Protein 4W4K (pdb70)

Solvent-accessible surface area: 26803 Å² total; per-residue (Å²): 89,128,20,3,67,70,3,0,84,57,0,100,188,9,64,60,99,5,46,122,11,7,25,91,17,8,16,60,4,30,46,0,127,32,0,3,45,6,81,7,0,69,133,0,2,85,70,1,12,77,8,1,123,100,3,92,134,11,0,49,34,5,5,79,10,6,77,78,1,0,117,30,1,43,60,7,7,93,135,126,75,166,124,12,121,78,99,40,0,51,57,4,0,38,44,1,74,70,30,101,12,22,106,30,0,52,14,0,0,155,7,2,136,44,4,25,88,58,3,53,27,2,35,140,29,0,58,151,8,16,113,60,6,92,117,64,108,88,11,109,40,1,118,125,29,29,84,37,0,100,50,2,35,147,21,5,66,87,6,12,87,29,1,50,54,0,26,134,13,0,67,52,0,12,114,2,13,73,121,2,64,153,68,3,12,55,43,63,92,0,120,99,4,66,53,76,67,88,94,17,66,98,91,33,108,161,36,119,46,80,79,90,20,58,98,27,49,110,70,27,75,79,24,76,90,78,0,6,90,12,1,119,46,1,95,76,85,5,61,65,0,26,82,108,8,70,98,27,157,82,16,36,88,5,105,107,114,113,20,37,76,84,5,0,74,47,0,94,179,9,62,64,101,6,46,98,7,9,10,107,20,3,12,81,4,32,52,10,130,43,1,3,43,5,78,8,0,68,133,0,3,86,70,0,23,78,9,1,123,102,3,83,135,12,2,50,37,5,5,83,14,6,77,91,4,1,124,45,6,91,100,77,120,10,127,76,84,40,0,43,58,4,0,37,46,1,76,72,28,70,12,27,109,27,0,51,14,0,0,154,7,1,138,40,4,31,89,50,5,35,21,3,39,146,20,1,56,158,2,10,100,68,12,67,113,58,187,80,13,111,110,18,107,121,36,37,75,31,1,102,49,2,36,150,20,4,63,78,3,15,86,26,0,37,57,0,35,146,10,0,74,50,0,6,117,1,14,82,121,2,69,151,69,3,11,54,44,64,94,0,116,100,6,55,52,78,70,92,103,18,66,99,93,27,108,162,33,117,44,82,71,86,19,57,100,25,48,118,74,25,72,79,23,71,93,77,0,7,98,16,1,117,48,1,86,83,86,5,61,66,0,26,85,108,8,68,96,26,147,85,16,34,88,6,115

Nearest PDB structures (foldseek):
  4w4k-assembly1_A  TM=1.012E+00  e=3.023E-10  Mycobacterium tuberculosis str. Erdman = ATCC 35801
  2g38-assembly2_C  TM=1.006E+00  e=1.858E-08  Mycobacterium tuberculosis H37Rv
  4w4k-assembly2_C  TM=1.008E+00  e=3.293E-08  Mycobacterium tuberculosis str. Erdman = ATCC 35801
  4ilo-assembly1_A  TM=6.887E-01  e=5.829E+00  Chlamydia trachomatis L2/434/Bu
  4w4l-assembly1_B  TM=9.845E-01  e=2.522E-23  Mycobacterium tuberculosis str. Erdman = ATCC 35801

Radius of gyration: 32.33 Å; Cα contacts (8 Å, |Δi|>4): 618; chains: 4; bounding box: 54×56×132 Å

CATH classification: 1.10.287.850

Sequence (505 aa):
PEALTVAATEVRRIRDRAIQQSDAQVAPMTTAVRPPAADLVSEKAATFLVEYARRKYRQTIAAAAVVLEEFAHALTTGADKYATHFEAYPPEVNSANIYAGPGPDSMLAAARAWRSLDVEMTAVQRSFNRTLLSLMDDAAWWAAGPPVVMQLMEAAKPFVRWLTDLCVQLSEVERQIHEIVRAYEWAHHDMVPLAQIYNNRAERQILIDNNALGQFTAQIADLDQEYDDFWDEDGEVMRDYRLRVSDALSKLTPWKAPPPIANPEALTVAATEVRRIRDRAIQSDAQVAPMMTTAVRPPAADLVSEKAATFLVEYARKYRQTIAAAAVVLEEFAHALTTGHFEAYPPEVNSANIYAGPGPDSMLAAARAWRSLLDVEMTAVQRSFNRTLLSLMDAWAGPVVMQLMEAAKPFVRWLTDLCVQLSEVERQIHEIVRAYEWAHHDMVPLAQIYNNRAERQILIDNNALGQFTAQIADLDQEYDDFWDEDGEVMRDYRLRVSDALSKLTPWKAPPPIA

Structure (mmCIF, N/CA/C/O backbone):
data_4W4K
#
_entry.id   4W4K
#
_cell.length_a   40.980
_cell.length_b   49.480
_cell.length_c   284.350
_cell.angle_alpha   90.00
_cell.angle_beta   90.00
_cell.angle_gamma   90.00
#
_symmetry.space_group_name_H-M   'P 2 2 21'
#
loop_
_entity.id
_entity.type
_entity.pdbx_description
1 polymer 'PE family protein PE25'
2 polymer 'PPE family protein PPE41'
3 water water
#
loop_
_atom_site.group_PDB
_atom_site.id
_atom_site.type_symbol
_atom_site.label_atom_id
_atom_site.label_alt_id
_atom_site.label_comp_id
_atom_site.label_asym_id
_atom_site.label_entity_id
_atom_site.label_seq_id
_atom_site.pdbx_PDB_ins_code
_atom_site.Cartn_x
_atom_site.Cartn_y
_atom_site.Cartn_z
_atom_site.occupancy
_atom_site.B_iso_or_equiv
_atom_site.auth_seq_id
_atom_site.auth_comp_id
_atom_site.auth_asym_id
_atom_site.auth_atom_id
_atom_site.pdbx_PDB_model_num
ATOM 1 N N . PRO A 1 16 ? -35.583 2.117 -5.997 1.00 104.19 8 PRO A N 1
ATOM 2 C CA . PRO A 1 16 ? -34.178 1.806 -5.714 1.00 105.81 8 PRO A CA 1
ATOM 3 C C . PRO A 1 16 ? -33.747 0.443 -6.254 1.00 109.46 8 PRO A C 1
ATOM 4 O O . PRO A 1 16 ? -32.703 0.346 -6.901 1.00 106.81 8 PRO A O 1
ATOM 8 N N . GLU A 1 17 ? -34.541 -0.590 -5.986 1.00 114.28 9 GLU A N 1
ATOM 9 C CA . GLU A 1 17 ? -34.253 -1.934 -6.469 1.00 118.34 9 GLU A CA 1
ATOM 10 C C . GLU A 1 17 ? -34.330 -1.974 -7.992 1.00 108.77 9 GLU A C 1
ATOM 11 O O . GLU A 1 17 ? -33.531 -2.641 -8.651 1.00 108.39 9 GLU A O 1
ATOM 17 N N . ALA A 1 18 ? -35.300 -1.247 -8.538 1.00 103.02 10 ALA A N 1
ATOM 18 C CA . ALA A 1 18 ? -35.532 -1.207 -9.976 1.00 93.52 10 ALA A CA 1
ATOM 19 C C . ALA A 1 18 ? -34.347 -0.604 -10.725 1.00 87.59 10 ALA A C 1
ATOM 20 O O . ALA A 1 18 ? -34.070 -0.981 -11.862 1.00 87.16 10 ALA A O 1
ATOM 22 N N . LEU A 1 19 ? -33.652 0.332 -10.084 1.00 80.77 11 LEU A N 1
ATOM 23 C CA . LEU A 1 19 ? -32.485 0.964 -10.689 1.00 79.17 11 LEU A CA 1
ATOM 24 C C . LEU A 1 19 ? -31.323 -0.015 -10.789 1.00 80.83 11 LEU A C 1
ATOM 25 O O . LEU A 1 19 ? -30.587 -0.012 -11.772 1.00 80.23 11 LEU A O 1
ATOM 30 N N . THR A 1 20 ? -31.160 -0.848 -9.767 1.00 83.89 12 THR A N 1
ATOM 31 C CA . THR A 1 20 ? -30.102 -1.851 -9.769 1.00 79.12 12 THR A CA 1
ATOM 32 C C . THR A 1 20 ? -30.412 -2.903 -10.829 1.00 79.91 12 THR A C 1
ATOM 33 O O . THR A 1 20 ? -29.517 -3.383 -11.529 1.00 77.14 12 THR A O 1
ATOM 37 N N . VAL A 1 21 ? -31.690 -3.249 -10.943 1.00 79.54 13 VAL A N 1
ATOM 38 C CA . VAL A 1 21 ? -32.152 -4.177 -11.971 1.00 79.27 13 VAL A CA 1
ATOM 39 C C . VAL A 1 21 ? -31.925 -3.594 -13.362 1.00 77.23 13 VAL A C 1
ATOM 40 O O . VAL A 1 21 ? -31.456 -4.286 -14.271 1.00 76.88 13 VAL A O 1
ATOM 44 N N . ALA A 1 22 ? -32.249 -2.315 -13.519 1.00 76.27 14 ALA A N 1
ATOM 45 C CA . ALA A 1 22 ? -32.061 -1.627 -14.792 1.00 74.30 14 ALA A CA 1
ATOM 46 C C . ALA A 1 22 ? -30.592 -1.607 -15.191 1.00 77.08 14 ALA A C 1
ATOM 47 O O . ALA A 1 22 ? -30.258 -1.803 -16.360 1.00 70.87 14 ALA A O 1
ATOM 49 N N . ALA A 1 23 ? -29.718 -1.369 -14.216 1.00 72.70 15 ALA A N 1
ATOM 50 C CA . ALA A 1 23 ? -28.282 -1.319 -14.474 1.00 71.25 15 ALA A CA 1
ATOM 51 C C . ALA A 1 23 ? -27.773 -2.650 -15.022 1.00 74.70 15 ALA A C 1
ATOM 52 O O . ALA A 1 23 ? -26.924 -2.682 -15.915 1.00 69.12 15 ALA A O 1
ATOM 54 N N . THR A 1 24 ? -28.306 -3.747 -14.494 1.00 75.24 16 THR A N 1
ATOM 55 C CA . THR A 1 24 ? -27.906 -5.077 -14.942 1.00 74.85 16 THR A CA 1
ATOM 56 C C . THR A 1 24 ? -28.392 -5.377 -16.359 1.00 72.05 16 THR A C 1
ATOM 57 O O . THR A 1 24 ? -27.664 -5.962 -17.165 1.00 70.68 16 THR A O 1
ATOM 61 N N . GLU A 1 25 ? -29.616 -4.963 -16.667 1.00 71.82 17 GLU A N 1
ATOM 62 C CA . GLU A 1 25 ? -30.172 -5.186 -17.995 1.00 71.93 17 GLU A CA 1
ATOM 63 C C . GLU A 1 25 ? -29.397 -4.382 -19.035 1.00 69.49 17 GLU A C 1
ATOM 64 O O . GLU A 1 25 ? -29.166 -4.852 -20.148 1.00 67.56 17 GLU A O 1
ATOM 70 N N . VAL A 1 26 ? -28.987 -3.175 -18.656 1.00 67.86 18 VAL A N 1
ATOM 71 C CA . VAL A 1 26 ? -28.180 -2.324 -19.521 1.00 65.81 18 VAL A CA 1
ATOM 72 C C . VAL A 1 26 ? -26.824 -2.966 -19.790 1.00 67.46 18 VAL A C 1
ATOM 73 O O . VAL A 1 26 ? -26.361 -3.007 -20.935 1.00 63.10 18 VAL A O 1
ATOM 77 N N . ARG A 1 27 ? -26.191 -3.481 -18.741 1.00 65.64 19 ARG A N 1
ATOM 78 C CA . ARG A 1 27 ? -24.896 -4.136 -18.895 1.00 67.08 19 ARG A CA 1
ATOM 79 C C . ARG A 1 27 ? -25.003 -5.378 -19.773 1.00 66.19 19 ARG A C 1
ATOM 80 O O . ARG A 1 27 ? -24.087 -5.688 -20.538 1.00 65.45 19 ARG A O 1
ATOM 88 N N . ARG A 1 28 ? -26.130 -6.075 -19.673 1.00 66.60 20 ARG A N 1
ATOM 89 C CA . ARG A 1 28 ? -26.390 -7.223 -20.533 1.00 66.82 20 ARG A CA 1
ATOM 90 C C . ARG A 1 28 ? -26.461 -6.793 -21.994 1.00 66.79 20 ARG A C 1
ATOM 91 O O . ARG A 1 28 ? -25.925 -7.460 -22.882 1.00 64.00 20 ARG A O 1
ATOM 99 N N . ILE A 1 29 ? -27.131 -5.671 -22.231 1.00 64.15 21 ILE A N 1
ATOM 100 C CA . ILE A 1 29 ? -27.256 -5.104 -23.571 1.00 64.41 21 ILE A CA 1
ATOM 101 C C . ILE A 1 29 ? -25.899 -4.683 -24.127 1.00 60.53 21 ILE A C 1
ATOM 102 O O . ILE A 1 29 ? -25.593 -4.914 -25.308 1.00 59.34 21 ILE A O 1
ATOM 107 N N . ARG A 1 30 ? -25.085 -4.068 -23.276 1.00 60.28 22 ARG A N 1
ATOM 108 C CA . ARG A 1 30 ? -23.728 -3.691 -23.654 1.00 58.67 22 ARG A CA 1
ATOM 109 C C . ARG A 1 30 ? -22.936 -4.924 -24.088 1.00 58.42 22 ARG A C 1
ATOM 110 O O . ARG A 1 30 ? -22.297 -4.921 -25.142 1.00 56.92 22 ARG A O 1
ATOM 118 N N . ASP A 1 31 ? -22.983 -5.974 -23.272 1.00 60.09 23 ASP A N 1
ATOM 119 C CA . ASP A 1 31 ? -22.264 -7.209 -23.569 1.00 60.40 23 ASP A CA 1
ATOM 120 C C . ASP A 1 31 ? -22.689 -7.820 -24.903 1.00 65.19 23 ASP A C 1
ATOM 121 O O . ASP A 1 31 ? -21.850 -8.262 -25.683 1.00 62.73 23 ASP A O 1
ATOM 126 N N . ARG A 1 32 ? -23.994 -7.842 -25.156 1.00 64.95 24 ARG A N 1
ATOM 127 C CA . ARG A 1 32 ? -24.526 -8.427 -26.383 1.00 64.42 24 ARG A CA 1
ATOM 128 C C . ARG A 1 32 ? -24.078 -7.644 -27.622 1.00 62.29 24 ARG A C 1
ATOM 129 O O . ARG A 1 32 ? -23.807 -8.228 -28.677 1.00 57.54 24 ARG A O 1
ATOM 137 N N . ALA A 1 33 ? -24.013 -6.323 -27.490 1.00 57.04 25 ALA A N 1
ATOM 138 C CA . ALA A 1 33 ? -23.559 -5.463 -28.575 1.00 55.57 25 ALA A CA 1
ATOM 139 C C . ALA A 1 33 ? -22.076 -5.687 -28.863 1.00 53.82 25 ALA A C 1
ATOM 140 O O . ALA A 1 33 ? -21.657 -5.728 -30.017 1.00 52.57 25 ALA A O 1
ATOM 142 N N . ILE A 1 34 ? -21.289 -5.842 -27.803 1.00 60.19 26 ILE A N 1
ATOM 143 C CA . ILE A 1 34 ? -19.855 -6.082 -27.925 1.00 53.47 26 ILE A CA 1
ATOM 144 C C . ILE A 1 34 ? -19.571 -7.480 -28.463 1.00 53.93 26 ILE A C 1
ATOM 145 O O . ILE A 1 34 ? -18.642 -7.675 -29.253 1.00 52.83 26 ILE A O 1
ATOM 150 N N A GLN A 1 35 ? -20.370 -8.452 -28.035 0.44 55.75 27 GLN A N 1
ATOM 151 N N B GLN A 1 35 ? -20.380 -8.447 -28.041 0.56 55.75 27 GLN A N 1
ATOM 152 C CA A GLN A 1 35 ? -20.194 -9.829 -28.480 0.44 56.71 27 GLN A CA 1
ATOM 153 C CA B GLN A 1 35 ? -20.212 -9.829 -28.473 0.56 56.73 27 GLN A CA 1
ATOM 154 C C A GLN A 1 35 ? -20.495 -9.961 -29.973 0.44 55.88 27 GLN A C 1
ATOM 155 C C B GLN A 1 35 ? -20.513 -9.986 -29.962 0.56 55.94 27 GLN A C 1
ATOM 156 O O A GLN A 1 35 ? -19.727 -10.576 -30.710 0.44 55.17 27 GLN A O 1
ATOM 157 O O B GLN A 1 35 ? -19.762 -10.635 -30.686 0.56 55.29 27 GLN A O 1
ATOM 168 N N . SER A 1 36 ? -21.612 -9.384 -30.409 1.00 55.43 28 SER A N 1
ATOM 169 C CA . SER A 1 36 ? -22.018 -9.455 -31.810 1.00 57.00 28 SER A CA 1
ATOM 170 C C . SER A 1 36 ? -21.002 -8.755 -32.707 1.00 53.84 28 SER A C 1
ATOM 171 O O . SER A 1 36 ? -20.707 -9.218 -33.812 1.00 51.88 28 SER A O 1
ATOM 174 N N . ASP A 1 37 ? -20.480 -7.632 -32.225 1.00 51.37 29 ASP A N 1
ATOM 175 C CA . ASP A 1 37 ? -19.434 -6.908 -32.931 1.00 54.41 29 ASP A CA 1
ATOM 176 C C . ASP A 1 37 ? -18.178 -7.757 -33.086 1.00 50.24 29 ASP A C 1
ATOM 177 O O . ASP A 1 37 ? -17.625 -7.875 -34.176 1.00 48.07 29 ASP A O 1
ATOM 182 N N . ALA A 1 38 ? -17.741 -8.361 -31.986 1.00 50.42 30 ALA A N 1
ATOM 183 C CA . ALA A 1 38 ? -16.550 -9.200 -32.003 1.00 50.64 30 ALA A CA 1
ATOM 184 C C . ALA A 1 38 ? -16.750 -10.466 -32.827 1.00 51.37 30 ALA A C 1
ATOM 185 O O . ALA A 1 38 ? -15.804 -10.979 -33.423 1.00 50.98 30 ALA A O 1
ATOM 187 N N . GLN A 1 39 ? -17.979 -10.968 -32.857 1.00 52.63 31 GLN A N 1
ATOM 188 C CA . GLN A 1 39 ? -18.255 -12.246 -33.497 1.00 53.91 31 GLN A CA 1
ATOM 189 C C . GLN A 1 39 ? -18.046 -12.213 -35.012 1.00 52.48 31 GLN A C 1
ATOM 190 O O . GLN A 1 39 ? -17.566 -13.185 -35.584 1.00 53.06 31 GLN A O 1
ATOM 196 N N . VAL A 1 40 ? -18.384 -11.097 -35.651 1.00 50.81 32 VAL A N 1
ATOM 197 C CA . VAL A 1 40 ? -18.333 -11.016 -37.118 1.00 49.66 32 VAL A CA 1
ATOM 198 C C . VAL A 1 40 ? -17.161 -10.180 -37.624 1.00 47.50 32 VAL A C 1
ATOM 199 O O . VAL A 1 40 ? -16.897 -10.134 -38.829 1.00 46.49 32 VAL A O 1
ATOM 203 N N . ALA A 1 41 ? -16.470 -9.517 -36.701 1.00 48.97 33 ALA A N 1
ATOM 204 C CA . ALA A 1 41 ? -15.273 -8.742 -37.020 1.00 45.30 33 ALA A CA 1
ATOM 205 C C . ALA A 1 41 ? -14.247 -9.505 -37.879 1.00 44.85 33 ALA A C 1
ATOM 206 O O . ALA A 1 41 ? -13.664 -8.912 -38.782 1.00 43.34 33 ALA A O 1
ATOM 208 N N . PRO A 1 42 ? -14.009 -10.806 -37.602 1.00 47.41 34 PRO A N 1
ATOM 209 C CA . PRO A 1 42 ? -13.084 -11.517 -38.495 1.00 46.06 34 PRO A CA 1
ATOM 210 C C . PRO A 1 42 ? -13.557 -11.617 -39.952 1.00 45.31 34 PRO A C 1
ATOM 211 O O . PRO A 1 42 ? -12.727 -11.877 -40.816 1.00 44.61 34 PRO A O 1
ATOM 215 N N . MET A 1 43 ? -14.855 -11.458 -40.202 1.00 47.12 35 MET A N 1
ATOM 216 C CA . MET A 1 43 ? -15.388 -11.488 -41.567 1.00 48.69 35 MET A CA 1
ATOM 217 C C . MET A 1 43 ? -15.429 -10.095 -42.195 1.00 45.10 35 MET A C 1
ATOM 218 O O . MET A 1 43 ? -15.038 -9.917 -43.339 1.00 48.77 35 MET A O 1
ATOM 223 N N . THR A 1 44 ? -15.890 -9.107 -41.439 1.00 43.28 36 THR A N 1
ATOM 224 C CA . THR A 1 44 ? -16.087 -7.764 -41.975 1.00 42.10 36 THR A CA 1
ATOM 225 C C . THR A 1 44 ? -14.771 -7.033 -42.229 1.00 49.21 36 THR A C 1
ATOM 226 O O . THR A 1 44 ? -14.670 -6.231 -43.161 1.00 47.54 36 THR A O 1
ATOM 230 N N . THR A 1 45 ? -13.757 -7.329 -41.423 1.00 47.68 37 THR A N 1
ATOM 231 C CA . THR A 1 45 ? -12.481 -6.629 -41.524 1.00 48.80 37 THR A CA 1
ATOM 232 C C . THR A 1 45 ? -11.478 -7.386 -42.388 1.00 49.28 37 THR A C 1
ATOM 233 O O . THR A 1 45 ? -10.321 -6.984 -42.498 1.00 54.59 37 THR A O 1
ATOM 237 N N . ALA A 1 46 ? -11.917 -8.483 -42.998 1.00 44.00 38 ALA A N 1
ATOM 238 C CA . ALA A 1 46 ? -11.007 -9.333 -43.749 1.00 43.88 38 ALA A CA 1
ATOM 239 C C . ALA A 1 46 ? -11.395 -9.424 -45.220 1.00 44.14 38 ALA A C 1
ATOM 240 O O . ALA A 1 46 ? -10.975 -10.344 -45.917 1.00 48.43 38 ALA A O 1
ATOM 242 N N . VAL A 1 47 ? -12.205 -8.477 -45.681 1.00 37.52 39 VAL A N 1
ATOM 243 C CA . VAL A 1 47 ? -12.617 -8.443 -47.081 1.00 38.73 39 VAL A CA 1
ATOM 244 C C . VAL A 1 47 ? -11.392 -8.355 -47.983 1.00 40.74 39 VAL A C 1
ATOM 245 O O . VAL A 1 47 ? -10.527 -7.504 -47.780 1.00 42.36 39 VAL A O 1
ATOM 249 N N . ARG A 1 48 ? -11.310 -9.256 -48.957 1.00 38.03 40 ARG A N 1
ATOM 250 C CA . ARG A 1 48 ? -10.208 -9.257 -49.920 1.00 39.43 40 ARG A CA 1
ATOM 251 C C . ARG A 1 48 ? -10.698 -8.772 -51.279 1.00 36.82 40 ARG A C 1
ATOM 252 O O . ARG A 1 48 ? -11.871 -8.958 -51.616 1.00 34.60 40 ARG A O 1
ATOM 260 N N . PRO A 1 49 ? -9.814 -8.119 -52.053 1.00 37.18 41 PRO A N 1
ATOM 261 C CA . PRO A 1 49 ? -10.189 -7.748 -53.424 1.00 35.90 41 PRO A CA 1
ATOM 262 C C . PRO A 1 49 ? -10.561 -8.988 -54.217 1.00 36.38 41 PRO A C 1
ATOM 263 O O . PRO A 1 49 ? -9.828 -9.974 -54.157 1.00 36.09 41 PRO A O 1
ATOM 267 N N . PRO A 1 50 ? -11.696 -8.955 -54.926 1.00 40.20 42 PRO A N 1
ATOM 268 C CA . PRO A 1 50 ? -12.103 -10.105 -55.738 1.00 37.81 42 PRO A CA 1
ATOM 269 C C . PRO A 1 50 ? -11.208 -10.309 -56.970 1.00 38.45 42 PRO A C 1
ATOM 270 O O . PRO A 1 50 ? -11.149 -11.419 -57.499 1.00 36.58 42 PRO A O 1
ATOM 274 N N . ALA A 1 51 ? -10.518 -9.260 -57.409 1.00 37.20 43 ALA A N 1
ATOM 275 C CA . ALA A 1 51 ? -9.587 -9.363 -58.536 1.00 35.98 43 ALA A CA 1
ATOM 276 C C . ALA A 1 51 ? -8.327 -8.538 -58.272 1.00 38.23 43 ALA A C 1
ATOM 277 O O . ALA A 1 51 ? -8.185 -7.943 -57.199 1.00 40.10 43 ALA A O 1
ATOM 279 N N . ALA A 1 52 ? -7.410 -8.510 -59.240 1.00 36.27 44 ALA A N 1
ATOM 280 C CA . ALA A 1 52 ? -6.125 -7.841 -59.046 1.00 41.94 44 ALA A CA 1
ATOM 281 C C . ALA A 1 52 ? -6.143 -6.375 -59.485 1.00 43.88 44 ALA A C 1
ATOM 282 O O . ALA A 1 52 ? -5.148 -5.665 -59.335 1.00 47.71 44 ALA A O 1
ATOM 284 N N . ASP A 1 53 ? -7.278 -5.919 -60.005 1.00 37.27 45 ASP A N 1
ATOM 285 C CA . ASP A 1 53 ? -7.388 -4.560 -60.532 1.00 39.55 45 ASP A CA 1
ATOM 286 C C . ASP A 1 53 ? -7.521 -3.509 -59.434 1.00 42.56 45 ASP A C 1
ATOM 287 O O . ASP A 1 53 ? -7.783 -3.839 -58.282 1.00 42.92 45 ASP A O 1
ATOM 292 N N . LEU A 1 54 ? -7.350 -2.241 -59.799 1.00 42.59 46 LEU A N 1
ATOM 293 C CA . LEU A 1 54 ? -7.367 -1.159 -58.815 1.00 45.74 46 LEU A CA 1
ATOM 294 C C . LEU A 1 54 ? -8.754 -0.906 -58.222 1.00 43.31 46 LEU A C 1
ATOM 295 O O . LEU A 1 54 ? -8.876 -0.476 -57.070 1.00 40.82 46 LEU A O 1
ATOM 300 N N . VAL A 1 55 ? -9.801 -1.164 -59.001 1.00 37.57 47 VAL A N 1
ATOM 301 C CA . VAL A 1 55 ? -11.161 -0.938 -58.513 1.00 37.32 47 VAL A CA 1
ATOM 302 C C . VAL A 1 55 ? -11.524 -1.939 -57.423 1.00 37.79 47 VAL A C 1
ATOM 303 O O . VAL A 1 55 ? -12.113 -1.572 -56.406 1.00 36.01 47 VAL A O 1
ATOM 307 N N . SER A 1 56 ? -11.180 -3.205 -57.638 1.00 37.07 48 SER A N 1
ATOM 308 C CA . SER A 1 56 ? -11.470 -4.247 -56.652 1.00 37.11 48 SER A CA 1
ATOM 309 C C . SER A 1 56 ? -10.749 -3.984 -55.331 1.00 39.48 48 SER A C 1
ATOM 310 O O . SER A 1 56 ? -11.324 -4.153 -54.249 1.00 32.56 48 SER A O 1
ATOM 313 N N . GLU A 1 57 ? -9.495 -3.557 -55.427 1.00 40.58 49 GLU A N 1
ATOM 314 C CA . GLU A 1 57 ? -8.693 -3.272 -54.246 1.00 42.02 49 GLU A CA 1
ATOM 315 C C . GLU A 1 57 ? -9.264 -2.088 -53.476 1.00 43.30 49 GLU A C 1
ATOM 316 O O . GLU A 1 57 ? -9.347 -2.126 -52.253 1.00 41.88 49 GLU A O 1
ATOM 322 N N . LYS A 1 58 ? -9.677 -1.045 -54.188 1.00 43.48 50 LYS A N 1
ATOM 323 C CA . LYS A 1 58 ? -10.251 0.117 -53.520 1.00 45.65 50 LYS A CA 1
ATOM 324 C C . LYS A 1 58 ? -11.574 -0.230 -52.839 1.00 42.95 50 LYS A C 1
ATOM 325 O O . LYS A 1 58 ? -11.858 0.263 -51.748 1.00 41.27 50 LYS A O 1
ATOM 331 N N . ALA A 1 59 ? -12.380 -1.081 -53.464 1.00 41.48 51 ALA A N 1
ATOM 332 C CA . ALA A 1 59 ? -13.622 -1.516 -52.824 1.00 39.98 51 ALA A CA 1
ATOM 333 C C . ALA A 1 59 ? -13.329 -2.293 -51.535 1.00 39.57 51 ALA A C 1
ATOM 334 O O . ALA A 1 59 ? -13.922 -2.025 -50.477 1.00 38.44 51 ALA A O 1
ATOM 336 N N . ALA A 1 60 ? -12.403 -3.245 -51.619 1.00 37.02 52 ALA A N 1
ATOM 337 C CA . ALA A 1 60 ? -12.031 -4.053 -50.458 1.00 38.15 52 ALA A CA 1
ATOM 338 C C . ALA A 1 60 ? -11.490 -3.183 -49.331 1.00 41.89 52 ALA A C 1
ATOM 339 O O . ALA A 1 60 ? -11.892 -3.326 -48.172 1.00 41.05 52 ALA A O 1
ATOM 341 N N . THR A 1 61 ? -10.575 -2.285 -49.681 1.00 42.54 53 THR A N 1
ATOM 342 C CA . THR A 1 61 ? -9.979 -1.377 -48.709 1.00 45.89 53 THR A CA 1
ATOM 343 C C . THR A 1 61 ? -11.035 -0.541 -48.002 1.00 46.49 53 THR A C 1
ATOM 344 O O . THR A 1 61 ? -10.995 -0.383 -46.783 1.00 44.76 53 THR A O 1
ATOM 348 N N . PHE A 1 62 ? -11.983 -0.013 -48.769 1.00 45.16 54 PHE A N 1
ATOM 349 C CA . PHE A 1 62 ? -13.066 0.775 -48.194 1.00 44.11 54 PHE A CA 1
ATOM 350 C C . PHE A 1 62 ? -13.873 -0.051 -47.192 1.00 44.15 54 PHE A C 1
ATOM 351 O O . PHE A 1 62 ? -14.117 0.389 -46.065 1.00 45.68 54 PHE A O 1
ATOM 359 N N . LEU A 1 63 ? -14.290 -1.245 -47.604 1.00 35.69 55 LEU A N 1
ATOM 360 C CA . LEU A 1 63 ? -15.165 -2.068 -46.769 1.00 38.82 55 LEU A CA 1
ATOM 361 C C . LEU A 1 63 ? -14.498 -2.481 -45.456 1.00 35.78 55 LEU A C 1
ATOM 362 O O . LEU A 1 63 ? -15.161 -2.596 -44.424 1.00 35.86 55 LEU A O 1
ATOM 367 N N . VAL A 1 64 ? -13.187 -2.692 -45.505 1.00 36.56 56 VAL A N 1
ATOM 368 C CA . VAL A 1 64 ? -12.412 -3.019 -44.315 1.00 42.17 56 VAL A CA 1
ATOM 369 C C . VAL A 1 64 ? -12.346 -1.825 -43.368 1.00 46.23 56 VAL A C 1
ATOM 370 O O . VAL A 1 64 ? -12.581 -1.962 -42.166 1.00 41.75 56 VAL A O 1
ATOM 374 N N . GLU A 1 65 ? -12.028 -0.655 -43.913 1.00 45.57 57 GLU A N 1
ATOM 375 C CA . GLU A 1 65 ? -11.968 0.568 -43.117 1.00 50.24 57 GLU A CA 1
ATOM 376 C C . GLU A 1 65 ? -13.325 0.921 -42.519 1.00 45.65 57 GLU A C 1
ATOM 377 O O . GLU A 1 65 ? -13.406 1.422 -41.397 1.00 48.53 57 GLU A O 1
ATOM 383 N N . TYR A 1 66 ? -14.385 0.660 -43.276 1.00 39.61 58 TYR A N 1
ATOM 384 C CA . TYR A 1 66 ? -15.750 0.896 -42.818 1.00 39.79 58 TYR A CA 1
ATOM 385 C C . TYR A 1 66 ? -16.066 0.009 -41.620 1.00 44.45 58 TYR A C 1
ATOM 386 O O . TYR A 1 66 ? -16.690 0.449 -40.648 1.00 39.61 58 TYR A O 1
ATOM 395 N N . ALA A 1 67 ? -15.626 -1.243 -41.693 1.00 38.30 59 ALA A N 1
ATOM 396 C CA . ALA A 1 67 ? -15.826 -2.183 -40.596 1.00 38.65 59 ALA A CA 1
ATOM 397 C C . ALA A 1 67 ? -15.059 -1.739 -39.358 1.00 42.25 59 ALA A C 1
ATOM 398 O O . ALA A 1 67 ? -15.571 -1.825 -38.237 1.00 44.10 59 ALA A O 1
ATOM 400 N N A ARG A 1 68 ? -13.829 -1.278 -39.559 0.60 42.02 60 ARG A N 1
ATOM 401 N N B ARG A 1 68 ? -13.831 -1.270 -39.563 0.40 42.44 60 ARG A N 1
ATOM 402 C CA A ARG A 1 68 ? -13.010 -0.800 -38.453 0.60 45.75 60 ARG A CA 1
ATOM 403 C CA B ARG A 1 68 ? -13.001 -0.787 -38.464 0.40 45.60 60 ARG A CA 1
ATOM 404 C C A ARG A 1 68 ? -13.665 0.401 -37.770 0.60 46.96 60 ARG A C 1
ATOM 405 C C B ARG A 1 68 ? -13.646 0.411 -37.775 0.40 46.77 60 ARG A C 1
ATOM 406 O O A ARG A 1 68 ? -13.677 0.498 -36.537 0.60 44.39 60 ARG A O 1
ATOM 407 O O B ARG A 1 68 ? -13.636 0.514 -36.544 0.40 47.25 60 ARG A O 1
ATOM 422 N N . LYS A 1 69 ? -14.205 1.314 -38.574 1.00 43.22 61 LYS A N 1
ATOM 423 C CA . LYS A 1 69 ? -14.873 2.498 -38.041 1.00 44.06 61 LYS A CA 1
ATOM 424 C C . LYS A 1 69 ? -16.161 2.125 -37.310 1.00 50.43 61 LYS A C 1
ATOM 425 O O . LYS A 1 69 ? -16.502 2.740 -36.292 1.00 49.69 61 LYS A O 1
ATOM 431 N N . TYR A 1 70 ? -16.870 1.113 -37.805 1.00 41.97 62 TYR A N 1
ATOM 432 C CA . TYR A 1 70 ? -18.046 0.630 -37.081 1.00 41.49 62 TYR A CA 1
ATOM 433 C C . TYR A 1 70 ? -17.667 0.075 -35.706 1.00 42.34 62 TYR A C 1
ATOM 434 O O . TYR A 1 70 ? -18.384 0.305 -34.722 1.00 42.90 62 TYR A O 1
ATOM 443 N N . ARG A 1 71 ? -16.561 -0.663 -35.627 1.00 42.49 63 ARG A N 1
ATOM 444 C CA . ARG A 1 71 ? -16.159 -1.246 -34.337 1.00 48.23 63 ARG A CA 1
ATOM 445 C C . ARG A 1 71 ? -15.850 -0.161 -33.314 1.00 50.54 63 ARG A C 1
ATOM 446 O O . ARG A 1 71 ? -16.155 -0.308 -32.119 1.00 45.77 63 ARG A O 1
ATOM 454 N N . GLN A 1 72 ? -15.253 0.931 -33.782 1.00 45.77 64 GLN A N 1
ATOM 455 C CA . GLN A 1 72 ? -14.959 2.063 -32.908 1.00 54.20 64 GLN A CA 1
ATOM 456 C C . GLN A 1 72 ? -16.237 2.740 -32.438 1.00 54.12 64 GLN A C 1
ATOM 457 O O . GLN A 1 72 ? -16.310 3.248 -31.313 1.00 48.77 64 GLN A O 1
ATOM 463 N N . THR A 1 73 ? -17.237 2.749 -33.311 1.00 46.34 65 THR A N 1
ATOM 464 C CA . THR A 1 73 ? -18.539 3.313 -32.987 1.00 46.37 65 THR A CA 1
ATOM 465 C C . THR A 1 73 ? -19.232 2.489 -31.905 1.00 46.33 65 THR A C 1
ATOM 466 O O . THR A 1 73 ? -19.823 3.045 -30.979 1.00 47.25 65 THR A O 1
ATOM 470 N N . ILE A 1 74 ? -19.159 1.166 -32.020 1.00 45.34 66 ILE A N 1
ATOM 471 C CA . ILE A 1 74 ? -19.772 0.294 -31.022 1.00 46.01 66 ILE A CA 1
ATOM 472 C C . ILE A 1 74 ? -19.060 0.380 -29.669 1.00 46.90 66 ILE A C 1
ATOM 473 O O . ILE A 1 74 ? -19.709 0.407 -28.620 1.00 47.59 66 ILE A O 1
ATOM 478 N N . ALA A 1 75 ? -17.732 0.446 -29.696 1.00 47.52 67 ALA A N 1
ATOM 479 C CA . ALA A 1 75 ? -16.951 0.600 -28.470 1.00 49.08 67 ALA A CA 1
ATOM 480 C C . ALA A 1 75 ? -17.350 1.878 -27.743 1.00 53.00 67 ALA A C 1
ATOM 481 O O . ALA A 1 75 ? -17.430 1.908 -26.513 1.00 52.33 67 ALA A O 1
ATOM 483 N N . ALA A 1 76 ? -17.616 2.932 -28.509 1.00 54.06 68 ALA A N 1
ATOM 484 C CA . ALA A 1 76 ?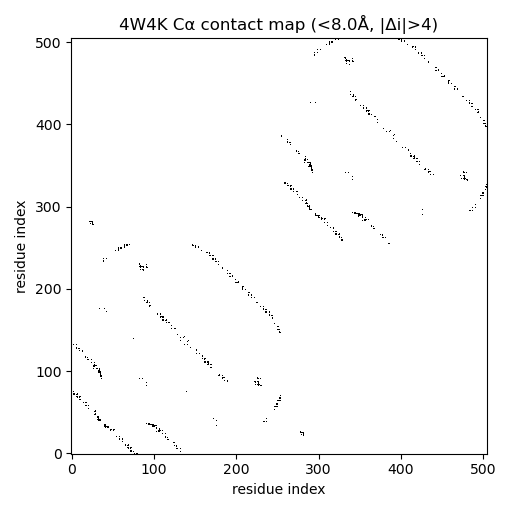 -18.081 4.186 -27.928 1.00 55.89 68 ALA A CA 1
ATOM 485 C C . ALA A 1 76 ? -19.471 4.009 -27.325 1.00 56.20 68 ALA A C 1
ATOM 486 O O . ALA A 1 76 ? -19.776 4.564 -26.274 1.00 54.39 68 ALA A O 1
ATOM 488 N N . ALA A 1 77 ? -20.315 3.240 -28.006 1.00 57.11 69 ALA A N 1
ATOM 489 C CA . ALA A 1 77 ? -21.654 2.953 -27.503 1.00 49.58 69 ALA A CA 1
ATOM 490 C C . ALA A 1 77 ? -21.576 2.114 -26.233 1.00 50.25 69 ALA A C 1
ATOM 491 O O . ALA A 1 77 ? -22.382 2.278 -25.314 1.00 51.00 69 ALA A O 1
ATOM 493 N N . ALA A 1 78 ? -20.601 1.214 -26.183 1.00 50.40 70 ALA A N 1
ATOM 494 C CA . ALA A 1 78 ? -20.395 0.387 -25.001 1.00 50.78 70 ALA A CA 1
ATOM 495 C C . ALA A 1 78 ? -20.050 1.262 -23.803 1.00 52.61 70 ALA A C 1
ATOM 496 O O . ALA A 1 78 ? -20.511 1.018 -22.687 1.00 55.17 70 ALA A O 1
ATOM 498 N N . VAL A 1 79 ? -19.242 2.288 -24.049 1.00 53.28 71 VAL A N 1
ATOM 499 C CA . VAL A 1 79 ? -18.877 3.251 -23.017 1.00 55.02 71 VAL A CA 1
ATOM 500 C C . VAL A 1 79 ? -20.096 4.024 -22.525 1.00 55.56 71 VAL A C 1
ATOM 501 O O . VAL A 1 79 ? -20.300 4.168 -21.318 1.00 56.80 71 VAL A O 1
ATOM 505 N N . VAL A 1 80 ? -20.918 4.496 -23.458 1.00 56.83 72 VAL A N 1
ATOM 506 C CA . VAL A 1 80 ? -22.136 5.226 -23.109 1.00 55.16 72 VAL A CA 1
ATOM 507 C C . VAL A 1 80 ? -23.069 4.372 -22.253 1.00 55.22 72 VAL A C 1
ATOM 508 O O . VAL A 1 80 ? -23.616 4.843 -21.252 1.00 57.22 72 VAL A O 1
ATOM 512 N N . LEU A 1 81 ? -23.232 3.110 -22.640 1.00 55.03 73 LEU A N 1
ATOM 513 C CA . LEU A 1 81 ? -24.097 2.190 -21.909 1.00 54.00 73 LEU A CA 1
ATOM 514 C C . LEU A 1 81 ? -23.573 1.919 -20.502 1.00 61.07 73 LEU A C 1
ATOM 515 O O . LEU A 1 81 ? -24.349 1.863 -19.550 1.00 56.32 73 LEU A O 1
ATOM 520 N N . GLU A 1 82 ? -22.260 1.748 -20.374 1.00 59.09 74 GLU A N 1
ATOM 521 C CA . GLU A 1 82 ? -21.651 1.478 -19.072 1.00 62.81 74 GLU A CA 1
ATOM 522 C C . GLU A 1 82 ? -21.746 2.685 -18.141 1.00 64.66 74 GLU A C 1
ATOM 523 O O . GLU A 1 82 ? -21.979 2.533 -16.939 1.00 69.02 74 GLU A O 1
ATOM 529 N N . GLU A 1 83 ? -21.563 3.880 -18.695 1.00 59.01 75 GLU A N 1
ATOM 530 C CA . GLU A 1 83 ? -21.718 5.113 -17.924 1.00 63.52 75 GLU A CA 1
ATOM 531 C C . GLU A 1 83 ? -23.147 5.243 -17.410 1.00 64.13 75 GLU A C 1
ATOM 532 O O . GLU A 1 83 ? -23.385 5.662 -16.275 1.00 62.50 75 GLU A O 1
ATOM 538 N N . PHE A 1 84 ? -24.092 4.872 -18.266 1.00 61.41 76 PHE A N 1
ATOM 539 C CA . PHE A 1 84 ? -25.510 4.906 -17.937 1.00 62.14 76 PHE A CA 1
ATOM 540 C C . PHE A 1 84 ? -25.840 3.914 -16.825 1.00 62.41 76 PHE A C 1
ATOM 541 O O . PHE A 1 84 ? -26.576 4.242 -15.895 1.00 63.41 76 PHE A O 1
ATOM 549 N N . ALA A 1 85 ? -25.287 2.708 -16.912 1.00 64.05 77 ALA A N 1
ATOM 550 C CA . ALA A 1 85 ? -25.495 1.711 -15.863 1.00 65.81 77 ALA A CA 1
ATOM 551 C C . ALA A 1 85 ? -24.882 2.182 -14.546 1.00 70.96 77 ALA A C 1
ATOM 552 O O . ALA A 1 85 ? -25.427 1.933 -13.462 1.00 67.44 77 ALA A O 1
ATOM 554 N N . HIS A 1 86 ? -23.752 2.873 -14.647 1.00 74.92 78 HIS A N 1
ATOM 555 C CA . HIS A 1 86 ? -23.075 3.409 -13.472 1.00 79.20 78 HIS A CA 1
ATOM 556 C C . HIS A 1 86 ? -23.921 4.499 -12.822 1.00 80.27 78 HIS A C 1
ATOM 557 O O . HIS A 1 86 ? -23.952 4.630 -11.597 1.00 82.89 78 HIS A O 1
ATOM 564 N N . ALA A 1 87 ? -24.610 5.276 -13.652 1.00 79.51 79 ALA A N 1
ATOM 565 C CA . ALA A 1 87 ? -25.499 6.319 -13.161 1.00 66.06 79 ALA A CA 1
ATOM 566 C C . ALA A 1 87 ? -26.736 5.693 -12.534 1.00 68.89 79 ALA A C 1
ATOM 567 O O . ALA A 1 87 ? -27.310 6.236 -11.592 1.00 75.26 79 ALA A O 1
ATOM 569 N N . LEU A 1 88 ? -27.151 4.551 -13.072 1.00 68.87 80 LEU A N 1
ATOM 570 C CA . LEU A 1 88 ? -28.261 3.800 -12.498 1.00 72.60 80 LEU A CA 1
ATOM 571 C C . LEU A 1 88 ? -27.873 3.215 -11.142 1.00 77.43 80 LEU A C 1
ATOM 572 O O . LEU A 1 88 ? -28.676 3.193 -10.208 1.00 80.51 80 LEU A O 1
ATOM 577 N N . THR A 1 89 ? -26.629 2.752 -11.043 1.00 80.11 81 THR A N 1
ATOM 578 C CA . THR A 1 89 ? -26.109 2.179 -9.807 1.00 87.86 81 THR A CA 1
ATOM 579 C C . THR A 1 89 ? -25.835 3.249 -8.756 1.00 93.69 81 THR A C 1
ATOM 580 O O . THR A 1 89 ? -26.164 3.077 -7.583 1.00 96.87 81 THR A O 1
ATOM 584 N N . THR A 1 90 ? -25.232 4.355 -9.181 1.00 95.56 82 THR A N 1
ATOM 585 C CA . THR A 1 90 ? -24.960 5.465 -8.277 1.00 97.45 82 THR A CA 1
ATOM 586 C C . THR A 1 90 ? -26.265 6.120 -7.845 1.00 100.14 82 THR A C 1
ATOM 587 O O . THR A 1 90 ? -26.421 6.504 -6.687 1.00 104.99 82 THR A O 1
ATOM 591 N N . GLY A 1 91 ? -27.209 6.223 -8.773 1.00 98.71 83 GLY A N 1
ATOM 592 C CA . GLY A 1 91 ? -28.504 6.804 -8.472 1.00 100.19 83 GLY A CA 1
ATOM 593 C C . GLY A 1 91 ? -29.257 6.009 -7.421 1.00 103.14 83 GLY A C 1
ATOM 594 O O . GLY A 1 91 ? -29.955 6.579 -6.583 1.00 104.29 83 GLY A O 1
ATOM 595 N N . ALA A 1 92 ? -29.107 4.689 -7.456 1.00 104.95 84 ALA A N 1
ATOM 596 C CA . ALA A 1 92 ? -29.783 3.820 -6.498 1.00 108.35 84 ALA A CA 1
ATOM 597 C C . ALA A 1 92 ? -29.186 3.955 -5.097 1.00 113.75 84 ALA A C 1
ATOM 598 O O . ALA A 1 92 ? -29.912 3.973 -4.101 1.00 114.03 84 ALA A O 1
ATOM 600 N N . ASP A 1 93 ? -27.862 4.052 -5.028 1.00 117.76 85 ASP A N 1
ATOM 601 C CA . ASP A 1 93 ? -27.160 4.132 -3.750 1.00 123.07 85 ASP A CA 1
ATOM 602 C C . ASP A 1 93 ? -27.198 5.540 -3.159 1.00 125.68 85 ASP A C 1
ATOM 603 O O . ASP A 1 93 ? -27.316 5.710 -1.945 1.00 127.01 85 ASP A O 1
ATOM 608 N N . LYS A 1 94 ? -27.094 6.545 -4.023 1.00 126.40 86 LYS A N 1
ATOM 609 C CA . LYS A 1 94 ? -27.072 7.938 -3.586 1.00 128.63 86 LYS A CA 1
ATOM 610 C C . LYS A 1 94 ? -28.438 8.385 -3.076 1.00 128.17 86 LYS A C 1
ATOM 611 O O . LYS A 1 94 ? -28.533 9.127 -2.097 1.00 132.25 86 LYS A O 1
ATOM 617 N N . TYR A 1 95 ? -29.494 7.924 -3.739 1.00 122.97 87 TYR A N 1
ATOM 618 C CA . TYR A 1 95 ? -30.850 8.324 -3.381 1.00 120.67 87 TYR A CA 1
ATOM 619 C C . TYR A 1 95 ? -31.506 7.288 -2.474 1.00 121.10 87 TYR A C 1
ATOM 620 O O . TYR A 1 95 ? -32.710 7.045 -2.554 1.00 121.76 87 TYR A O 1
ATOM 629 N N . ALA A 1 96 ? -30.694 6.681 -1.614 1.00 121.55 88 ALA A N 1
ATOM 630 C CA . ALA A 1 96 ? -31.179 5.755 -0.599 1.00 122.27 88 ALA A CA 1
ATOM 631 C C . ALA A 1 96 ? -30.547 6.100 0.743 1.00 127.24 88 ALA A C 1
ATOM 632 O O . ALA A 1 96 ? -30.925 5.559 1.783 1.00 129.99 88 ALA A O 1
ATOM 634 N N . THR A 1 97 ? -29.580 7.012 0.705 1.00 127.38 89 THR A N 1
ATOM 635 C CA . THR A 1 97 ? -28.881 7.454 1.904 1.00 128.50 89 THR A CA 1
ATOM 636 C C . THR A 1 97 ? -29.337 8.848 2.323 1.00 129.18 89 THR A C 1
ATOM 637 O O . THR A 1 97 ? -30.366 9.004 2.981 1.00 129.99 89 THR A O 1
ATOM 641 N N . HIS B 2 2 ? -8.572 6.378 -67.609 1.00 98.22 2 HIS B N 1
ATOM 642 C CA . HIS B 2 2 ? -7.635 5.860 -66.618 1.00 94.47 2 HIS B CA 1
ATOM 643 C C . HIS B 2 2 ? -7.165 4.460 -67.000 1.00 83.77 2 HIS B C 1
ATOM 644 O O . HIS B 2 2 ? -6.010 4.265 -67.381 1.00 85.63 2 HIS B O 1
ATOM 651 N N . PHE B 2 3 ? -8.065 3.487 -66.900 1.00 72.14 3 PHE B N 1
ATOM 652 C CA . PHE B 2 3 ? -7.739 2.110 -67.249 1.00 63.38 3 PHE B CA 1
ATOM 653 C C . PHE B 2 3 ? -7.647 1.960 -68.764 1.00 60.39 3 PHE B C 1
ATOM 654 O O . PHE B 2 3 ? -7.167 0.947 -69.275 1.00 58.29 3 PHE B O 1
ATOM 662 N N . GLU B 2 4 ? -8.096 2.989 -69.474 1.00 61.97 4 GLU B N 1
ATOM 663 C CA . GLU B 2 4 ? -8.021 3.016 -70.928 1.00 64.65 4 GLU B CA 1
ATOM 664 C C . GLU B 2 4 ? -6.588 3.253 -71.395 1.00 59.58 4 GLU B C 1
ATOM 665 O O . GLU B 2 4 ? -6.286 3.155 -72.589 1.00 56.54 4 GLU B O 1
ATOM 671 N N . ALA B 2 5 ? -5.705 3.562 -70.450 1.00 59.29 5 ALA B N 1
ATOM 672 C CA . ALA B 2 5 ? -4.289 3.730 -70.759 1.00 62.13 5 ALA B CA 1
ATOM 673 C C . ALA B 2 5 ? -3.586 2.376 -70.783 1.00 58.86 5 ALA B C 1
ATOM 674 O O . ALA B 2 5 ? -2.474 2.253 -71.290 1.00 61.47 5 ALA B O 1
ATOM 676 N N . TYR B 2 6 ? -4.241 1.365 -70.221 1.00 52.90 6 TYR B N 1
ATOM 677 C CA . TYR B 2 6 ? -3.724 0.001 -70.236 1.00 51.86 6 TYR B CA 1
ATOM 678 C C . TYR B 2 6 ? -4.181 -0.778 -71.470 1.00 53.91 6 TYR B C 1
ATOM 679 O O . TYR B 2 6 ? -5.314 -0.626 -71.932 1.00 51.45 6 TYR B O 1
ATOM 688 N N . PRO B 2 7 ? -3.286 -1.611 -72.013 1.00 55.37 7 PRO B N 1
ATOM 689 C CA . PRO B 2 7 ? -3.645 -2.538 -73.087 1.00 49.11 7 PRO B CA 1
ATOM 690 C C . PRO B 2 7 ? -4.592 -3.604 -72.549 1.00 45.31 7 PRO B C 1
ATOM 691 O O . PRO B 2 7 ? -4.589 -3.854 -71.348 1.00 41.49 7 PRO B O 1
ATOM 695 N N . PRO B 2 8 ? -5.399 -4.222 -73.422 1.00 45.99 8 PRO B N 1
ATOM 696 C CA . PRO B 2 8 ? -6.391 -5.213 -72.986 1.00 44.22 8 PRO B CA 1
ATOM 697 C C . PRO B 2 8 ? -5.753 -6.427 -72.327 1.00 42.61 8 PRO B C 1
ATOM 698 O O . PRO B 2 8 ? -6.414 -7.086 -71.530 1.00 38.74 8 PRO B O 1
ATOM 702 N N . GLU B 2 9 ? -4.503 -6.726 -72.672 1.00 44.96 9 GLU B N 1
ATOM 703 C CA . GLU B 2 9 ? -3.783 -7.824 -72.040 1.00 44.22 9 GLU B CA 1
ATOM 704 C C . GLU B 2 9 ? -3.721 -7.649 -70.528 1.00 43.99 9 GLU B C 1
ATOM 705 O O . GLU B 2 9 ? -3.806 -8.620 -69.784 1.00 42.98 9 GLU B O 1
ATOM 711 N N . VAL B 2 10 ? -3.542 -6.408 -70.086 1.00 44.24 10 VAL B N 1
ATOM 712 C CA . VAL B 2 10 ? -3.424 -6.104 -68.670 1.00 45.21 10 VAL B CA 1
ATOM 713 C C . VAL B 2 10 ? -4.795 -6.055 -68.005 1.00 44.48 10 VAL B C 1
ATOM 714 O O . VAL B 2 10 ? -5.007 -6.670 -66.959 1.00 41.00 10 VAL B O 1
ATOM 718 N N . ASN B 2 11 ? -5.724 -5.328 -68.617 1.00 40.37 11 ASN B N 1
ATOM 719 C CA . ASN B 2 11 ? -7.061 -5.192 -68.047 1.00 43.22 11 ASN B CA 1
ATOM 720 C C . ASN B 2 11 ? -7.785 -6.528 -67.934 1.00 38.78 11 ASN B C 1
ATOM 721 O O . ASN B 2 11 ? -8.429 -6.810 -66.920 1.00 39.31 11 ASN B O 1
ATOM 726 N N . SER B 2 12 ? -7.664 -7.359 -68.963 1.00 36.34 12 SER B N 1
ATOM 727 C CA . SER B 2 12 ? -8.285 -8.679 -68.939 1.00 35.10 12 SER B CA 1
ATOM 728 C C . SER B 2 12 ? -7.610 -9.589 -67.917 1.00 40.84 12 SER B C 1
ATOM 729 O O . SER B 2 12 ? -8.292 -10.241 -67.127 1.00 40.41 12 SER B O 1
ATOM 732 N N . ALA B 2 13 ? -6.277 -9.620 -67.916 1.00 36.36 13 ALA B N 1
ATOM 733 C CA . ALA B 2 13 ? -5.545 -10.451 -66.959 1.00 37.08 13 ALA B CA 1
ATOM 734 C C . ALA B 2 13 ? -5.894 -10.097 -65.512 1.00 41.94 13 ALA B C 1
ATOM 735 O O . ALA B 2 13 ? -6.109 -10.989 -64.688 1.00 37.84 13 ALA B O 1
ATOM 737 N N . ASN B 2 14 ? -5.966 -8.802 -65.209 1.00 37.65 14 ASN B N 1
ATOM 738 C CA . ASN B 2 14 ? -6.221 -8.357 -63.836 1.00 38.74 14 ASN B CA 1
ATOM 739 C C . ASN B 2 14 ? -7.588 -8.784 -63.306 1.00 42.24 14 ASN B C 1
ATOM 740 O O . ASN B 2 14 ? -7.721 -9.152 -62.132 1.00 38.55 14 ASN B O 1
ATOM 745 N N . ILE B 2 15 ? -8.604 -8.743 -64.163 1.00 36.86 15 ILE B N 1
ATOM 746 C CA . ILE B 2 15 ? -9.953 -9.051 -63.711 1.00 36.55 15 ILE B CA 1
ATOM 747 C C . ILE B 2 15 ? -10.126 -10.560 -63.522 1.00 37.15 15 ILE B C 1
ATOM 748 O O . ILE B 2 15 ? -11.015 -10.996 -62.790 1.00 36.86 15 ILE B O 1
ATOM 753 N N . TYR B 2 16 ? -9.249 -11.350 -64.141 1.00 38.06 16 TYR B N 1
ATOM 754 C CA . TYR B 2 16 ? -9.350 -12.808 -64.061 1.00 42.16 16 TYR B CA 1
ATOM 755 C C . TYR B 2 16 ? -8.501 -13.409 -62.937 1.00 44.67 16 TYR B C 1
ATOM 756 O O . TYR B 2 16 ? -8.705 -14.561 -62.551 1.00 44.41 16 TYR B O 1
ATOM 765 N N . ALA B 2 17 ? -7.568 -12.627 -62.402 1.00 38.79 17 ALA B N 1
ATOM 766 C CA . ALA B 2 17 ? -6.544 -13.157 -61.493 1.00 51.00 17 ALA B CA 1
ATOM 767 C C . ALA B 2 17 ? -6.997 -13.443 -60.052 1.00 55.33 17 ALA B C 1
ATOM 768 O O . ALA B 2 17 ? -6.443 -14.327 -59.399 1.00 64.04 17 ALA B O 1
ATOM 770 N N . GLY B 2 18 ? -7.982 -12.708 -59.549 1.00 49.35 18 GLY B N 1
ATOM 771 C CA . GLY B 2 18 ? -8.289 -12.745 -58.115 1.00 48.56 18 GLY B CA 1
ATOM 772 C C . GLY B 2 18 ? -8.889 -14.008 -57.508 1.00 49.74 18 GLY B C 1
ATOM 773 O O . GLY B 2 18 ? -9.095 -15.004 -58.196 1.00 51.65 18 GLY B O 1
ATOM 774 N N . PRO B 2 19 ? -9.174 -13.974 -56.189 1.00 50.64 19 PRO B N 1
ATOM 775 C CA . PRO B 2 19 ? -9.802 -15.107 -55.502 1.00 45.66 19 PRO B CA 1
ATOM 776 C C . PRO B 2 19 ? -11.315 -15.167 -55.708 1.00 47.97 19 PRO B C 1
ATOM 777 O O . PRO B 2 19 ? -11.952 -16.144 -55.304 1.00 48.63 19 PRO B O 1
ATOM 781 N N . GLY B 2 20 ? -11.888 -14.128 -56.304 1.00 43.63 20 GLY B N 1
ATOM 782 C CA . GLY B 2 20 ? -13.329 -14.068 -56.469 1.00 43.07 20 GLY B CA 1
ATOM 783 C C . GLY B 2 20 ? -13.999 -13.350 -55.307 1.00 46.40 20 GLY B C 1
ATOM 784 O O . GLY B 2 20 ? -13.319 -12.876 -54.397 1.00 45.27 20 GLY B O 1
ATOM 785 N N . PRO B 2 21 ? -15.339 -13.273 -55.335 1.00 46.19 21 PRO B N 1
ATOM 786 C CA . PRO B 2 21 ? -16.140 -12.459 -54.412 1.00 47.87 21 PRO B CA 1
ATOM 787 C C . PRO B 2 21 ? -16.595 -13.150 -53.119 1.00 49.25 21 PRO B C 1
ATOM 788 O O . PRO B 2 21 ? -17.385 -12.556 -52.381 1.00 52.94 21 PRO B O 1
ATOM 792 N N . ASP B 2 22 ? -16.117 -14.361 -52.843 1.00 43.47 22 ASP B N 1
ATOM 793 C CA . ASP B 2 22 ? -16.548 -15.095 -51.645 1.00 48.37 22 ASP B CA 1
ATOM 794 C C . ASP B 2 22 ? -16.259 -14.326 -50.357 1.00 45.03 22 ASP B C 1
ATOM 795 O O . ASP B 2 22 ? -17.038 -14.381 -49.403 1.00 45.03 22 ASP B O 1
ATOM 800 N N . SER B 2 23 ? -15.129 -13.627 -50.334 1.00 42.49 23 SER B N 1
ATOM 801 C CA . SER B 2 23 ? -14.730 -12.813 -49.189 1.00 46.09 23 SER B CA 1
ATOM 802 C C . SER B 2 23 ? -15.736 -11.697 -48.938 1.00 45.34 23 SER B C 1
ATOM 803 O O . SER B 2 23 ? -16.083 -11.398 -47.795 1.00 40.72 23 SER B O 1
ATOM 806 N N . MET B 2 24 ? -16.192 -11.077 -50.019 1.00 38.07 24 MET B N 1
ATOM 807 C CA . MET B 2 24 ? -17.164 -9.997 -49.931 1.00 38.40 24 MET B CA 1
ATOM 808 C C . MET B 2 24 ? -18.542 -10.493 -49.528 1.00 40.14 24 MET B C 1
ATOM 809 O O . MET B 2 24 ? -19.250 -9.831 -48.773 1.00 47.74 24 MET B O 1
ATOM 814 N N . LEU B 2 25 ? -18.922 -11.653 -50.047 1.00 41.39 25 LEU B N 1
ATOM 815 C CA . LEU B 2 25 ? -20.222 -12.238 -49.750 1.00 43.48 25 LEU B CA 1
ATOM 816 C C . LEU B 2 25 ? -20.298 -12.688 -48.296 1.00 47.56 25 LEU B C 1
ATOM 817 O O . LEU B 2 25 ? -21.349 -12.588 -47.667 1.00 48.35 25 LEU B O 1
ATOM 822 N N . ALA B 2 26 ? -19.181 -13.187 -47.774 1.00 44.67 26 ALA B N 1
ATOM 823 C CA . ALA B 2 26 ? -19.084 -13.562 -46.362 1.00 47.14 26 ALA B CA 1
ATOM 824 C C . ALA B 2 26 ? -19.244 -12.333 -45.478 1.00 45.43 26 ALA B C 1
ATOM 825 O O . ALA B 2 26 ? -19.913 -12.377 -44.438 1.00 43.69 26 ALA B O 1
ATOM 827 N N . ALA B 2 27 ? -18.620 -11.236 -45.895 1.00 41.46 27 ALA B N 1
ATOM 828 C CA . ALA B 2 27 ? -18.757 -9.965 -45.192 1.00 40.44 27 ALA B CA 1
ATOM 829 C C . ALA B 2 27 ? -20.208 -9.503 -45.213 1.00 47.56 27 ALA B C 1
ATOM 830 O O . ALA B 2 27 ? -20.726 -8.998 -44.212 1.00 42.00 27 ALA B O 1
ATOM 832 N N . ALA B 2 28 ? -20.860 -9.679 -46.359 1.00 42.33 28 ALA B N 1
ATOM 833 C CA . ALA B 2 28 ? -22.264 -9.315 -46.500 1.00 50.36 28 ALA B CA 1
ATOM 834 C C . ALA B 2 28 ? -23.150 -10.073 -45.507 1.00 47.59 28 ALA B C 1
ATOM 835 O O . ALA B 2 28 ? -24.006 -9.472 -44.857 1.00 46.29 28 ALA B O 1
ATOM 837 N N . ARG B 2 29 ? -22.948 -11.386 -45.403 1.00 46.27 29 ARG B N 1
ATOM 838 C CA . ARG B 2 29 ? -23.708 -12.202 -44.455 1.00 50.77 29 ARG B CA 1
ATOM 839 C C . ARG B 2 29 ? -23.436 -11.740 -43.026 1.00 47.47 29 ARG B C 1
ATOM 840 O O . ARG B 2 29 ? -24.325 -11.767 -42.173 1.00 48.81 29 ARG B O 1
ATOM 848 N N . ALA B 2 30 ? -22.205 -11.304 -42.782 1.00 45.60 30 ALA B N 1
ATOM 849 C CA . ALA B 2 30 ? -21.803 -10.810 -41.471 1.00 45.08 30 ALA B CA 1
ATOM 850 C C . ALA B 2 30 ? -22.523 -9.510 -41.122 1.00 44.92 30 ALA B C 1
ATOM 851 O O . ALA B 2 30 ? -23.050 -9.370 -40.021 1.00 45.72 30 ALA B O 1
ATOM 853 N N . TRP B 2 31 ? -22.565 -8.565 -42.057 1.00 44.13 31 TRP B N 1
ATOM 854 C CA . TRP B 2 31 ? -23.254 -7.302 -41.806 1.00 44.32 31 TRP B CA 1
ATOM 855 C C . TRP B 2 31 ? -24.750 -7.509 -41.575 1.00 48.59 31 TRP B C 1
ATOM 856 O O . TRP B 2 31 ? -25.358 -6.786 -40.784 1.00 47.29 31 TRP B O 1
ATOM 867 N N . ARG B 2 32 ? -25.346 -8.482 -42.261 1.00 47.55 32 ARG B N 1
ATOM 868 C CA . ARG B 2 32 ? -26.764 -8.771 -42.055 1.00 54.12 32 ARG B CA 1
ATOM 869 C C . ARG B 2 32 ? -27.047 -9.240 -40.628 1.00 50.62 32 ARG B C 1
ATOM 870 O O . ARG B 2 32 ? -28.002 -8.783 -39.994 1.00 51.77 32 ARG B O 1
ATOM 878 N N . SER B 2 33 ? -26.221 -10.159 -40.134 1.00 50.24 33 SER B N 1
ATOM 879 C CA . SER B 2 33 ? -26.397 -10.706 -38.790 1.00 59.34 33 SER B CA 1
ATOM 880 C C . SER B 2 33 ? -26.187 -9.618 -37.750 1.00 58.20 33 SER B C 1
ATOM 881 O O . SER B 2 33 ? -26.891 -9.553 -36.742 1.00 53.24 33 SER B O 1
ATOM 884 N N . LEU B 2 34 ? -25.209 -8.763 -38.017 1.00 48.34 34 LEU B N 1
ATOM 885 C CA . LEU B 2 34 ? -24.945 -7.587 -37.204 1.00 47.54 34 LEU B CA 1
ATOM 886 C C . LEU B 2 34 ? -26.200 -6.717 -37.128 1.00 51.64 34 LEU B C 1
ATOM 887 O O . LEU B 2 34 ? -26.579 -6.241 -36.057 1.00 53.45 34 LEU B O 1
ATOM 892 N N . ASP B 2 35 ? -26.842 -6.523 -38.278 1.00 51.88 35 ASP B N 1
ATOM 893 C CA . ASP B 2 35 ? -28.079 -5.754 -38.360 1.00 50.32 35 ASP B CA 1
ATOM 894 C C . ASP B 2 35 ? -29.185 -6.388 -37.506 1.00 52.59 35 ASP B C 1
ATOM 895 O O . ASP B 2 35 ? -29.906 -5.692 -36.783 1.00 53.13 35 ASP B O 1
ATOM 900 N N . VAL B 2 36 ? -29.298 -7.711 -37.579 1.00 53.23 36 VAL B N 1
ATOM 901 C CA . VAL B 2 36 ? -30.294 -8.440 -36.804 1.00 57.45 36 VAL B CA 1
ATOM 902 C C . VAL B 2 36 ? -30.046 -8.306 -35.310 1.00 59.46 36 VAL B C 1
ATOM 903 O O . VAL B 2 36 ? -30.958 -7.981 -34.548 1.00 60.09 36 VAL B O 1
ATOM 907 N N . GLU B 2 37 ? -28.805 -8.546 -34.898 1.00 57.38 37 GLU B N 1
ATOM 908 C CA . GLU B 2 37 ? -28.441 -8.487 -33.485 1.00 59.77 37 GLU B CA 1
ATOM 909 C C . GLU B 2 37 ? -28.683 -7.104 -32.895 1.00 57.98 37 GLU B C 1
ATOM 910 O O . GLU B 2 37 ? -29.266 -6.978 -31.817 1.00 62.33 37 GLU B O 1
ATOM 916 N N . MET B 2 38 ? -28.251 -6.068 -33.605 1.00 51.83 38 MET B N 1
ATOM 917 C CA . MET B 2 38 ? -28.388 -4.708 -33.102 1.00 51.58 38 MET B CA 1
ATOM 918 C C . MET B 2 38 ? -29.846 -4.250 -33.082 1.00 57.64 38 MET B C 1
ATOM 919 O O . MET B 2 38 ? -30.218 -3.388 -32.284 1.00 56.06 38 MET B O 1
ATOM 924 N N . THR B 2 39 ? -30.673 -4.832 -33.945 1.00 54.36 39 THR B N 1
ATOM 925 C CA . THR B 2 39 ? -32.104 -4.555 -33.907 1.00 58.30 39 THR B CA 1
ATOM 926 C C . THR B 2 39 ? -32.704 -5.118 -32.620 1.00 57.84 39 THR B C 1
ATOM 927 O O . THR B 2 39 ? -33.524 -4.466 -31.971 1.00 62.07 39 THR B O 1
ATOM 931 N N . ALA B 2 40 ? -32.276 -6.321 -32.246 1.00 58.12 40 ALA B N 1
ATOM 932 C CA . ALA B 2 40 ? -32.719 -6.943 -30.999 1.00 60.86 40 ALA B CA 1
ATOM 933 C C . ALA B 2 40 ? -32.185 -6.185 -29.786 1.00 60.67 40 ALA B C 1
ATOM 934 O O . ALA B 2 40 ? -32.868 -6.065 -28.765 1.00 61.58 40 ALA B O 1
ATOM 936 N N . VAL B 2 41 ? -30.959 -5.683 -29.904 1.00 56.60 41 VAL B N 1
ATOM 937 C CA . VAL B 2 41 ? -30.366 -4.836 -28.877 1.00 55.94 41 VAL B CA 1
ATOM 938 C C . VAL B 2 41 ? -31.215 -3.581 -28.690 1.00 60.99 41 VAL B C 1
ATOM 939 O O . VAL B 2 41 ? -31.483 -3.160 -27.559 1.00 57.25 41 VAL B O 1
ATOM 943 N N . GLN B 2 42 ? -31.656 -3.006 -29.805 1.00 59.75 42 GLN B N 1
ATOM 944 C CA . GLN B 2 42 ? -32.507 -1.822 -29.780 1.00 61.62 42 GLN B CA 1
ATOM 945 C C . GLN B 2 42 ? -33.814 -2.097 -29.041 1.00 63.05 42 GLN B C 1
ATOM 946 O O . GLN B 2 42 ? -34.216 -1.320 -28.171 1.00 64.60 42 GLN B O 1
ATOM 952 N N . ARG B 2 43 ? -34.462 -3.210 -29.382 1.00 63.39 43 ARG B N 1
ATOM 953 C CA . ARG B 2 43 ? -35.703 -3.613 -28.721 1.00 68.99 43 ARG B CA 1
ATOM 954 C C . ARG B 2 43 ? -35.513 -3.779 -27.221 1.00 68.73 43 ARG B C 1
ATOM 955 O O . ARG B 2 43 ? -36.338 -3.322 -26.426 1.00 72.76 43 ARG B O 1
ATOM 963 N N . SER B 2 44 ? -34.426 -4.441 -26.840 1.00 65.50 44 SER B N 1
ATOM 964 C CA . SER B 2 44 ? -34.150 -4.706 -25.435 1.00 66.70 44 SER B CA 1
ATOM 965 C C . SER B 2 44 ? -33.893 -3.421 -24.661 1.00 68.66 44 SER B C 1
ATOM 966 O O . SER B 2 44 ? -34.224 -3.326 -23.480 1.00 72.05 44 SER B O 1
ATOM 969 N N . PHE B 2 45 ? -33.301 -2.432 -25.322 1.00 60.46 45 PHE B N 1
ATOM 970 C CA . PHE B 2 45 ? -33.029 -1.168 -24.656 1.00 62.92 45 PHE B CA 1
ATOM 971 C C . PHE B 2 45 ? -34.315 -0.393 -24.390 1.00 64.75 45 PHE B C 1
ATOM 972 O O . PHE B 2 45 ? -34.445 0.261 -23.359 1.00 65.32 45 PHE B O 1
ATOM 980 N N . ASN B 2 46 ? -35.265 -0.475 -25.315 1.00 68.15 46 ASN B N 1
ATOM 981 C CA . ASN B 2 46 ? -36.555 0.180 -25.128 1.00 72.73 46 ASN B CA 1
ATOM 982 C C . ASN B 2 46 ? -37.447 -0.533 -24.121 1.00 76.52 46 ASN B C 1
ATOM 983 O O . ASN B 2 46 ? -38.238 0.106 -23.425 1.00 80.51 46 ASN B O 1
ATOM 988 N N . ARG B 2 47 ? -37.323 -1.855 -24.044 1.00 77.82 47 ARG B N 1
ATOM 989 C CA . ARG B 2 47 ? -38.106 -2.628 -23.087 1.00 85.43 47 ARG B CA 1
ATOM 990 C C . ARG B 2 47 ? -37.603 -2.375 -21.676 1.00 80.11 47 ARG B C 1
ATOM 991 O O . ARG B 2 47 ? -38.379 -2.373 -20.725 1.00 84.14 47 ARG B O 1
ATOM 999 N N . THR B 2 48 ? -36.300 -2.149 -21.550 1.00 73.63 48 THR B N 1
ATOM 1000 C CA . THR B 2 48 ? -35.694 -1.859 -20.256 1.00 70.45 48 THR B CA 1
ATOM 1001 C C . THR B 2 48 ? -36.170 -0.511 -19.723 1.00 71.21 48 THR B C 1
ATOM 1002 O O . THR B 2 48 ? -36.549 -0.394 -18.553 1.00 73.62 48 THR B O 1
ATOM 1006 N N . LEU B 2 49 ? -36.155 0.502 -20.585 1.00 66.31 49 LEU B N 1
ATOM 1007 C CA . LEU B 2 49 ? -36.599 1.837 -20.202 1.00 73.61 49 LEU B CA 1
ATOM 1008 C C . LEU B 2 49 ? -38.066 1.835 -19.775 1.00 81.52 49 LEU B C 1
ATOM 1009 O O . LEU B 2 49 ? -38.436 2.478 -18.792 1.00 83.87 49 LEU B O 1
ATOM 1014 N N . LEU B 2 50 ? -38.896 1.108 -20.517 1.00 85.52 50 LEU B N 1
ATOM 1015 C CA . LEU B 2 50 ? -40.311 0.988 -20.177 1.00 89.29 50 LEU B CA 1
ATOM 1016 C C . LEU B 2 50 ? -40.510 0.186 -18.894 1.00 87.69 50 LEU B C 1
ATOM 1017 O O . LEU B 2 50 ? -41.341 0.537 -18.059 1.00 87.52 50 LEU B O 1
ATOM 1022 N N . SER B 2 51 ? -39.731 -0.882 -18.740 1.00 87.10 51 SER B N 1
ATOM 1023 C CA . SER B 2 51 ? -39.816 -1.739 -17.563 1.00 90.06 51 SER B CA 1
ATOM 1024 C C . SER B 2 51 ? -39.348 -1.011 -16.309 1.00 91.62 51 SER B C 1
ATOM 1025 O O . SER B 2 51 ? -39.744 -1.355 -15.197 1.00 95.29 51 SER B O 1
ATOM 1028 N N . LEU B 2 52 ? -38.500 -0.007 -16.494 1.00 88.76 52 LEU B N 1
ATOM 1029 C CA . LEU B 2 52 ? -38.009 0.792 -15.381 1.00 86.68 52 LEU B CA 1
ATOM 1030 C C . LEU B 2 52 ? -39.018 1.873 -15.020 1.00 90.23 52 LEU B C 1
ATOM 1031 O O . LEU B 2 52 ? -39.112 2.292 -13.865 1.00 92.12 52 LEU B O 1
ATOM 1036 N N . MET B 2 53 ? -39.784 2.312 -16.013 1.00 91.80 53 MET B N 1
ATOM 1037 C CA . MET B 2 53 ? -40.726 3.405 -15.818 1.00 97.51 53 MET B CA 1
ATOM 1038 C C . MET B 2 53 ? -41.973 2.963 -15.051 1.00 104.14 53 MET B C 1
ATOM 1039 O O . MET B 2 53 ? -42.388 3.627 -14.102 1.00 106.38 53 MET B O 1
ATOM 1044 N N A ASP B 2 54 ? -42.563 1.845 -15.463 0.45 105.42 54 ASP B N 1
ATOM 1045 N N B ASP B 2 54 ? -42.566 1.847 -15.463 0.55 105.42 54 ASP B N 1
ATOM 1046 C CA A ASP B 2 54 ? -43.787 1.357 -14.834 0.45 107.90 54 ASP B CA 1
ATOM 1047 C CA B ASP B 2 54 ? -43.817 1.388 -14.865 0.55 108.58 54 ASP B CA 1
ATOM 1048 C C A ASP B 2 54 ? -43.507 0.681 -13.490 0.45 104.74 54 ASP B C 1
ATOM 1049 C C B ASP B 2 54 ? -43.602 0.703 -13.516 0.55 105.53 54 ASP B C 1
ATOM 1050 O O A ASP B 2 54 ? -44.414 0.498 -12.677 0.45 105.82 54 ASP B O 1
ATOM 1051 O O B ASP B 2 54 ? -44.548 0.513 -12.750 0.55 105.99 54 ASP B O 1
ATOM 1060 N N A ALA B 2 55 ? -42.249 0.315 -13.264 0.45 103.19 55 ALA B N 1
ATOM 1061 N N B ALA B 2 55 ? -42.357 0.339 -13.226 0.55 103.36 55 ALA B N 1
ATOM 1062 C CA A ALA B 2 55 ? -41.837 -0.308 -12.009 0.45 102.93 55 ALA B CA 1
ATOM 1063 C CA B ALA B 2 55 ? -42.032 -0.324 -11.969 0.55 103.70 55 ALA B CA 1
ATOM 1064 C C A ALA B 2 55 ? -41.907 0.677 -10.851 0.45 105.08 55 ALA B C 1
ATOM 1065 C C B ALA B 2 55 ? -41.844 0.685 -10.843 0.55 105.03 55 ALA B C 1
ATOM 1066 O O A ALA B 2 55 ? -42.440 0.365 -9.785 0.45 106.19 55 ALA B O 1
ATOM 1067 O O B ALA B 2 55 ? -42.355 0.499 -9.738 0.55 106.06 55 ALA B O 1
ATOM 1070 N N A TRP B 2 56 ? -41.367 1.870 -11.073 0.45 106.03 56 TRP B N 1
ATOM 1071 N N B TRP B 2 56 ? -41.108 1.755 -11.129 0.55 104.61 56 TRP B N 1
ATOM 1072 C CA A TRP B 2 56 ? -41.385 2.922 -10.067 0.45 110.91 56 TRP B CA 1
ATOM 1073 C CA B TRP B 2 56 ? -40.827 2.774 -10.125 0.55 110.86 56 TRP B CA 1
ATOM 1074 C C A TRP B 2 56 ? -41.187 4.279 -10.733 0.45 107.91 56 TRP B C 1
ATOM 1075 C C B TRP B 2 56 ? -40.813 4.171 -10.740 0.55 108.43 56 TRP B C 1
ATOM 1076 O O A TRP B 2 56 ? -40.060 4.724 -10.951 0.45 107.47 56 TRP B O 1
ATOM 1077 O O B TRP B 2 56 ? -39.751 4.740 -10.983 0.55 107.11 56 TRP B O 1
ATOM 1098 N N A ALA B 2 57 ? -42.302 4.924 -11.057 0.45 105.22 57 ALA B N 1
ATOM 1099 N N B ALA B 2 57 ? -41.999 4.718 -10.988 0.55 107.07 57 ALA B N 1
ATOM 1100 C CA A ALA B 2 57 ? -42.289 6.234 -11.694 0.45 100.60 57 ALA B CA 1
ATOM 1101 C CA B ALA B 2 57 ? -42.121 6.043 -11.585 0.55 102.15 57 ALA B CA 1
ATOM 1102 C C A ALA B 2 57 ? -41.950 7.339 -10.704 0.45 99.04 57 ALA B C 1
ATOM 1103 C C B ALA B 2 57 ? -41.831 7.137 -10.563 0.55 99.59 57 ALA B C 1
ATOM 1104 O O A ALA B 2 57 ? -42.787 7.724 -9.892 0.45 100.24 57 ALA B O 1
ATOM 1105 O O B ALA B 2 57 ? -42.594 7.332 -9.618 0.55 100.04 57 ALA B O 1
ATOM 1108 N N . GLY B 2 58 ? -40.723 7.844 -10.761 1.00 100.60 58 GLY B N 1
ATOM 1109 C CA . GLY B 2 58 ? -40.328 8.923 -9.875 1.00 82.06 58 GLY B CA 1
ATOM 1110 C C . GLY B 2 58 ? -39.611 10.018 -10.638 1.00 81.68 58 GLY B C 1
ATOM 1111 O O . GLY B 2 58 ? -39.340 9.863 -11.829 1.00 80.04 58 GLY B O 1
ATOM 1112 N N A PRO B 2 59 ? -39.293 11.129 -9.955 0.52 74.33 59 PRO B N 1
ATOM 1113 N N B PRO B 2 59 ? -39.312 11.138 -9.963 0.48 74.36 59 PRO B N 1
ATOM 1114 C CA A PRO B 2 59 ? -38.587 12.258 -10.570 0.52 74.26 59 PRO B CA 1
ATOM 1115 C CA B PRO B 2 59 ? -38.591 12.260 -10.576 0.48 74.27 59 PRO B CA 1
ATOM 1116 C C A PRO B 2 59 ? -37.207 11.861 -11.082 0.52 80.48 59 PRO B C 1
ATOM 1117 C C B PRO B 2 59 ? -37.212 11.852 -11.088 0.48 80.41 59 PRO B C 1
ATOM 1118 O O A PRO B 2 59 ? -36.779 12.326 -12.140 0.52 71.66 59 PRO B O 1
ATOM 1119 O O B PRO B 2 59 ? -36.791 12.304 -12.154 0.48 71.64 59 PRO B O 1
ATOM 1126 N N . VAL B 2 60 ? -36.525 11.001 -10.331 1.00 78.51 60 VAL B N 1
ATOM 1127 C CA . VAL B 2 60 ? -35.198 10.527 -10.709 1.00 83.21 60 VAL B CA 1
ATOM 1128 C C . VAL B 2 60 ? -35.229 9.691 -11.984 1.00 81.57 60 VAL B C 1
ATOM 1129 O O . VAL B 2 60 ? -34.379 9.845 -12.863 1.00 81.85 60 VAL B O 1
ATOM 1133 N N . VAL B 2 61 ? -36.217 8.808 -12.079 1.00 80.94 61 VAL B N 1
ATOM 1134 C CA . VAL B 2 61 ? -36.361 7.950 -13.247 1.00 76.77 61 VAL B CA 1
ATOM 1135 C C . VAL B 2 61 ? -36.726 8.734 -14.505 1.00 73.38 61 VAL B C 1
ATOM 1136 O O . VAL B 2 61 ? -36.138 8.512 -15.565 1.00 75.83 61 VAL B O 1
ATOM 1140 N N . MET B 2 62 ? -37.679 9.656 -14.388 1.00 72.78 62 MET B N 1
ATOM 1141 C CA . MET B 2 62 ? -38.095 10.446 -15.543 1.00 74.66 62 MET B CA 1
ATOM 1142 C C . MET B 2 62 ? -36.939 11.277 -16.091 1.00 75.91 62 MET B C 1
ATOM 1143 O O . MET B 2 62 ? -36.833 11.476 -17.300 1.00 68.65 62 MET B O 1
ATOM 1148 N N . GLN B 2 63 ? -36.076 11.759 -15.200 1.00 74.64 63 GLN B N 1
ATOM 1149 C CA . GLN B 2 63 ? -34.879 12.480 -15.623 1.00 75.49 63 GLN B CA 1
ATOM 1150 C C . GLN B 2 63 ? -33.988 11.595 -16.483 1.00 71.57 63 GLN B C 1
ATOM 1151 O O . GLN B 2 63 ? -33.518 12.018 -17.537 1.00 70.78 63 GLN B O 1
ATOM 1157 N N . LEU B 2 64 ? -33.762 10.367 -16.029 1.00 71.76 64 LEU B N 1
ATOM 1158 C CA . LEU B 2 64 ? -32.942 9.408 -16.767 1.00 72.08 64 LEU B CA 1
ATOM 1159 C C . LEU B 2 64 ? -33.584 9.017 -18.097 1.00 68.55 64 LEU B C 1
ATOM 1160 O O . LEU B 2 64 ? -32.890 8.834 -19.104 1.00 63.31 64 LEU B O 1
ATOM 1165 N N . MET B 2 65 ? -34.908 8.894 -18.097 1.00 71.14 65 MET B N 1
ATOM 1166 C CA . MET B 2 65 ? -35.652 8.580 -19.311 1.00 72.59 65 MET B CA 1
ATOM 1167 C C . MET B 2 65 ? -35.478 9.680 -20.347 1.00 72.01 65 MET B C 1
ATOM 1168 O O . MET B 2 65 ? -35.326 9.404 -21.536 1.00 69.36 65 MET B O 1
ATOM 1173 N N . GLU B 2 66 ? -35.496 10.927 -19.888 1.00 65.74 66 GLU B N 1
ATOM 1174 C CA . GLU B 2 66 ? -35.298 12.064 -20.776 1.00 69.55 66 GLU B CA 1
ATOM 1175 C C . GLU B 2 66 ? -33.861 12.123 -21.291 1.00 67.15 66 GLU B C 1
ATOM 1176 O O . GLU B 2 66 ? -33.621 12.484 -22.442 1.00 64.39 66 GLU B O 1
ATOM 1182 N N . ALA B 2 67 ? -32.907 11.757 -20.441 1.00 65.04 67 ALA B N 1
ATOM 1183 C CA . ALA B 2 67 ? -31.496 11.807 -20.817 1.00 64.50 67 ALA B CA 1
ATOM 1184 C C . ALA B 2 67 ? -31.131 10.770 -21.884 1.00 63.88 67 ALA B C 1
ATOM 1185 O O . ALA B 2 67 ? -30.139 10.926 -22.598 1.00 59.09 67 ALA B O 1
ATOM 1187 N N . ALA B 2 68 ? -31.943 9.723 -21.998 1.00 64.40 68 ALA B N 1
ATOM 1188 C CA . ALA B 2 68 ? -31.642 8.613 -22.898 1.00 61.38 68 ALA B CA 1
ATOM 1189 C C . ALA B 2 68 ? -32.275 8.782 -24.276 1.00 58.89 68 ALA B C 1
ATOM 1190 O O . ALA B 2 68 ? -31.956 8.040 -25.204 1.00 57.67 68 ALA B O 1
ATOM 1192 N N . LYS B 2 69 ? -33.176 9.751 -24.400 1.00 61.25 69 LYS B N 1
ATOM 1193 C CA . LYS B 2 69 ? -33.889 9.995 -25.654 1.00 61.80 69 LYS B CA 1
ATOM 1194 C C . LYS B 2 69 ? -32.976 10.229 -26.867 1.00 63.75 69 LYS B C 1
ATOM 1195 O O . LYS B 2 69 ? -33.284 9.752 -27.961 1.00 65.28 69 LYS B O 1
ATOM 1201 N N . PRO B 2 70 ? -31.866 10.973 -26.700 1.00 64.87 70 PRO B N 1
ATOM 1202 C CA . PRO B 2 70 ? -31.005 11.069 -27.886 1.00 63.18 70 PRO B CA 1
ATOM 1203 C C . PRO B 2 70 ? -30.355 9.736 -28.253 1.00 57.35 70 PRO B C 1
ATOM 1204 O O . PRO B 2 70 ? -30.118 9.478 -29.435 1.00 55.95 70 PRO B O 1
ATOM 1208 N N . PHE B 2 71 ? -30.084 8.894 -27.261 1.00 55.79 71 PHE B N 1
ATOM 1209 C CA . PHE B 2 71 ? -29.398 7.634 -27.533 1.00 54.32 71 PHE B CA 1
ATOM 1210 C C . PHE B 2 71 ? -30.295 6.619 -28.243 1.00 57.56 71 PHE B C 1
ATOM 1211 O O . PHE B 2 71 ? -29.826 5.891 -29.120 1.00 59.50 71 PHE B O 1
ATOM 1219 N N . VAL B 2 72 ? -31.572 6.550 -27.871 1.00 58.07 72 VAL B N 1
ATOM 1220 C CA . VAL B 2 72 ? -32.475 5.626 -28.557 1.00 59.64 72 VAL B CA 1
ATOM 1221 C C . VAL B 2 72 ? -32.667 6.078 -29.998 1.00 58.66 72 VAL B C 1
ATOM 1222 O O . VAL B 2 72 ? -32.860 5.263 -30.901 1.00 55.75 72 VAL B O 1
ATOM 1226 N N . ARG B 2 73 ? -32.589 7.389 -30.198 1.00 58.55 73 ARG B N 1
ATOM 1227 C CA . ARG B 2 73 ? -32.693 7.996 -31.515 1.00 62.09 73 ARG B CA 1
ATOM 1228 C C . ARG B 2 73 ? -31.487 7.591 -32.353 1.00 60.08 73 ARG B C 1
ATOM 1229 O O . ARG B 2 73 ? -31.618 7.174 -33.509 1.00 56.30 73 ARG B O 1
ATOM 1237 N N . TRP B 2 74 ? -30.309 7.702 -31.752 1.00 54.32 74 TRP B N 1
ATOM 1238 C CA . TRP B 2 74 ? -29.070 7.295 -32.397 1.00 55.42 74 TRP B CA 1
ATOM 1239 C C . TRP B 2 74 ? -29.080 5.805 -32.735 1.00 55.21 74 TRP B C 1
ATOM 1240 O O . TRP B 2 74 ? -28.597 5.395 -33.790 1.00 50.19 74 TRP B O 1
ATOM 1251 N N . LEU B 2 75 ? -29.638 5.002 -31.834 1.00 55.75 75 LEU B N 1
ATOM 1252 C CA . LEU B 2 75 ? -29.714 3.557 -32.027 1.00 50.47 75 LEU B CA 1
ATOM 1253 C C . LEU B 2 75 ? -30.546 3.214 -33.266 1.00 56.79 75 LEU B C 1
ATOM 1254 O O . LEU B 2 75 ? -30.197 2.318 -34.036 1.00 55.33 75 LEU B O 1
ATOM 1259 N N . THR B 2 76 ? -31.641 3.942 -33.460 1.00 58.52 76 THR B N 1
ATOM 1260 C CA . THR B 2 76 ? -32.486 3.752 -34.633 1.00 62.56 76 THR B CA 1
ATOM 1261 C C . THR B 2 76 ? -31.716 4.062 -35.909 1.00 61.90 76 THR B C 1
ATOM 1262 O O . THR B 2 76 ? -31.766 3.300 -36.876 1.00 66.19 76 THR B O 1
ATOM 1266 N N . ASP B 2 77 ? -30.999 5.181 -35.902 1.00 58.73 77 ASP B N 1
ATOM 1267 C CA . ASP B 2 77 ? -30.175 5.566 -37.038 1.00 60.14 77 ASP B CA 1
ATOM 1268 C C . ASP B 2 77 ? -29.117 4.508 -37.322 1.00 59.21 77 ASP B C 1
ATOM 1269 O O . ASP B 2 77 ? -28.862 4.173 -38.476 1.00 49.60 77 ASP B O 1
ATOM 1274 N N . LEU B 2 78 ? -28.511 3.979 -36.266 1.00 48.94 78 LEU B N 1
ATOM 1275 C CA . LEU B 2 78 ? -27.495 2.944 -36.412 1.00 46.96 78 LEU B CA 1
ATOM 1276 C C . LEU B 2 78 ? -28.070 1.705 -37.097 1.00 50.84 78 LEU B C 1
ATOM 1277 O O . LEU B 2 78 ? -27.488 1.187 -38.052 1.00 48.83 78 LEU B O 1
ATOM 1282 N N . CYS B 2 79 ? -29.218 1.239 -36.611 1.00 51.76 79 CYS B N 1
ATOM 1283 C CA . CYS B 2 79 ? -29.853 0.047 -37.172 1.00 54.34 79 CYS B CA 1
ATOM 1284 C C . CYS B 2 79 ? -30.250 0.225 -38.633 1.00 59.58 79 CYS B C 1
ATOM 1285 O O . CYS B 2 79 ? -30.117 -0.700 -39.435 1.00 60.38 79 CYS B O 1
ATOM 1288 N N . VAL B 2 80 ? -30.738 1.413 -38.974 1.00 61.81 80 VAL B N 1
ATOM 1289 C CA . VAL B 2 80 ? -31.063 1.732 -40.359 1.00 64.53 80 VAL B CA 1
ATOM 1290 C C . VAL B 2 80 ? -29.811 1.637 -41.221 1.00 64.64 80 VAL B C 1
ATOM 1291 O O . VAL B 2 80 ? -29.823 1.036 -42.298 1.00 68.07 80 VAL B O 1
ATOM 1295 N N . GLN B 2 81 ? -28.727 2.224 -40.729 1.00 61.43 81 GLN B N 1
ATOM 1296 C CA . GLN B 2 81 ? -27.459 2.234 -41.446 1.00 59.90 81 GLN B CA 1
ATOM 1297 C C . GLN B 2 81 ? -26.893 0.824 -41.623 1.00 58.06 81 GLN B C 1
ATOM 1298 O O . GLN B 2 81 ? -26.281 0.519 -42.646 1.00 58.81 81 GLN B O 1
ATOM 1304 N N . LEU B 2 82 ? -27.104 -0.037 -40.632 1.00 54.77 82 LEU B N 1
ATOM 1305 C CA . LEU B 2 82 ? -26.599 -1.409 -40.699 1.00 51.41 82 LEU B CA 1
ATOM 1306 C C . LEU B 2 82 ? -27.282 -2.233 -41.794 1.00 54.08 82 LEU B C 1
ATOM 1307 O O . LEU B 2 82 ? -26.629 -3.010 -42.491 1.00 51.63 82 LEU B O 1
ATOM 1312 N N . SER B 2 83 ? -28.591 -2.050 -41.947 1.00 55.61 83 SER B N 1
ATOM 1313 C CA . SER B 2 83 ? -29.370 -2.800 -42.928 1.00 60.18 83 SER B CA 1
ATOM 1314 C C . SER B 2 83 ? -29.030 -2.384 -44.355 1.00 64.09 83 SER B C 1
ATOM 1315 O O . SER B 2 83 ? -29.407 -3.055 -45.312 1.00 68.91 83 SER B O 1
ATOM 1318 N N . GLU B 2 84 ? -28.323 -1.265 -44.480 1.00 63.53 84 GLU B N 1
ATOM 1319 C CA . GLU B 2 84 ? -27.911 -0.725 -45.771 1.00 66.99 84 GLU B CA 1
ATOM 1320 C C . GLU B 2 84 ? -26.658 -1.397 -46.338 1.00 59.28 84 GLU B C 1
ATOM 1321 O O . GLU B 2 84 ? -26.489 -1.482 -47.555 1.00 57.95 84 GLU B O 1
ATOM 1327 N N . VAL B 2 85 ? -25.784 -1.874 -45.456 1.00 53.99 85 VAL B N 1
ATOM 1328 C CA . VAL B 2 85 ? -24.469 -2.372 -45.864 1.00 50.28 85 VAL B CA 1
ATOM 1329 C C . VAL B 2 85 ? -24.480 -3.607 -46.772 1.00 51.88 85 VAL B C 1
ATOM 1330 O O . VAL B 2 85 ? -23.763 -3.638 -47.776 1.00 51.18 85 VAL B O 1
ATOM 1334 N N . GLU B 2 86 ? -25.282 -4.614 -46.435 1.00 49.95 86 GLU B N 1
ATOM 1335 C CA . GLU B 2 86 ? -25.326 -5.839 -47.234 1.00 49.79 86 GLU B CA 1
ATOM 1336 C C . GLU B 2 86 ? -25.740 -5.554 -48.676 1.00 46.24 86 GLU B C 1
ATOM 1337 O O . GLU B 2 86 ? -25.195 -6.128 -49.626 1.00 41.65 86 GLU B O 1
ATOM 1343 N N . ARG B 2 87 ? -26.714 -4.665 -48.824 1.00 45.44 87 ARG B N 1
ATOM 1344 C CA . ARG B 2 87 ? -27.243 -4.303 -50.130 1.00 47.57 87 ARG B CA 1
ATOM 1345 C C . ARG B 2 87 ? -26.163 -3.665 -51.006 1.00 46.67 87 ARG B C 1
ATOM 1346 O O . ARG B 2 87 ? -26.093 -3.930 -52.215 1.00 46.80 87 ARG B O 1
ATOM 1354 N N . GLN B 2 88 ? -25.313 -2.837 -50.404 1.00 45.00 88 GLN B N 1
ATOM 1355 C CA . GLN B 2 88 ? -24.284 -2.142 -51.174 1.00 47.97 88 GLN B CA 1
ATOM 1356 C C . GLN B 2 88 ? -23.112 -3.063 -51.498 1.00 48.08 88 GLN B C 1
ATOM 1357 O O . GLN B 2 88 ? -22.487 -2.933 -52.557 1.00 41.19 88 GLN B O 1
ATOM 1363 N N . ILE B 2 89 ? -22.824 -4.004 -50.601 1.00 43.78 89 ILE B N 1
ATOM 1364 C CA . ILE B 2 89 ? -21.803 -5.002 -50.887 1.00 36.86 89 ILE B CA 1
ATOM 1365 C C . ILE B 2 89 ? -22.265 -5.878 -52.049 1.00 39.72 89 ILE B C 1
ATOM 1366 O O . ILE B 2 89 ? -21.479 -6.188 -52.947 1.00 42.29 89 ILE B O 1
ATOM 1371 N N . HIS B 2 90 ? -23.545 -6.246 -52.050 1.00 39.30 90 HIS B N 1
ATOM 1372 C CA . HIS B 2 90 ? -24.102 -7.029 -53.157 1.00 43.06 90 HIS B CA 1
ATOM 1373 C C . HIS B 2 90 ? -24.002 -6.270 -54.473 1.00 45.52 90 HIS B C 1
ATOM 1374 O O . HIS B 2 90 ? -23.798 -6.870 -55.530 1.00 40.73 90 HIS B O 1
ATOM 1381 N N . GLU B 2 91 ? -24.138 -4.950 -54.408 1.00 41.43 91 GLU B N 1
ATOM 1382 C CA . GLU B 2 91 ? -24.038 -4.136 -55.606 1.00 43.02 91 GLU B CA 1
ATOM 1383 C C . GLU B 2 91 ? -22.609 -4.135 -56.140 1.00 44.26 91 GLU B C 1
ATOM 1384 O O . GLU B 2 91 ? -22.390 -4.157 -57.350 1.00 44.00 91 GLU B O 1
ATOM 1390 N N . ILE B 2 92 ? -21.647 -4.117 -55.224 1.00 39.01 92 ILE B N 1
ATOM 1391 C CA . ILE B 2 92 ? -20.235 -4.146 -55.573 1.00 36.26 92 ILE B CA 1
ATOM 1392 C C . ILE B 2 92 ? -19.854 -5.499 -56.162 1.00 38.09 92 ILE B C 1
ATOM 1393 O O . ILE B 2 92 ? -19.172 -5.565 -57.189 1.00 36.91 92 ILE B O 1
ATOM 1398 N N . VAL B 2 93 ? -20.320 -6.573 -55.534 1.00 35.51 93 VAL B N 1
ATOM 1399 C CA . VAL B 2 93 ? -20.092 -7.920 -56.054 1.00 35.01 93 VAL B CA 1
ATOM 1400 C C . VAL B 2 93 ? -20.676 -8.078 -57.456 1.00 43.14 93 VAL B C 1
ATOM 1401 O O . VAL B 2 93 ? -20.052 -8.671 -58.334 1.00 37.37 93 VAL B O 1
ATOM 1405 N N . ARG B 2 94 ? -21.876 -7.545 -57.651 1.00 38.39 94 ARG B N 1
ATOM 1406 C CA . ARG B 2 94 ? -22.553 -7.631 -58.938 1.00 40.03 94 ARG B CA 1
ATOM 1407 C C . ARG B 2 94 ? -21.756 -6.891 -60.008 1.00 39.46 94 ARG B C 1
ATOM 1408 O O . ARG B 2 94 ? -21.578 -7.397 -61.117 1.00 39.65 94 ARG B O 1
ATOM 1416 N N . ALA B 2 95 ? -21.261 -5.710 -59.649 1.00 38.88 95 ALA B N 1
ATOM 1417 C CA . ALA B 2 95 ? -20.424 -4.904 -60.523 1.00 41.42 95 ALA B CA 1
ATOM 1418 C C . ALA B 2 95 ? -19.179 -5.672 -60.947 1.00 41.09 95 ALA B C 1
ATOM 1419 O O . ALA B 2 95 ? -18.816 -5.681 -62.128 1.00 39.80 95 ALA B O 1
ATOM 1421 N N . TYR B 2 96 ? -18.539 -6.322 -59.984 1.00 37.01 96 TYR B N 1
ATOM 1422 C CA . TYR B 2 96 ? -17.365 -7.140 -60.261 1.00 35.75 96 TYR B CA 1
ATOM 1423 C C . TYR B 2 96 ? -17.718 -8.285 -61.197 1.00 40.57 96 TYR B C 1
ATOM 1424 O O . TYR B 2 96 ? -16.962 -8.611 -62.112 1.00 35.00 96 TYR B O 1
ATOM 1433 N N . GLU B 2 97 ? -18.854 -8.919 -60.936 1.00 34.80 97 GLU B N 1
ATOM 1434 C CA . GLU B 2 97 ? -19.253 -10.072 -61.727 1.00 39.47 97 GLU B CA 1
ATOM 1435 C C . GLU B 2 97 ? -19.491 -9.667 -63.173 1.00 42.64 97 GLU B C 1
ATOM 1436 O O . GLU B 2 97 ? -19.151 -10.406 -64.102 1.00 38.59 97 GLU B O 1
ATOM 1442 N N . TRP B 2 98 ? -20.055 -8.480 -63.357 1.00 38.00 98 TRP B N 1
ATOM 1443 C CA . TRP B 2 98 ? -20.301 -7.957 -64.700 1.00 39.33 98 TRP B CA 1
ATOM 1444 C C . TRP B 2 98 ? -18.998 -7.604 -65.415 1.00 42.47 98 TRP B C 1
ATOM 1445 O O . TRP B 2 98 ? -18.851 -7.874 -66.605 1.00 39.13 98 TRP B O 1
ATOM 1456 N N . ALA B 2 99 ? -18.058 -7.005 -64.689 1.00 35.94 99 ALA B N 1
ATOM 1457 C CA . ALA B 2 99 ? -16.750 -6.670 -65.249 1.00 34.32 99 ALA B CA 1
ATOM 1458 C C . ALA B 2 99 ? -16.026 -7.930 -65.693 1.00 40.03 99 ALA B C 1
ATOM 1459 O O . ALA B 2 99 ? -15.445 -7.981 -66.783 1.00 41.38 99 ALA B O 1
ATOM 1461 N N . HIS B 2 100 ? -16.074 -8.942 -64.836 1.00 37.96 100 HIS B N 1
ATOM 1462 C CA . HIS B 2 100 ? -15.465 -10.239 -65.097 1.00 39.29 100 HIS B CA 1
ATOM 1463 C C . HIS B 2 100 ? -16.045 -10.897 -66.344 1.00 39.75 100 HIS B C 1
ATOM 1464 O O . HIS B 2 100 ? -15.320 -11.470 -67.163 1.00 32.82 100 HIS B O 1
ATOM 1471 N N . HIS B 2 101 ? -17.361 -10.809 -66.471 1.00 34.89 101 HIS B N 1
ATOM 1472 C CA . HIS B 2 101 ? -18.075 -11.416 -67.584 1.00 39.18 101 HIS B CA 1
ATOM 1473 C C . HIS B 2 101 ? -17.883 -10.656 -68.896 1.00 41.22 101 HIS B C 1
ATOM 1474 O O . HIS B 2 101 ? -17.889 -11.254 -69.976 1.00 38.69 101 HIS B O 1
ATOM 1481 N N . ASP B 2 102 ? -17.740 -9.337 -68.811 1.00 37.25 102 ASP B N 1
ATOM 1482 C CA . ASP B 2 102 ? -17.742 -8.506 -70.018 1.00 41.74 102 ASP B CA 1
ATOM 1483 C C . ASP B 2 102 ? -16.349 -8.249 -70.589 1.00 42.42 102 ASP B C 1
ATOM 1484 O O . ASP B 2 102 ? -16.212 -7.831 -71.750 1.00 37.17 102 ASP B O 1
ATOM 1489 N N . MET B 2 103 ? -15.320 -8.506 -69.789 1.00 39.36 103 MET B N 1
ATOM 1490 C CA . MET B 2 103 ? -13.951 -8.262 -70.229 1.00 37.90 103 MET B CA 1
ATOM 1491 C C . MET B 2 103 ? -13.574 -9.197 -71.385 1.00 37.80 103 MET B C 1
ATOM 1492 O O . MET B 2 103 ? -14.030 -10.337 -71.446 1.00 38.49 103 MET B O 1
ATOM 1497 N N . VAL B 2 104 ? -12.737 -8.722 -72.300 1.00 37.17 104 VAL B N 1
ATOM 1498 C CA . VAL B 2 104 ? -12.338 -9.555 -73.435 1.00 39.59 104 VAL B CA 1
ATOM 1499 C C . VAL B 2 104 ? -11.425 -10.689 -72.971 1.00 38.96 104 VAL B C 1
ATOM 1500 O O . VAL B 2 104 ? -10.371 -10.444 -72.385 1.00 37.02 104 VAL B O 1
ATOM 1504 N N . PRO B 2 105 ? -11.833 -11.939 -73.225 1.00 37.23 105 PRO B N 1
ATOM 1505 C CA . PRO B 2 105 ? -11.059 -13.115 -72.810 1.00 37.16 105 PRO B CA 1
ATOM 1506 C C . PRO B 2 105 ? -9.640 -13.090 -73.376 1.00 43.90 105 PRO B C 1
ATOM 1507 O O . PRO B 2 105 ? -9.444 -12.662 -74.513 1.00 41.00 105 PRO B O 1
ATOM 1511 N N . LEU B 2 106 ? -8.671 -13.538 -72.584 1.00 40.08 106 LEU B N 1
ATOM 1512 C CA . LEU B 2 106 ? -7.263 -13.491 -72.967 1.00 40.50 106 LEU B CA 1
ATOM 1513 C C . LEU B 2 106 ? -6.972 -14.289 -74.233 1.00 41.45 106 LEU B C 1
ATOM 1514 O O . LEU B 2 106 ? -6.080 -13.936 -75.004 1.00 43.34 106 LEU B O 1
ATOM 1519 N N . ALA B 2 107 ? -7.725 -15.365 -74.433 1.00 40.57 107 ALA B N 1
ATOM 1520 C CA . ALA B 2 107 ? -7.575 -16.212 -75.608 1.00 43.16 107 ALA B CA 1
ATOM 1521 C C . ALA B 2 107 ? -7.825 -15.426 -76.897 1.00 44.40 107 ALA B C 1
ATOM 1522 O O . ALA B 2 107 ? -7.094 -15.578 -77.875 1.00 43.92 107 ALA B O 1
ATOM 1524 N N . GLN B 2 108 ? -8.859 -14.589 -76.891 1.00 42.16 108 GLN B N 1
ATOM 1525 C CA . GLN B 2 108 ? -9.210 -13.800 -78.068 1.00 46.68 108 GLN B CA 1
ATOM 1526 C C . GLN B 2 108 ? -8.151 -12.748 -78.382 1.00 42.59 108 GLN B C 1
ATOM 1527 O O . GLN B 2 108 ? -7.856 -12.474 -79.544 1.00 37.63 108 GLN B O 1
ATOM 1533 N N . ILE B 2 109 ? -7.575 -12.159 -77.343 1.00 37.66 109 ILE B N 1
ATOM 1534 C CA . ILE B 2 109 ? -6.544 -11.147 -77.535 1.00 35.04 109 ILE B CA 1
ATOM 1535 C C . ILE B 2 109 ? -5.276 -11.787 -78.097 1.00 39.93 109 ILE B C 1
ATOM 1536 O O . ILE B 2 109 ? -4.688 -11.289 -79.066 1.00 38.45 109 ILE B O 1
ATOM 1541 N N . TYR B 2 110 ? -4.866 -12.896 -77.490 1.00 40.49 110 TYR B N 1
ATOM 1542 C CA . TYR B 2 110 ? -3.683 -13.628 -77.934 1.00 41.10 110 TYR B CA 1
ATOM 1543 C C . TYR B 2 110 ? -3.828 -14.121 -79.374 1.00 37.36 110 TYR B C 1
ATOM 1544 O O . TYR B 2 110 ? -2.886 -14.027 -80.161 1.00 38.61 110 TYR B O 1
ATOM 1553 N N . ASN B 2 111 ? -5.001 -14.654 -79.710 1.00 37.95 111 ASN B N 1
ATOM 1554 C CA . ASN B 2 111 ? -5.246 -15.177 -81.049 1.00 43.22 111 ASN B CA 1
ATOM 1555 C C . ASN B 2 111 ? -5.190 -14.084 -82.100 1.00 42.73 111 ASN B C 1
ATOM 1556 O O . ASN B 2 111 ? -4.710 -14.306 -83.203 1.00 42.17 111 ASN B O 1
ATOM 1561 N N . ASN B 2 112 ? -5.685 -12.905 -81.743 1.00 39.83 112 ASN B N 1
ATOM 1562 C CA . ASN B 2 112 ? -5.586 -11.741 -82.604 1.00 39.76 112 ASN B CA 1
ATOM 1563 C C . ASN B 2 112 ? -4.132 -11.390 -82.891 1.00 41.14 112 ASN B C 1
ATOM 1564 O O . ASN B 2 112 ? -3.725 -11.276 -84.050 1.00 36.45 112 ASN B O 1
ATOM 1569 N N . ARG B 2 113 ? -3.345 -11.234 -81.832 1.00 35.90 113 ARG B N 1
ATOM 1570 C CA . ARG B 2 113 ? -1.941 -10.864 -81.988 1.00 40.70 113 ARG B CA 1
ATOM 1571 C C . ARG B 2 113 ? -1.162 -11.939 -82.740 1.00 39.84 113 ARG B C 1
ATOM 1572 O O . ARG B 2 113 ? -0.280 -11.628 -83.550 1.00 37.40 113 ARG B O 1
ATOM 1580 N N . ALA B 2 114 ? -1.502 -13.201 -82.486 1.00 39.44 114 ALA B N 1
ATOM 1581 C CA . ALA B 2 114 ? -0.863 -14.322 -83.173 1.00 41.74 114 ALA B CA 1
ATOM 1582 C C . ALA B 2 114 ? -1.185 -14.333 -84.666 1.00 42.18 114 ALA B C 1
ATOM 1583 O O . ALA B 2 114 ? -0.296 -14.497 -85.504 1.00 40.41 114 ALA B O 1
ATOM 1585 N N . GLU B 2 115 ? -2.465 -14.175 -84.986 1.00 43.09 115 GLU B N 1
ATOM 1586 C CA . GLU B 2 115 ? -2.923 -14.173 -86.366 1.00 41.28 115 GLU B CA 1
ATOM 1587 C C . GLU B 2 115 ? -2.331 -13.003 -87.148 1.00 44.22 115 GLU B C 1
ATOM 1588 O O . GLU B 2 115 ? -1.955 -13.141 -88.325 1.00 39.71 115 GLU B O 1
ATOM 1594 N N . ARG B 2 116 ? -2.245 -11.853 -86.487 1.00 37.42 116 ARG B N 1
ATOM 1595 C CA . ARG B 2 116 ? -1.685 -10.661 -87.105 1.00 40.80 116 ARG B CA 1
ATOM 1596 C C . ARG B 2 116 ? -0.218 -10.860 -87.460 1.00 42.26 116 ARG B C 1
ATOM 1597 O O . ARG B 2 116 ? 0.225 -10.458 -88.539 1.00 39.17 116 ARG B O 1
ATOM 1605 N N . GLN B 2 117 ? 0.535 -11.478 -86.557 1.00 38.57 117 GLN B N 1
ATOM 1606 C CA . GLN B 2 117 ? 1.956 -11.710 -86.802 1.00 39.62 117 GLN B CA 1
ATOM 1607 C C . GLN B 2 117 ? 2.172 -12.669 -87.974 1.00 40.09 117 GLN B C 1
ATOM 1608 O O . GLN B 2 117 ? 3.108 -12.508 -88.759 1.00 41.07 117 GLN B O 1
ATOM 1614 N N . ILE B 2 118 ? 1.307 -13.671 -88.082 1.00 41.24 118 ILE B N 1
ATOM 1615 C CA . ILE B 2 118 ? 1.394 -14.654 -89.160 1.00 41.41 118 ILE B CA 1
ATOM 1616 C C . ILE B 2 118 ? 1.173 -13.997 -90.520 1.00 45.84 118 ILE B C 1
ATOM 1617 O O . ILE B 2 118 ? 1.915 -14.254 -91.476 1.00 43.63 118 ILE B O 1
ATOM 1622 N N . LEU B 2 119 ? 0.153 -13.149 -90.602 1.00 39.68 119 LEU B N 1
ATOM 1623 C CA . LEU B 2 119 ? -0.117 -12.419 -91.833 1.00 41.09 119 LEU B CA 1
ATOM 1624 C C . LEU B 2 119 ? 1.066 -11.524 -92.183 1.00 40.82 119 LEU B C 1
ATOM 1625 O O . LEU B 2 119 ? 1.503 -11.491 -93.326 1.00 41.83 119 LEU B O 1
ATOM 1630 N N . ILE B 2 120 ? 1.593 -10.820 -91.187 1.00 42.12 120 ILE B N 1
ATOM 1631 C CA . ILE B 2 120 ? 2.746 -9.947 -91.394 1.00 42.08 120 ILE B CA 1
ATOM 1632 C C . ILE B 2 120 ? 3.951 -10.741 -91.901 1.00 43.07 120 ILE B C 1
ATOM 1633 O O . ILE B 2 120 ? 4.664 -10.297 -92.807 1.00 44.28 120 ILE B O 1
ATOM 1638 N N . ASP B 2 121 ? 4.166 -11.922 -91.327 1.00 42.83 121 ASP B N 1
ATOM 1639 C CA . ASP B 2 121 ? 5.278 -12.780 -91.735 1.00 50.71 121 ASP B CA 1
ATOM 1640 C C . ASP B 2 121 ? 5.207 -13.185 -93.204 1.00 46.36 121 ASP B C 1
ATOM 1641 O O . ASP B 2 121 ? 6.227 -13.519 -93.803 1.00 45.79 121 ASP B O 1
ATOM 1646 N N . ASN B 2 122 ? 4.009 -13.151 -93.781 1.00 43.42 122 ASN B N 1
ATOM 1647 C CA . ASN B 2 122 ? 3.834 -13.562 -95.176 1.00 43.79 122 ASN B CA 1
ATOM 1648 C C . ASN B 2 122 ? 3.318 -12.453 -96.080 1.00 44.32 122 ASN B C 1
ATOM 1649 O O . ASN B 2 122 ? 2.687 -12.732 -97.093 1.00 44.25 122 ASN B O 1
ATOM 1654 N N . ASN B 2 123 ? 3.582 -11.202 -95.720 1.00 44.32 123 ASN B N 1
ATOM 1655 C CA . ASN B 2 123 ? 3.009 -10.086 -96.463 1.00 45.65 123 ASN B CA 1
ATOM 1656 C C . ASN B 2 123 ? 4.020 -9.306 -97.311 1.00 47.53 123 ASN B C 1
ATOM 1657 O O . ASN B 2 123 ? 3.817 -8.124 -97.593 1.00 50.85 123 ASN B O 1
ATOM 1662 N N . ALA B 2 124 ? 5.094 -9.969 -97.730 1.00 47.12 124 ALA B N 1
ATOM 1663 C CA . ALA B 2 124 ? 6.082 -9.337 -98.602 1.00 55.84 124 ALA B CA 1
ATOM 1664 C C . ALA B 2 124 ? 5.443 -8.792 -99.875 1.00 57.77 124 ALA B C 1
ATOM 1665 O O . ALA B 2 124 ? 5.869 -7.763 -100.395 1.00 61.32 124 ALA B O 1
ATOM 1667 N N . LEU B 2 125 ? 4.407 -9.475 -100.355 1.00 55.41 125 LEU B N 1
ATOM 1668 C CA . LEU B 2 125 ? 3.740 -9.097 -101.600 1.00 56.42 125 LEU B CA 1
ATOM 1669 C C . LEU B 2 125 ? 2.538 -8.177 -101.366 1.00 55.89 125 LEU B C 1
ATOM 1670 O O . LEU B 2 125 ? 1.962 -7.643 -102.313 1.00 55.06 125 LEU B O 1
ATOM 1675 N N . GLY B 2 126 ? 2.159 -8.008 -100.104 1.00 47.79 126 GLY B N 1
ATOM 1676 C CA . GLY B 2 126 ? 1.127 -7.055 -99.732 1.00 47.92 126 GLY B CA 1
ATOM 1677 C C . GLY B 2 126 ? -0.310 -7.517 -99.896 1.00 51.96 126 GLY B C 1
ATOM 1678 O O . GLY B 2 126 ? -1.232 -6.701 -99.848 1.00 51.87 126 GLY B O 1
ATOM 1679 N N . GLN B 2 127 ? -0.520 -8.817 -100.072 1.00 49.96 127 GLN B N 1
ATOM 1680 C CA . GLN B 2 127 ? -1.877 -9.330 -100.264 1.00 47.91 127 GLN B CA 1
ATOM 1681 C C . GLN B 2 127 ? -2.691 -9.408 -98.969 1.00 45.01 127 GLN B C 1
ATOM 1682 O O . GLN B 2 127 ? -3.907 -9.590 -99.010 1.00 45.23 127 GLN B O 1
ATOM 1688 N N . PHE B 2 128 ? -2.027 -9.284 -97.825 1.00 44.17 128 PHE B N 1
ATOM 1689 C CA . PHE B 2 128 ? -2.725 -9.439 -96.544 1.00 46.81 128 PHE B CA 1
ATOM 1690 C C . PHE B 2 128 ? -2.901 -8.118 -95.803 1.00 46.03 128 PHE B C 1
ATOM 1691 O O . PHE B 2 128 ? -3.341 -8.105 -94.651 1.00 43.61 128 PHE B O 1
ATOM 1699 N N . THR B 2 129 ? -2.579 -7.012 -96.468 1.00 44.88 129 THR B N 1
ATOM 1700 C CA . THR B 2 129 ? -2.605 -5.694 -95.834 1.00 45.67 129 THR B CA 1
ATOM 1701 C C . THR B 2 129 ? -3.987 -5.318 -95.300 1.00 50.80 129 THR B C 1
ATOM 1702 O O . THR B 2 129 ? -4.107 -4.803 -94.186 1.00 45.54 129 THR B O 1
ATOM 1706 N N . ALA B 2 130 ? -5.027 -5.594 -96.081 1.00 46.49 130 ALA B N 1
ATOM 1707 C CA . ALA B 2 130 ? -6.393 -5.303 -95.651 1.00 47.08 130 ALA B CA 1
ATOM 1708 C C . ALA B 2 130 ? -6.774 -6.110 -94.412 1.00 45.46 130 ALA B C 1
ATOM 1709 O O . ALA B 2 130 ? -7.375 -5.577 -93.474 1.00 45.58 130 ALA B O 1
ATOM 1711 N N . GLN B 2 131 ? -6.418 -7.391 -94.404 1.00 44.17 131 GLN B N 1
ATOM 1712 C CA . GLN B 2 131 ? -6.751 -8.254 -93.275 1.00 42.92 131 GLN B CA 1
ATOM 1713 C C . GLN B 2 131 ? -5.975 -7.879 -92.014 1.00 41.86 131 GLN B C 1
ATOM 1714 O O . GLN B 2 131 ? -6.510 -7.970 -90.909 1.00 41.31 131 GLN B O 1
ATOM 1720 N N . ILE B 2 132 ? -4.719 -7.472 -92.180 1.00 41.81 132 ILE B N 1
ATOM 1721 C CA . ILE B 2 132 ? -3.914 -7.005 -91.057 1.00 41.27 132 ILE B CA 1
ATOM 1722 C C . ILE B 2 132 ? -4.551 -5.752 -90.465 1.00 43.18 132 ILE B C 1
ATOM 1723 O O . ILE B 2 132 ? -4.595 -5.583 -89.242 1.00 42.25 132 ILE B O 1
ATOM 1728 N N . ALA B 2 133 ? -5.053 -4.886 -91.340 1.00 43.56 133 ALA B N 1
ATOM 1729 C CA . ALA B 2 133 ? -5.791 -3.701 -90.918 1.00 44.79 133 ALA B CA 1
ATOM 1730 C C . ALA B 2 133 ? -7.035 -4.100 -90.133 1.00 45.15 133 ALA B C 1
ATOM 1731 O O . ALA B 2 133 ? -7.386 -3.457 -89.137 1.00 46.22 133 ALA B O 1
ATOM 1733 N N . ASP B 2 134 ? -7.699 -5.161 -90.580 1.00 43.92 134 ASP B N 1
ATOM 1734 C CA . ASP B 2 134 ? -8.877 -5.663 -89.881 1.00 48.19 134 ASP B CA 1
ATOM 1735 C C . ASP B 2 134 ? -8.507 -6.101 -88.462 1.00 42.13 134 ASP B C 1
ATOM 1736 O O . ASP B 2 134 ? -9.218 -5.793 -87.502 1.00 42.25 134 ASP B O 1
ATOM 1741 N N . LEU B 2 135 ? -7.390 -6.809 -88.332 1.00 40.84 135 LEU B N 1
ATOM 1742 C CA . LEU B 2 135 ? -6.956 -7.305 -87.022 1.00 43.94 135 LEU B CA 1
ATOM 1743 C C . LEU B 2 135 ? -6.497 -6.189 -86.086 1.00 39.53 135 LEU B C 1
ATOM 1744 O O . LEU B 2 135 ? -6.726 -6.262 -84.874 1.00 38.91 135 LEU B O 1
ATOM 1749 N N . ASP B 2 136 ? -5.843 -5.167 -86.631 1.00 40.45 136 ASP B N 1
ATOM 1750 C CA . ASP B 2 1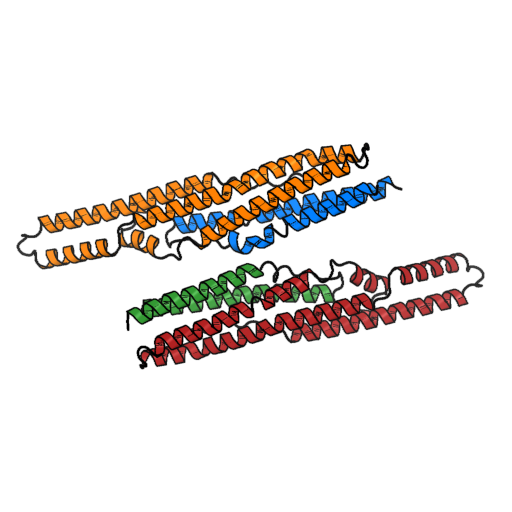36 ? -5.447 -4.022 -85.814 1.00 40.97 136 ASP B CA 1
ATOM 1751 C C . ASP B 2 136 ? -6.686 -3.296 -85.296 1.00 41.86 136 ASP B C 1
ATOM 1752 O O . ASP B 2 136 ? -6.707 -2.818 -84.159 1.00 41.62 136 ASP B O 1
ATOM 1757 N N . GLN B 2 137 ? -7.710 -3.211 -86.139 1.00 45.78 137 GLN B N 1
ATOM 1758 C CA . GLN B 2 137 ? -8.980 -2.607 -85.748 1.00 48.22 137 GLN B CA 1
ATOM 1759 C C . GLN B 2 137 ? -9.642 -3.398 -84.628 1.00 42.84 137 GLN B C 1
ATOM 1760 O O . GLN B 2 137 ? -10.181 -2.822 -83.686 1.00 43.26 137 GLN B O 1
ATOM 1766 N N . GLU B 2 138 ? -9.633 -4.719 -84.758 1.00 41.66 138 GLU B N 1
ATOM 1767 C CA . GLU B 2 138 ? -10.220 -5.578 -83.741 1.00 40.82 138 GLU B CA 1
ATOM 1768 C C . GLU B 2 138 ? -9.482 -5.411 -82.414 1.00 44.60 138 GLU B C 1
ATOM 1769 O O . GLU B 2 138 ? -10.111 -5.330 -81.354 1.00 39.58 138 GLU B O 1
ATOM 1775 N N . TYR B 2 139 ? -8.153 -5.356 -82.473 1.00 38.92 139 TYR B N 1
ATOM 1776 C CA . TYR B 2 139 ? -7.349 -5.184 -81.264 1.00 38.12 139 TYR B CA 1
ATOM 1777 C C . TYR B 2 139 ? -7.636 -3.829 -80.619 1.00 39.86 139 TYR B C 1
ATOM 1778 O O . TYR B 2 139 ? -7.737 -3.728 -79.390 1.00 40.86 139 TYR B O 1
ATOM 1787 N N . ASP B 2 140 ? -7.773 -2.791 -81.444 1.00 40.51 140 ASP B N 1
ATOM 1788 C CA . ASP B 2 140 ? -8.139 -1.473 -80.935 1.00 41.89 140 ASP B CA 1
ATOM 1789 C C . ASP B 2 140 ? -9.514 -1.520 -80.266 1.00 47.13 140 ASP B C 1
ATOM 1790 O O . ASP B 2 140 ? -9.729 -0.891 -79.221 1.00 45.97 140 ASP B O 1
ATOM 1795 N N . ASP B 2 141 ? -10.436 -2.281 -80.852 1.00 42.28 141 ASP B N 1
ATOM 1796 C CA . ASP B 2 141 ? -11.755 -2.465 -80.248 1.00 42.84 141 ASP B CA 1
ATOM 1797 C C . ASP B 2 141 ? -11.656 -3.179 -78.895 1.00 41.28 141 ASP B C 1
ATOM 1798 O O . ASP B 2 141 ? -12.342 -2.806 -77.938 1.00 41.75 141 ASP B O 1
ATOM 1803 N N . PHE B 2 142 ? -10.810 -4.206 -78.826 1.00 39.66 142 PHE B N 1
ATOM 1804 C CA . PHE B 2 142 ? -10.542 -4.916 -77.569 1.00 38.37 142 PHE B CA 1
ATOM 1805 C C . PHE B 2 142 ? -10.053 -3.955 -76.497 1.00 39.78 142 PHE B C 1
ATOM 1806 O O . PHE B 2 142 ? -10.502 -3.991 -75.339 1.00 38.30 142 PHE B O 1
ATOM 1814 N N . TRP B 2 143 ? -9.102 -3.117 -76.892 1.00 38.62 143 TRP B N 1
ATOM 1815 C CA . TRP B 2 143 ? -8.536 -2.102 -76.021 1.00 38.99 143 TRP B CA 1
ATOM 1816 C C . TRP B 2 143 ? -9.622 -1.186 -75.466 1.00 41.22 143 TRP B C 1
ATOM 1817 O O . TRP B 2 143 ? -9.724 -0.998 -74.258 1.00 44.77 143 TRP B O 1
ATOM 1828 N N . ASP B 2 144 ? -10.424 -0.607 -76.352 1.00 41.77 144 ASP B N 1
ATOM 1829 C CA . ASP B 2 144 ? -11.475 0.314 -75.928 1.00 48.59 144 ASP B CA 1
ATOM 1830 C C . ASP B 2 144 ? -12.559 -0.374 -75.097 1.00 43.07 144 ASP B C 1
ATOM 1831 O O . ASP B 2 144 ? -13.106 0.225 -74.165 1.00 43.84 144 ASP B O 1
ATOM 1836 N N . GLU B 2 145 ? -12.886 -1.615 -75.443 1.00 42.16 145 GLU B N 1
ATOM 1837 C CA . GLU B 2 145 ? -13.922 -2.346 -74.718 1.00 42.16 145 GLU B CA 1
ATOM 1838 C C . GLU B 2 145 ? -13.497 -2.636 -73.276 1.00 44.45 145 GLU B C 1
ATOM 1839 O O . GLU B 2 145 ? -14.280 -2.434 -72.346 1.00 41.40 145 GLU B O 1
ATOM 1845 N N . ASP B 2 146 ? -12.266 -3.108 -73.089 1.00 39.19 146 ASP B N 1
ATOM 1846 C CA . ASP B 2 146 ? -11.751 -3.336 -71.736 1.00 38.14 146 ASP B CA 1
ATOM 1847 C C . ASP B 2 146 ? -11.759 -2.033 -70.943 1.00 40.08 146 ASP B C 1
ATOM 1848 O O . ASP B 2 146 ? -12.086 -2.020 -69.750 1.00 40.27 146 ASP B O 1
ATOM 1853 N N . GLY B 2 147 ? -11.412 -0.943 -71.622 1.00 39.99 147 GLY B N 1
ATOM 1854 C CA . GLY B 2 147 ? -11.434 0.384 -71.038 1.00 41.29 147 GLY B CA 1
ATOM 1855 C C . GLY B 2 147 ? -12.820 0.772 -70.563 1.00 47.49 147 GLY B C 1
ATOM 1856 O O . GLY B 2 147 ? -12.987 1.235 -69.433 1.00 48.34 147 GLY B O 1
ATOM 1857 N N . GLU B 2 148 ? -13.817 0.581 -71.423 1.00 46.35 148 GLU B N 1
ATOM 1858 C CA . GLU B 2 148 ? -15.203 0.884 -71.066 1.00 45.37 148 GLU B CA 1
ATOM 1859 C C . GLU B 2 148 ? -15.721 0.026 -69.917 1.00 44.44 148 GLU B C 1
ATOM 1860 O O . GLU B 2 148 ? -16.418 0.525 -69.033 1.00 45.49 148 GLU B O 1
ATOM 1866 N N . VAL B 2 149 ? -15.397 -1.262 -69.944 1.00 42.73 149 VAL B N 1
ATOM 1867 C CA . VAL B 2 149 ? -15.836 -2.173 -68.893 1.00 43.93 149 VAL B CA 1
ATOM 1868 C C . VAL B 2 149 ? -15.251 -1.745 -67.545 1.00 41.26 149 VAL B C 1
ATOM 1869 O O . VAL B 2 149 ? -15.949 -1.723 -66.523 1.00 41.76 149 VAL B O 1
ATOM 1873 N N . MET B 2 150 ? -13.971 -1.393 -67.553 1.00 43.19 150 MET B N 1
ATOM 1874 C CA . MET B 2 150 ? -13.303 -0.950 -66.339 1.00 45.19 150 MET B CA 1
ATOM 1875 C C . MET B 2 150 ? -13.830 0.410 -65.878 1.00 48.59 150 MET B C 1
ATOM 1876 O O . MET B 2 150 ? -13.891 0.686 -64.674 1.00 43.35 150 MET B O 1
ATOM 1881 N N . ARG B 2 151 ? -14.226 1.249 -66.831 1.00 43.02 151 ARG B N 1
ATOM 1882 C CA . ARG B 2 151 ? -14.813 2.545 -66.505 1.00 45.15 151 ARG B CA 1
ATOM 1883 C C . ARG B 2 151 ? -16.154 2.371 -65.799 1.00 46.11 151 ARG B C 1
ATOM 1884 O O . ARG B 2 151 ? -16.410 3.005 -64.770 1.00 48.54 151 ARG B O 1
ATOM 1892 N N . ASP B 2 152 ? -17.003 1.498 -66.341 1.00 46.27 152 ASP B N 1
ATOM 1893 C CA . ASP B 2 152 ? -18.317 1.244 -65.749 1.00 47.57 152 ASP B CA 1
ATOM 1894 C C . ASP B 2 152 ? -18.187 0.593 -64.373 1.00 46.13 152 ASP B C 1
ATOM 1895 O O . ASP B 2 152 ? -18.967 0.882 -63.466 1.00 47.27 152 ASP B O 1
ATOM 1900 N N . TYR B 2 153 ? -17.202 -0.289 -64.236 1.00 46.52 153 TYR B N 1
ATOM 1901 C CA . TYR B 2 153 ? -16.910 -0.953 -62.966 1.00 42.57 153 TYR B CA 1
ATOM 1902 C C . TYR B 2 153 ? -16.592 0.085 -61.895 1.00 42.84 153 TYR B C 1
ATOM 1903 O O . TYR B 2 153 ? -17.183 0.074 -60.809 1.00 43.29 153 TYR B O 1
ATOM 1912 N N . ARG B 2 154 ? -15.671 0.989 -62.214 1.00 42.80 154 ARG B N 1
ATOM 1913 C CA . ARG B 2 154 ? -15.280 2.051 -61.296 1.00 50.79 154 ARG B CA 1
ATOM 1914 C C . ARG B 2 154 ? -16.472 2.912 -60.903 1.00 51.73 154 ARG B C 1
ATOM 1915 O O . ARG B 2 154 ? -16.657 3.236 -59.728 1.00 48.96 154 ARG B O 1
ATOM 1923 N N . LEU B 2 155 ? -17.285 3.273 -61.889 1.00 47.29 155 LEU B N 1
ATOM 1924 C CA . LEU B 2 155 ? -18.459 4.108 -61.653 1.00 49.93 155 LEU B CA 1
ATOM 1925 C C . LEU B 2 155 ? -19.483 3.423 -60.749 1.00 50.15 155 LEU B C 1
ATOM 1926 O O . LEU B 2 155 ? -20.057 4.049 -59.851 1.00 52.78 155 LEU B O 1
ATOM 1931 N N . ARG B 2 156 ? -19.711 2.136 -60.982 1.00 48.97 156 ARG B N 1
ATOM 1932 C CA . ARG B 2 156 ? -20.691 1.401 -60.196 1.00 49.51 156 ARG B CA 1
ATOM 1933 C C . ARG B 2 156 ? -20.213 1.196 -58.759 1.00 48.12 156 ARG B C 1
ATOM 1934 O O . ARG B 2 156 ? -21.005 1.278 -57.814 1.00 49.26 156 ARG B O 1
ATOM 1942 N N . VAL B 2 157 ? -18.916 0.958 -58.592 1.00 45.92 157 VAL B N 1
ATOM 1943 C CA . VAL B 2 157 ? -18.352 0.770 -57.263 1.00 44.75 157 VAL B CA 1
ATOM 1944 C C . VAL B 2 157 ? -18.341 2.085 -56.490 1.00 47.07 157 VAL B C 1
ATOM 1945 O O . VAL B 2 157 ? -18.709 2.119 -55.318 1.00 46.24 157 VAL B O 1
ATOM 1949 N N . SER B 2 158 ? -17.945 3.169 -57.153 1.00 51.73 158 SER B N 1
ATOM 1950 C CA . SER B 2 158 ? -17.969 4.490 -56.526 1.00 56.62 158 SER B CA 1
ATOM 1951 C C . SER B 2 158 ? -19.379 4.885 -56.097 1.00 57.60 158 SER B C 1
ATOM 1952 O O . SER B 2 158 ? -19.568 5.456 -55.021 1.00 53.88 158 SER B O 1
ATOM 1955 N N . ASP B 2 159 ? -20.367 4.583 -56.937 1.00 51.90 159 ASP B N 1
ATOM 1956 C CA . ASP B 2 159 ? -21.759 4.844 -56.580 1.00 63.74 159 ASP B CA 1
ATOM 1957 C C . ASP B 2 159 ? -22.171 4.072 -55.327 1.00 57.37 159 ASP B C 1
ATOM 1958 O O . ASP B 2 159 ? -22.804 4.625 -54.428 1.00 59.23 159 ASP B O 1
ATOM 1963 N N . ALA B 2 160 ? -21.797 2.797 -55.271 1.00 51.59 160 ALA B N 1
ATOM 1964 C CA . ALA B 2 160 ? -22.168 1.930 -54.154 1.00 55.83 160 ALA B CA 1
ATOM 1965 C C . ALA B 2 160 ? -21.523 2.390 -52.848 1.00 50.28 160 ALA B C 1
ATOM 1966 O O . ALA B 2 160 ? -22.161 2.383 -51.786 1.00 52.68 160 ALA B O 1
ATOM 1968 N N . LEU B 2 161 ? -20.253 2.773 -52.922 1.00 48.73 161 LEU B N 1
ATOM 1969 C CA . LEU B 2 161 ? -19.519 3.220 -51.741 1.00 48.63 161 LEU B CA 1
ATOM 1970 C C . LEU B 2 161 ? -20.054 4.555 -51.209 1.00 53.14 161 LEU B C 1
ATOM 1971 O O . LEU B 2 161 ? -19.973 4.834 -50.012 1.00 57.85 161 LEU B O 1
ATOM 1976 N N . SER B 2 162 ? -20.614 5.371 -52.100 1.00 55.89 162 SER B N 1
ATOM 1977 C CA . SER B 2 162 ? -21.122 6.685 -51.718 1.00 54.92 162 SER B CA 1
ATOM 1978 C C . SER B 2 162 ? -22.420 6.578 -50.931 1.00 56.67 162 SER B C 1
ATOM 1979 O O . SER B 2 162 ? -22.870 7.554 -50.333 1.00 71.48 162 SER B O 1
ATOM 1982 N N . LYS B 2 163 ? -23.030 5.396 -50.941 1.00 57.55 163 LYS B N 1
ATOM 1983 C CA . LYS B 2 163 ? -24.253 5.179 -50.172 1.00 61.93 163 LYS B CA 1
ATOM 1984 C C . LYS B 2 163 ? -23.924 4.710 -48.756 1.00 61.48 163 LYS B C 1
ATOM 1985 O O . LYS B 2 163 ? -24.807 4.624 -47.899 1.00 57.94 163 LYS B O 1
ATOM 1991 N N . LEU B 2 164 ? -22.65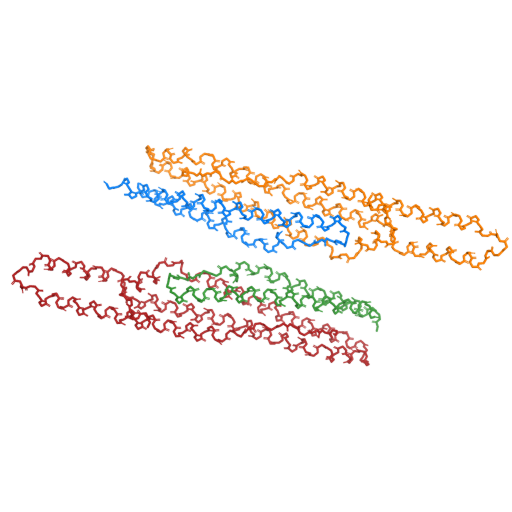1 4.404 -48.515 1.00 54.26 164 LEU B N 1
ATOM 1992 C CA . LEU B 2 164 ? -22.209 3.964 -47.190 1.00 52.18 164 LEU B CA 1
ATOM 1993 C C . LEU B 2 164 ? -21.790 5.155 -46.339 1.00 58.66 164 LEU B C 1
ATOM 1994 O O . LEU B 2 164 ? -20.618 5.534 -46.303 1.00 60.53 164 LEU B O 1
ATOM 1999 N N . THR B 2 165 ? -22.776 5.727 -45.653 1.00 59.66 165 THR B N 1
ATOM 2000 C CA . THR B 2 165 ? -22.605 6.886 -44.790 1.00 64.27 165 THR B CA 1
ATOM 2001 C C . THR B 2 165 ? -21.586 6.619 -43.684 1.00 58.67 165 THR B C 1
ATOM 2002 O O . THR B 2 165 ? -21.552 5.522 -43.128 1.00 54.26 165 THR B O 1
ATOM 2006 N N . PRO B 2 166 ? -20.731 7.612 -43.386 1.00 56.73 166 PRO B N 1
ATOM 2007 C CA . PRO B 2 166 ? -19.792 7.494 -42.267 1.00 54.97 166 PRO B CA 1
ATOM 2008 C C . PRO B 2 166 ? -20.526 7.333 -40.932 1.00 55.13 166 PRO B C 1
ATOM 2009 O O . PRO B 2 166 ? -21.543 7.987 -40.700 1.00 58.60 166 PRO B O 1
ATOM 2013 N N . TRP B 2 167 ? -20.013 6.454 -40.078 1.00 53.30 167 TRP B N 1
ATOM 2014 C CA . TRP B 2 167 ? -20.622 6.180 -38.777 1.00 50.58 167 TRP B CA 1
ATOM 2015 C C . TRP B 2 167 ? -20.519 7.383 -37.849 1.00 56.55 167 TRP B C 1
ATOM 2016 O O . TRP B 2 167 ? -19.473 8.026 -37.774 1.00 61.14 167 TRP B O 1
ATOM 2027 N N . LYS B 2 168 ? -21.607 7.693 -37.151 1.00 54.94 168 LYS B N 1
ATOM 2028 C CA . LYS B 2 168 ? -21.597 8.808 -36.213 1.00 59.77 168 LYS B CA 1
ATOM 2029 C C . LYS B 2 168 ? -21.460 8.303 -34.781 1.00 54.24 168 LYS B C 1
ATOM 2030 O O . LYS B 2 168 ? -22.047 7.287 -34.414 1.00 51.36 168 LYS B O 1
ATOM 2036 N N . ALA B 2 169 ? -20.674 9.020 -33.983 1.00 54.27 169 ALA B N 1
ATOM 2037 C CA . ALA B 2 169 ? -20.456 8.673 -32.584 1.00 53.40 169 ALA B CA 1
ATOM 2038 C C . ALA B 2 169 ? -21.728 8.860 -31.763 1.00 52.29 169 ALA B C 1
ATOM 2039 O O . ALA B 2 169 ? -22.455 9.833 -31.956 1.00 57.76 169 ALA B O 1
ATOM 2041 N N . PRO B 2 170 ? -21.994 7.929 -30.836 1.00 47.94 170 PRO B N 1
ATOM 2042 C CA . PRO B 2 170 ? -23.215 7.995 -30.026 1.00 49.84 170 PRO B CA 1
ATOM 2043 C C . PRO B 2 170 ? -23.190 9.167 -29.062 1.00 55.67 170 PRO B C 1
ATOM 2044 O O . PRO B 2 170 ? -22.113 9.556 -28.613 1.00 58.25 170 PRO B O 1
ATOM 2048 N N . PRO B 2 171 ? -24.363 9.745 -28.771 1.00 56.00 171 PRO B N 1
ATOM 2049 C CA . PRO B 2 171 ? -24.471 10.797 -27.762 1.00 59.49 171 PRO B CA 1
ATOM 2050 C C . PRO B 2 171 ? -24.391 10.201 -26.365 1.00 57.29 171 PRO B C 1
ATOM 2051 O O . PRO B 2 171 ? -24.731 9.031 -26.186 1.00 53.71 171 PRO B O 1
ATOM 2055 N N . PRO B 2 172 ? -23.935 10.989 -25.384 1.00 62.30 172 PRO B N 1
ATOM 2056 C CA . PRO B 2 172 ? -23.912 10.486 -24.011 1.00 60.83 172 PRO B CA 1
ATOM 2057 C C . PRO B 2 172 ? -25.324 10.386 -23.449 1.00 64.62 172 PRO B C 1
ATOM 2058 O O . PRO B 2 172 ? -26.217 11.085 -23.930 1.00 69.13 172 PRO B O 1
ATOM 2062 N N . ILE B 2 173 ? -25.528 9.510 -22.473 1.00 60.64 173 ILE B N 1
ATOM 2063 C CA . ILE B 2 173 ? -26.791 9.466 -21.753 1.00 65.17 173 ILE B CA 1
ATOM 2064 C C . ILE B 2 173 ? -26.633 10.242 -20.449 1.00 73.60 173 ILE B C 1
ATOM 2065 O O . ILE B 2 173 ? -27.502 11.018 -20.061 1.00 71.17 173 ILE B O 1
ATOM 2070 N N . ALA B 2 174 ? -25.500 10.034 -19.787 1.00 83.93 174 ALA B N 1
ATOM 2071 C CA . ALA B 2 174 ? -25.142 10.822 -18.617 1.00 101.59 174 ALA B CA 1
ATOM 2072 C C . ALA B 2 174 ? -24.861 12.266 -19.024 1.00 114.82 174 ALA B C 1
ATOM 2073 O O . ALA B 2 174 ? -23.920 12.544 -19.770 1.00 116.36 174 ALA B O 1
ATOM 2076 N N . ASN C 1 15 ? 0.206 -36.198 -65.392 1.00 120.75 7 ASN C N 1
ATOM 2077 C CA . ASN C 1 15 ? -1.104 -35.880 -65.947 1.00 122.59 7 ASN C CA 1
ATOM 2078 C C . ASN C 1 15 ? -1.473 -34.420 -65.705 1.00 122.64 7 ASN C C 1
ATOM 2079 O O . ASN C 1 15 ? -1.560 -33.979 -64.558 1.00 119.74 7 ASN C O 1
ATOM 2084 N N . PRO C 1 16 ? -1.677 -33.661 -66.795 1.00 125.65 8 PRO C N 1
ATOM 2085 C CA . PRO C 1 16 ? -2.088 -32.253 -66.745 1.00 124.74 8 PRO C CA 1
ATOM 2086 C C . PRO C 1 16 ? -3.379 -32.035 -65.956 1.00 124.44 8 PRO C C 1
ATOM 2087 O O . PRO C 1 16 ? -3.440 -31.136 -65.117 1.00 123.64 8 PRO C O 1
ATOM 2091 N N . GLU C 1 17 ? -4.394 -32.849 -66.229 1.00 125.72 9 GLU C N 1
ATOM 2092 C CA . GLU C 1 17 ? -5.678 -32.743 -65.542 1.00 124.10 9 GLU C CA 1
ATOM 2093 C C . GLU C 1 17 ? -5.577 -33.047 -64.046 1.00 120.12 9 GLU C C 1
ATOM 2094 O O . GLU C 1 17 ? -6.220 -32.386 -63.226 1.00 118.74 9 GLU C O 1
ATOM 2100 N N . ALA C 1 18 ? -4.765 -34.041 -63.695 1.00 117.49 10 ALA C N 1
ATOM 2101 C CA . ALA C 1 18 ? -4.617 -34.459 -62.304 1.00 111.77 10 ALA C CA 1
ATOM 2102 C C . ALA C 1 18 ? -4.022 -33.351 -61.440 1.00 103.76 10 ALA C C 1
ATOM 2103 O O . ALA C 1 18 ? -4.339 -33.236 -60.256 1.00 100.10 10 ALA C O 1
ATOM 2105 N N . LEU C 1 19 ? -3.157 -32.540 -62.039 1.00 101.89 11 LEU C N 1
ATOM 2106 C CA . LEU C 1 19 ? -2.541 -31.426 -61.328 1.00 99.46 11 LEU C CA 1
ATOM 2107 C C . LEU C 1 19 ? -3.558 -30.322 -61.050 1.00 102.36 11 LEU C C 1
ATOM 2108 O O . LEU C 1 19 ? -3.530 -29.694 -59.990 1.00 99.98 11 LEU C O 1
ATOM 2113 N N . THR C 1 20 ? -4.454 -30.097 -62.006 1.00 106.54 12 THR C N 1
ATOM 2114 C CA . THR C 1 20 ? -5.483 -29.068 -61.882 1.00 108.66 12 THR C CA 1
ATOM 2115 C C . THR C 1 20 ? -6.502 -29.401 -60.792 1.00 103.83 12 THR C C 1
ATOM 2116 O O . THR C 1 20 ? -6.939 -28.521 -60.045 1.00 102.38 12 THR C O 1
ATOM 2120 N N . VAL C 1 21 ? -6.873 -30.674 -60.703 1.00 101.88 13 VAL C N 1
ATOM 2121 C CA . VAL C 1 21 ? -7.787 -31.134 -59.665 1.00 97.10 13 VAL C CA 1
ATOM 2122 C C . VAL C 1 21 ? -7.152 -30.952 -58.289 1.00 91.11 13 VAL C C 1
ATOM 2123 O O . VAL C 1 21 ? -7.798 -30.482 -57.350 1.00 89.54 13 VAL C O 1
ATOM 2127 N N . ALA C 1 22 ? -5.878 -31.317 -58.183 1.00 87.92 14 ALA C N 1
ATOM 2128 C CA . ALA C 1 22 ? -5.135 -31.170 -56.938 1.00 82.64 14 ALA C CA 1
ATOM 2129 C C . ALA C 1 22 ? -5.031 -29.706 -56.523 1.00 77.94 14 ALA C C 1
ATOM 2130 O O . ALA C 1 22 ? -5.187 -29.375 -55.347 1.00 72.91 14 ALA C O 1
ATOM 2132 N N . ALA C 1 23 ? -4.779 -28.834 -57.496 1.00 75.34 15 ALA C N 1
ATOM 2133 C CA . ALA C 1 23 ? -4.632 -27.407 -57.229 1.00 71.43 15 ALA C CA 1
ATOM 2134 C C . ALA C 1 23 ? -5.898 -26.812 -56.623 1.00 78.21 15 ALA C C 1
ATOM 2135 O O . ALA C 1 23 ? -5.832 -25.961 -55.738 1.00 69.32 15 ALA C O 1
ATOM 2137 N N . THR C 1 24 ? -7.050 -27.254 -57.114 1.00 79.02 16 THR C N 1
ATOM 2138 C CA . THR C 1 24 ? -8.326 -26.785 -56.590 1.00 78.91 16 THR C CA 1
ATOM 2139 C C . THR C 1 24 ? -8.540 -27.340 -55.187 1.00 75.98 16 THR C C 1
ATOM 2140 O O . THR C 1 24 ? -9.048 -26.650 -54.301 1.00 74.55 16 THR C O 1
ATOM 2144 N N . GLU C 1 25 ? -8.138 -28.592 -54.997 1.00 75.63 17 GLU C N 1
ATOM 2145 C CA . GLU C 1 25 ? -8.273 -29.271 -53.711 1.00 78.68 17 GLU C CA 1
ATOM 2146 C C . GLU C 1 25 ? -7.396 -28.629 -52.635 1.00 73.98 17 GLU C C 1
ATOM 2147 O O . GLU C 1 25 ? -7.803 -28.510 -51.473 1.00 72.37 17 GLU C O 1
ATOM 2153 N N . VAL C 1 26 ? -6.195 -28.211 -53.023 1.00 69.29 18 VAL C N 1
ATOM 2154 C CA . VAL C 1 26 ? -5.296 -27.528 -52.099 1.00 65.89 18 VAL C CA 1
ATOM 2155 C C . VAL C 1 26 ? -5.867 -26.180 -51.664 1.00 72.99 18 VAL C C 1
ATOM 2156 O O . VAL C 1 26 ? -5.872 -25.852 -50.470 1.00 62.59 18 VAL C O 1
ATOM 2160 N N . ARG C 1 27 ? -6.362 -25.407 -52.629 1.00 65.26 19 ARG C N 1
ATOM 2161 C CA . ARG C 1 27 ? -6.963 -24.109 -52.333 1.00 69.78 19 ARG C CA 1
ATOM 2162 C C . ARG C 1 27 ? -8.209 -24.272 -51.459 1.00 69.97 19 ARG C C 1
ATOM 2163 O O . ARG C 1 27 ? -8.520 -23.420 -50.627 1.00 64.05 19 ARG C O 1
ATOM 2171 N N . ARG C 1 28 ? -8.914 -25.376 -51.677 1.00 73.02 20 ARG C N 1
ATOM 2172 C CA . ARG C 1 28 ? -10.090 -25.747 -50.902 1.00 70.05 20 ARG C CA 1
ATOM 2173 C C . ARG C 1 28 ? -9.703 -25.980 -49.441 1.00 71.58 20 ARG C C 1
ATOM 2174 O O . ARG C 1 28 ? -10.394 -25.542 -48.517 1.00 67.74 20 ARG C O 1
ATOM 2182 N N . ILE C 1 29 ? -8.578 -26.660 -49.248 1.00 68.12 21 ILE C N 1
ATOM 2183 C CA . ILE C 1 29 ? -8.033 -26.901 -47.921 1.00 67.93 21 ILE C CA 1
ATOM 2184 C C . ILE C 1 29 ? -7.632 -25.583 -47.262 1.00 62.17 21 ILE C C 1
ATOM 2185 O O . ILE C 1 29 ? -7.893 -25.367 -46.074 1.00 60.84 21 ILE C O 1
ATOM 2190 N N . ARG C 1 30 ? -7.020 -24.699 -48.045 1.00 60.29 22 ARG C N 1
ATOM 2191 C CA . ARG C 1 30 ? -6.635 -23.376 -47.569 1.00 57.70 22 ARG C CA 1
ATOM 2192 C C . ARG C 1 30 ? -7.839 -22.610 -47.030 1.00 64.65 22 ARG C C 1
ATOM 2193 O O . ARG C 1 30 ? -7.803 -22.091 -45.910 1.00 56.43 22 ARG C O 1
ATOM 2201 N N . ASP C 1 31 ? -8.903 -22.556 -47.826 1.00 60.57 23 ASP C N 1
ATOM 2202 C CA . ASP C 1 31 ? -10.119 -21.843 -47.452 1.00 61.59 23 ASP C CA 1
ATOM 2203 C C . ASP C 1 31 ? -10.714 -22.383 -46.150 1.00 68.41 23 ASP C C 1
ATOM 2204 O O . ASP C 1 31 ? -11.136 -21.610 -45.287 1.00 61.01 23 ASP C O 1
ATOM 2209 N N . ARG C 1 32 ? -10.738 -23.706 -46.012 1.00 63.42 24 ARG C N 1
ATOM 2210 C CA . ARG C 1 32 ? -11.294 -24.338 -44.820 1.00 64.91 24 ARG C CA 1
ATOM 2211 C C . ARG C 1 32 ? -10.495 -23.981 -43.566 1.00 64.36 24 ARG C C 1
ATOM 2212 O O . ARG C 1 32 ? -11.063 -23.764 -42.494 1.00 61.38 24 ARG C O 1
ATOM 2220 N N . ALA C 1 33 ? -9.175 -23.915 -43.708 1.00 59.03 25 ALA C N 1
ATOM 2221 C CA . ALA C 1 33 ? -8.306 -23.546 -42.599 1.00 56.77 25 ALA C CA 1
ATOM 2222 C C . ALA C 1 33 ? -8.526 -22.092 -42.207 1.00 54.56 25 ALA C C 1
ATOM 2223 O O . ALA C 1 33 ? -8.530 -21.747 -41.023 1.00 53.40 25 ALA C O 1
ATOM 2225 N N . ILE C 1 34 ? -8.706 -21.241 -43.212 1.00 54.60 26 ILE C N 1
ATOM 2226 C CA . ILE C 1 34 ? -8.930 -19.820 -42.982 1.00 53.43 26 ILE C CA 1
ATOM 2227 C C . ILE C 1 34 ? -10.311 -19.552 -42.381 1.00 54.93 26 ILE C C 1
ATOM 2228 O O . ILE C 1 34 ? -10.454 -18.684 -41.518 1.00 53.75 26 ILE C O 1
ATOM 2233 N N . GLN C 1 35 ? -11.321 -20.296 -42.825 1.00 57.79 27 GLN C N 1
ATOM 2234 C CA . GLN C 1 35 ? -12.675 -20.106 -42.312 1.00 59.80 27 GLN C CA 1
ATOM 2235 C C . GLN C 1 35 ? -12.781 -20.502 -40.844 1.00 59.30 27 GLN C C 1
ATOM 2236 O O . GLN C 1 35 ? -13.314 -19.746 -40.035 1.00 58.98 27 GLN C O 1
ATOM 2242 N N . SER C 1 36 ? -12.263 -21.681 -40.509 1.00 59.49 28 SER C N 1
ATOM 2243 C CA . SER C 1 36 ? -12.328 -22.185 -39.142 1.00 62.62 28 SER C CA 1
ATOM 2244 C C . SER C 1 36 ? -11.559 -21.269 -38.204 1.00 56.35 28 SER C C 1
ATOM 2245 O O . SER C 1 36 ? -11.992 -21.008 -37.085 1.00 56.33 28 SER C O 1
ATOM 2248 N N . ASP C 1 37 ? -10.423 -20.772 -38.678 1.00 53.93 29 ASP C N 1
ATOM 2249 C CA . ASP C 1 37 ? -9.630 -19.815 -37.923 1.00 53.93 29 ASP C CA 1
ATOM 2250 C C . ASP C 1 37 ? -10.437 -18.546 -37.650 1.00 53.72 29 ASP C C 1
ATOM 2251 O O . ASP C 1 37 ? -10.473 -18.055 -36.519 1.00 50.06 29 ASP C O 1
ATOM 2256 N N . ALA C 1 38 ? -11.089 -18.026 -38.688 1.00 52.24 30 ALA C N 1
ATOM 2257 C CA . ALA C 1 38 ? -11.908 -16.826 -38.551 1.00 52.68 30 ALA C CA 1
ATOM 2258 C C . ALA C 1 38 ? -13.132 -17.066 -37.665 1.00 54.53 30 ALA C C 1
ATOM 2259 O O . ALA C 1 38 ? -13.580 -16.165 -36.958 1.00 54.29 30 ALA C O 1
ATOM 2261 N N . GLN C 1 39 ? -13.673 -18.279 -37.707 1.00 56.70 31 GLN C N 1
ATOM 2262 C CA . GLN C 1 39 ? -14.905 -18.582 -36.989 1.00 59.21 31 GLN C CA 1
ATOM 2263 C C . GLN C 1 39 ? -14.723 -18.579 -35.468 1.00 61.29 31 GLN C C 1
ATOM 2264 O O . GLN C 1 39 ? -15.623 -18.167 -34.740 1.00 59.26 31 GLN C O 1
ATOM 2270 N N . VAL C 1 40 ? -13.570 -19.037 -34.990 1.00 56.03 32 VAL C N 1
ATOM 2271 C CA . VAL C 1 40 ? -13.356 -19.172 -33.546 1.00 55.36 32 VAL C CA 1
ATOM 2272 C C . VAL C 1 40 ? -12.412 -18.122 -32.963 1.00 52.17 32 VAL C C 1
ATOM 2273 O O . VAL C 1 40 ? -12.258 -18.030 -31.743 1.00 51.58 32 VAL C O 1
ATOM 2277 N N . ALA C 1 41 ? -11.770 -17.347 -33.834 1.00 56.27 33 ALA C N 1
ATOM 2278 C CA . ALA C 1 41 ? -10.927 -16.234 -33.403 1.00 47.98 33 ALA C CA 1
ATOM 2279 C C . ALA C 1 41 ? -11.612 -15.302 -32.386 1.00 52.42 33 ALA C C 1
ATOM 2280 O O . ALA C 1 41 ? -10.960 -14.863 -31.437 1.00 46.45 33 ALA C O 1
ATOM 2282 N N . PRO C 1 42 ? -12.919 -14.997 -32.570 1.00 50.05 34 PRO C N 1
ATOM 2283 C CA . PRO C 1 42 ? -13.548 -14.139 -31.556 1.00 54.78 34 PRO C CA 1
ATOM 2284 C C . PRO C 1 42 ? -13.567 -14.712 -30.132 1.00 50.33 34 PRO C C 1
ATOM 2285 O O . PRO C 1 42 ? -13.669 -13.945 -29.180 1.00 49.76 34 PRO C O 1
ATOM 2289 N N A MET C 1 43 ? -13.454 -16.026 -29.990 0.53 51.29 35 MET C N 1
ATOM 2290 N N B MET C 1 43 ? -13.464 -16.032 -29.995 0.47 51.31 35 MET C N 1
ATOM 2291 C CA A MET C 1 43 ? -13.450 -16.622 -28.662 0.53 55.08 35 MET C CA 1
ATOM 2292 C CA B MET C 1 43 ? -13.479 -16.659 -28.674 0.47 53.18 35 MET C CA 1
ATOM 2293 C C A MET C 1 43 ? -12.023 -16.695 -28.139 0.53 57.19 35 MET C C 1
ATOM 2294 C C B MET C 1 43 ? -12.070 -16.893 -28.122 0.47 55.55 35 MET C C 1
ATOM 2295 O O A MET C 1 43 ? -11.764 -16.384 -26.979 0.53 48.91 35 MET C O 1
ATOM 2296 O O B MET C 1 43 ? -11.870 -16.896 -26.912 0.47 49.71 35 MET C O 1
ATOM 2305 N N . THR C 1 44 ? -11.093 -17.090 -29.002 1.00 48.49 36 THR C N 1
ATOM 2306 C CA . THR C 1 44 ? -9.715 -17.307 -28.564 1.00 48.35 36 THR C CA 1
ATOM 2307 C C . THR C 1 44 ? -8.962 -16.012 -28.266 1.00 46.80 36 THR C C 1
ATOM 2308 O O . THR C 1 44 ? -8.055 -16.001 -27.431 1.00 49.00 36 THR C O 1
ATOM 2312 N N . THR C 1 45 ? -9.324 -14.930 -28.947 1.00 43.99 37 THR C N 1
ATOM 2313 C CA . THR C 1 45 ? -8.597 -13.673 -28.799 1.00 54.42 37 THR C CA 1
ATOM 2314 C C . THR C 1 45 ? -9.234 -12.728 -27.786 1.00 54.84 37 THR C C 1
ATOM 2315 O O . THR C 1 45 ? -8.751 -11.617 -27.587 1.00 58.97 37 THR C O 1
ATOM 2319 N N . ALA C 1 46 ? -10.308 -13.171 -27.140 1.00 52.53 38 ALA C N 1
ATOM 2320 C CA . ALA C 1 46 ? -11.065 -12.307 -26.242 1.00 53.50 38 ALA C CA 1
ATOM 2321 C C . ALA C 1 46 ? -11.111 -12.851 -24.819 1.00 54.25 38 ALA C C 1
ATOM 2322 O O . ALA C 1 46 ? -11.985 -12.480 -24.040 1.00 54.39 38 ALA C O 1
ATOM 2324 N N . VAL C 1 47 ? -10.185 -13.744 -24.496 1.00 37.91 39 VAL C N 1
ATOM 2325 C CA . VAL C 1 47 ? -10.124 -14.334 -23.163 1.00 39.73 39 VAL C CA 1
ATOM 2326 C C . VAL C 1 47 ? -9.977 -13.256 -22.100 1.00 41.45 39 VAL C C 1
ATOM 2327 O O . VAL C 1 47 ? -9.100 -12.397 -22.191 1.00 43.01 39 VAL C O 1
ATOM 2331 N N . ARG C 1 48 ? -10.854 -13.298 -21.101 1.00 41.86 40 ARG C N 1
ATOM 2332 C CA . ARG C 1 48 ? -10.796 -12.354 -19.993 1.00 43.97 40 ARG C CA 1
ATOM 2333 C C . ARG C 1 48 ? -10.254 -13.040 -18.749 1.00 38.16 40 ARG C C 1
ATOM 2334 O O . ARG C 1 48 ? -10.505 -14.227 -18.537 1.00 39.82 40 ARG C O 1
ATOM 2342 N N . PRO C 1 49 ? -9.501 -12.298 -17.926 1.00 39.36 41 PRO C N 1
ATOM 2343 C CA . PRO C 1 49 ? -9.087 -12.841 -16.629 1.00 43.08 41 PRO C CA 1
ATOM 2344 C C . PRO C 1 49 ? -10.329 -13.191 -15.830 1.00 42.02 41 PRO C C 1
ATOM 2345 O O . PRO C 1 49 ? -11.237 -12.365 -15.769 1.00 46.87 41 PRO C O 1
ATOM 2349 N N . PRO C 1 50 ? -10.386 -14.400 -15.252 1.00 40.67 42 PRO C N 1
ATOM 2350 C CA . PRO C 1 50 ? -11.562 -14.792 -14.466 1.00 39.28 42 PRO C CA 1
ATOM 2351 C C . PRO C 1 50 ? -11.662 -14.019 -13.150 1.00 40.85 42 PRO C C 1
ATOM 2352 O O . PRO C 1 50 ? -12.750 -13.926 -12.576 1.00 37.48 42 PRO C O 1
ATOM 2356 N N . ALA C 1 51 ? -10.539 -13.475 -12.686 1.00 39.00 43 ALA C N 1
ATOM 2357 C CA . ALA C 1 51 ? -10.531 -12.656 -11.482 1.00 43.18 43 ALA C CA 1
ATOM 2358 C C . ALA C 1 51 ? -9.595 -11.466 -11.652 1.00 47.17 43 ALA C C 1
ATOM 2359 O O . ALA C 1 51 ? -8.953 -11.318 -12.692 1.00 48.36 43 ALA C O 1
ATOM 2361 N N . ALA C 1 52 ? -9.494 -10.637 -10.617 1.00 47.47 44 ALA C N 1
ATOM 2362 C CA . ALA C 1 52 ? -8.732 -9.395 -10.711 1.00 45.47 44 ALA C CA 1
ATOM 2363 C C . ALA C 1 52 ? -7.279 -9.549 -10.279 1.00 46.79 44 ALA C C 1
ATOM 2364 O O . ALA C 1 52 ? -6.508 -8.592 -10.329 1.00 52.22 44 ALA C O 1
ATOM 2366 N N . ASP C 1 53 ? -6.902 -10.752 -9.863 1.00 42.67 45 ASP C N 1
ATOM 2367 C CA . ASP C 1 53 ? -5.556 -10.977 -9.351 1.00 43.25 45 ASP C CA 1
ATOM 2368 C C . ASP C 1 53 ? -4.539 -11.042 -10.477 1.00 47.01 45 ASP C C 1
ATOM 2369 O O . ASP C 1 53 ? -4.899 -11.205 -11.647 1.00 43.66 45 ASP C O 1
ATOM 2374 N N . LEU C 1 54 ? -3.264 -10.944 -10.111 1.00 45.30 46 LEU C N 1
ATOM 2375 C CA . LEU C 1 54 ? -2.184 -10.876 -11.090 1.00 50.80 46 LEU C CA 1
ATOM 2376 C C . LEU C 1 54 ? -1.980 -12.189 -11.844 1.00 48.09 46 LEU C C 1
ATOM 2377 O O . LEU C 1 54 ? -1.532 -12.186 -12.990 1.00 45.86 46 LEU C O 1
ATOM 2382 N N . VAL C 1 55 ? -2.293 -13.311 -11.202 1.00 44.20 47 VAL C N 1
ATOM 2383 C CA . VAL C 1 55 ? -2.129 -14.610 -11.846 1.00 43.50 47 VAL C CA 1
ATOM 2384 C C . VAL C 1 55 ? -3.155 -14.78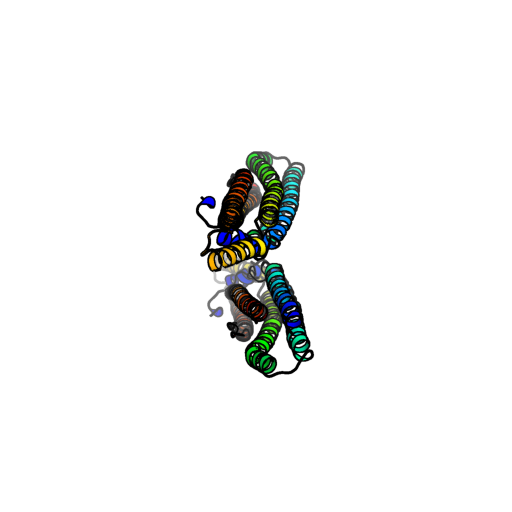6 -12.966 1.00 47.68 47 VAL C C 1
ATOM 2385 O O . VAL C 1 55 ? -2.817 -15.208 -14.072 1.00 45.18 47 VAL C O 1
ATOM 2389 N N . SER C 1 56 ? -4.404 -14.436 -12.678 1.00 46.77 48 SER C N 1
ATOM 2390 C CA . SER C 1 56 ? -5.480 -14.533 -13.656 1.00 44.83 48 SER C CA 1
ATOM 2391 C C . SER C 1 56 ? -5.233 -13.632 -14.860 1.00 47.90 48 SER C C 1
ATOM 2392 O O . SER C 1 56 ? -5.488 -14.018 -16.003 1.00 41.44 48 SER C O 1
ATOM 2395 N N . GLU C 1 57 ? -4.738 -12.427 -14.599 1.00 50.19 49 GLU C N 1
ATOM 2396 C CA . GLU C 1 57 ? -4.467 -11.472 -15.665 1.00 53.35 49 GLU C CA 1
ATOM 2397 C C . GLU C 1 57 ? -3.356 -11.956 -16.588 1.00 50.39 49 GLU C C 1
ATOM 2398 O O . GLU C 1 57 ? -3.462 -11.832 -17.805 1.00 52.69 49 GLU C O 1
ATOM 2404 N N . LYS C 1 58 ? -2.295 -12.508 -16.008 1.00 48.30 50 LYS C N 1
ATOM 2405 C CA . LYS C 1 58 ? -1.172 -12.997 -16.800 1.00 53.93 50 LYS C CA 1
ATOM 2406 C C . LYS C 1 58 ? -1.564 -14.196 -17.655 1.00 50.00 50 LYS C C 1
ATOM 2407 O O . LYS C 1 58 ? -1.117 -14.313 -18.792 1.00 44.56 50 LYS C O 1
ATOM 2413 N N . ALA C 1 59 ? -2.406 -15.075 -17.118 1.00 45.65 51 ALA C N 1
ATOM 2414 C CA . ALA C 1 59 ? -2.889 -16.220 -17.887 1.00 42.83 51 ALA C CA 1
ATOM 2415 C C . ALA C 1 59 ? -3.702 -15.770 -19.097 1.00 45.79 51 ALA C C 1
ATOM 2416 O O . ALA C 1 59 ? -3.493 -16.257 -20.204 1.00 45.94 51 ALA C O 1
ATOM 2418 N N . ALA C 1 60 ? -4.634 -14.848 -18.873 1.00 43.70 52 ALA C N 1
ATOM 2419 C CA . ALA C 1 60 ? -5.472 -14.326 -19.948 1.00 44.32 52 ALA C CA 1
ATOM 2420 C C . ALA C 1 60 ? -4.626 -13.646 -21.023 1.00 46.46 52 ALA C C 1
ATOM 2421 O O . ALA C 1 60 ? -4.794 -13.912 -22.214 1.00 46.82 52 ALA C O 1
ATOM 2423 N N . THR C 1 61 ? -3.710 -12.779 -20.594 1.00 47.62 53 THR C N 1
ATOM 2424 C CA . THR C 1 61 ? -2.828 -12.063 -21.514 1.00 48.38 53 THR C CA 1
ATOM 2425 C C . THR C 1 61 ? -2.018 -13.026 -22.375 1.00 49.14 53 THR C C 1
ATOM 2426 O O . THR C 1 61 ? -1.887 -12.831 -23.589 1.00 49.25 53 THR C O 1
ATOM 2430 N N . PHE C 1 62 ? -1.480 -14.067 -21.744 1.00 47.31 54 PHE C N 1
ATOM 2431 C CA . PHE C 1 62 ? -0.716 -15.082 -22.465 1.00 47.28 54 PHE C CA 1
ATOM 2432 C C . PHE C 1 62 ? -1.572 -15.726 -23.547 1.00 46.72 54 PHE C C 1
ATOM 2433 O O . PHE C 1 62 ? -1.168 -15.805 -24.710 1.00 42.50 54 PHE C O 1
ATOM 2441 N N . LEU C 1 63 ? -2.759 -16.170 -23.152 1.00 45.11 55 LEU C N 1
ATOM 2442 C CA . LEU C 1 63 ? -3.645 -16.895 -24.048 1.00 43.69 55 LEU C CA 1
ATOM 2443 C C . LEU C 1 63 ? -4.093 -16.030 -25.222 1.00 40.66 55 LEU C C 1
ATOM 2444 O O . LEU C 1 63 ? -4.307 -16.543 -26.324 1.00 42.13 55 LEU C O 1
ATOM 2449 N N . VAL C 1 64 ? -4.240 -14.728 -24.990 1.00 37.04 56 VAL C N 1
ATOM 2450 C CA . VAL C 1 64 ? -4.589 -13.802 -26.069 1.00 41.77 56 VAL C CA 1
ATOM 2451 C C . VAL C 1 64 ? -3.439 -13.666 -27.068 1.00 47.62 56 VAL C C 1
ATOM 2452 O O . VAL C 1 64 ? -3.642 -13.773 -28.284 1.00 46.97 56 VAL C O 1
ATOM 2456 N N . GLU C 1 65 ? -2.232 -13.440 -26.556 1.00 48.36 57 GLU C N 1
ATOM 2457 C CA . GLU C 1 65 ? -1.051 -13.333 -27.410 1.00 50.52 57 GLU C CA 1
ATOM 2458 C C . GLU C 1 65 ? -0.801 -14.637 -28.147 1.00 47.59 57 GLU C C 1
ATOM 2459 O O . GLU C 1 65 ? -0.391 -14.644 -29.304 1.00 49.78 57 GLU C O 1
ATOM 2465 N N . TYR C 1 66 ? -1.059 -15.743 -27.461 1.00 41.46 58 TYR C N 1
ATOM 2466 C CA . TYR C 1 66 ? -0.912 -17.068 -28.040 1.00 41.40 58 TYR C CA 1
ATOM 2467 C C . TYR C 1 66 ? -1.883 -17.254 -29.202 1.00 45.16 58 TYR C C 1
ATOM 2468 O O . TYR C 1 66 ? -1.525 -17.815 -30.240 1.00 44.95 58 TYR C O 1
ATOM 2477 N N . ALA C 1 67 ? -3.112 -16.778 -29.023 1.00 41.93 59 ALA C N 1
ATOM 2478 C CA . ALA C 1 67 ? -4.119 -16.858 -30.077 1.00 41.93 59 ALA C CA 1
ATOM 2479 C C . ALA C 1 67 ? -3.731 -16.008 -31.284 1.00 43.41 59 ALA C C 1
ATOM 2480 O O . ALA C 1 67 ? -3.862 -16.449 -32.429 1.00 44.99 59 ALA C O 1
ATOM 2482 N N . ARG C 1 68 ? -3.243 -14.797 -31.021 1.00 42.41 60 ARG C N 1
ATOM 2483 C CA . ARG C 1 68 ? -2.825 -13.886 -32.077 1.00 46.50 60 ARG C CA 1
ATOM 2484 C C . ARG C 1 68 ? -1.687 -14.466 -32.903 1.00 48.21 60 ARG C C 1
ATOM 2485 O O . ARG C 1 68 ? -1.694 -14.376 -34.136 1.00 45.15 60 ARG C O 1
ATOM 2493 N N . LYS C 1 69 ? -0.721 -15.073 -32.219 1.00 49.19 61 LYS C N 1
ATOM 2494 C CA . LYS C 1 69 ? 0.424 -15.682 -32.882 1.00 49.44 61 LYS C CA 1
ATOM 2495 C C . LYS C 1 69 ? -0.005 -16.881 -33.710 1.00 49.00 61 LYS C C 1
ATOM 2496 O O . LYS C 1 69 ? 0.551 -17.133 -34.780 1.00 46.41 61 LYS C O 1
ATOM 2502 N N . TYR C 1 70 ? -0.997 -17.619 -33.224 1.00 45.41 62 TYR C N 1
ATOM 2503 C CA . TYR C 1 70 ? -1.543 -18.718 -34.008 1.00 45.12 62 TYR C CA 1
ATOM 2504 C C . TYR C 1 70 ? -2.186 -18.224 -35.310 1.00 43.03 62 TYR C C 1
ATOM 2505 O O . TYR C 1 70 ? -2.035 -18.855 -36.363 1.00 44.43 62 TYR C O 1
ATOM 2514 N N . ARG C 1 71 ? -2.915 -17.112 -35.244 1.00 38.91 63 ARG C N 1
ATOM 2515 C CA . ARG C 1 71 ? -3.585 -16.594 -36.440 1.00 43.33 63 ARG C CA 1
ATOM 2516 C C . ARG C 1 71 ? -2.581 -16.191 -37.525 1.00 44.09 63 ARG C C 1
ATOM 2517 O O . ARG C 1 71 ? -2.832 -16.384 -38.716 1.00 42.06 63 ARG C O 1
ATOM 2525 N N . GLN C 1 72 ? -1.452 -15.627 -37.108 1.00 44.39 64 GLN C N 1
ATOM 2526 C CA . GLN C 1 72 ? -0.386 -15.253 -38.035 1.00 49.72 64 GLN C CA 1
ATOM 2527 C C . GLN C 1 72 ? 0.277 -16.488 -38.631 1.00 46.04 64 GLN C C 1
ATOM 2528 O O . GLN C 1 72 ? 0.691 -16.489 -39.789 1.00 44.45 64 GLN C O 1
ATOM 2534 N N . THR C 1 73 ? 0.362 -17.544 -37.832 1.00 44.71 65 THR C N 1
ATOM 2535 C CA . THR C 1 73 ? 0.935 -18.810 -38.272 1.00 47.08 65 THR C CA 1
ATOM 2536 C C . THR C 1 73 ? 0.088 -19.460 -39.362 1.00 50.45 65 THR C C 1
ATOM 2537 O O . THR C 1 73 ? 0.614 -19.962 -40.358 1.00 53.09 65 THR C O 1
ATOM 2541 N N . ILE C 1 74 ? -1.226 -19.438 -39.169 1.00 50.38 66 ILE C N 1
ATOM 2542 C CA . ILE C 1 74 ? -2.153 -20.016 -40.135 1.00 49.37 66 ILE C CA 1
ATOM 2543 C C . ILE 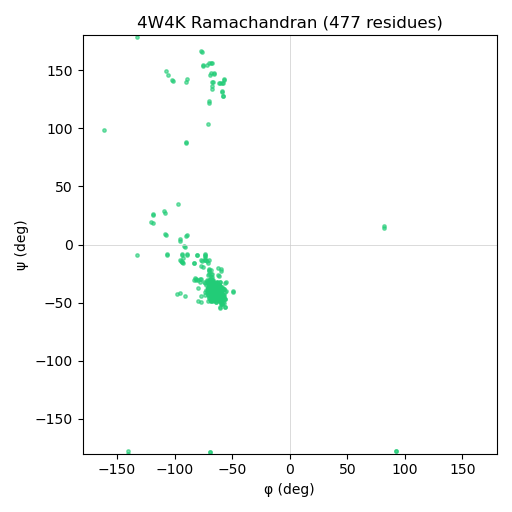C 1 74 ? -2.166 -19.217 -41.428 1.00 45.11 66 ILE C C 1
ATOM 2544 O O . ILE C 1 74 ? -2.241 -19.793 -42.517 1.00 42.86 66 ILE C O 1
ATOM 2549 N N . ALA C 1 75 ? -2.103 -17.892 -41.314 1.00 40.97 67 ALA C N 1
ATOM 2550 C CA . ALA C 1 75 ? -2.023 -17.047 -42.508 1.00 50.22 67 ALA C CA 1
ATOM 2551 C C . ALA C 1 75 ? -0.778 -17.388 -43.323 1.00 47.75 67 ALA C C 1
ATOM 2552 O O . ALA C 1 75 ? -0.814 -17.396 -44.555 1.00 44.04 67 ALA C O 1
ATOM 2554 N N . ALA C 1 76 ? 0.320 -17.678 -42.629 1.00 46.62 68 ALA C N 1
ATOM 2555 C CA . ALA C 1 76 ? 1.554 -18.089 -43.292 1.00 47.85 68 ALA C CA 1
ATOM 2556 C C . ALA C 1 76 ? 1.390 -19.451 -43.964 1.00 47.58 68 ALA C C 1
ATOM 2557 O O . ALA C 1 76 ? 1.876 -19.664 -45.071 1.00 52.93 68 ALA C O 1
ATOM 2559 N N . ALA C 1 77 ? 0.694 -20.367 -43.298 1.00 48.37 69 ALA C N 1
ATOM 2560 C CA . ALA C 1 77 ? 0.442 -21.686 -43.867 1.00 44.63 69 ALA C CA 1
ATOM 2561 C C . ALA C 1 77 ? -0.458 -21.563 -45.087 1.00 51.64 69 ALA C C 1
ATOM 2562 O O . ALA C 1 77 ? -0.290 -22.288 -46.071 1.00 50.43 69 ALA C O 1
ATOM 2564 N N . ALA C 1 78 ? -1.403 -20.629 -45.022 1.00 47.50 70 ALA C N 1
ATOM 2565 C CA . ALA C 1 78 ? -2.303 -20.373 -46.141 1.00 48.71 70 ALA C CA 1
ATOM 2566 C C . ALA C 1 78 ? -1.532 -19.900 -47.371 1.00 50.76 70 ALA C C 1
ATOM 2567 O O . ALA C 1 78 ? -1.843 -20.296 -48.503 1.00 51.97 70 ALA C O 1
ATOM 2569 N N . VAL C 1 79 ? -0.530 -19.054 -47.151 1.00 46.86 71 VAL C N 1
ATOM 2570 C CA . VAL C 1 79 ? 0.331 -18.598 -48.243 1.00 47.99 71 VAL C CA 1
ATOM 2571 C C . VAL C 1 79 ? 1.108 -19.774 -48.824 1.00 52.93 71 VAL C C 1
ATOM 2572 O O . VAL C 1 79 ? 1.208 -19.921 -50.042 1.00 60.45 71 VAL C O 1
ATOM 2576 N N . VAL C 1 80 ? 1.654 -20.615 -47.950 1.00 53.40 72 VAL C N 1
ATOM 2577 C CA . VAL C 1 80 ? 2.393 -21.794 -48.391 1.00 56.42 72 VAL C CA 1
ATOM 2578 C C . VAL C 1 80 ? 1.516 -22.705 -49.249 1.00 58.73 72 VAL C C 1
ATOM 2579 O O . VAL C 1 80 ? 1.951 -23.196 -50.293 1.00 62.39 72 VAL C O 1
ATOM 2583 N N . LEU C 1 81 ? 0.276 -22.912 -48.817 1.00 55.93 73 LEU C N 1
ATOM 2584 C CA . LEU C 1 81 ? -0.661 -23.748 -49.562 1.00 54.49 73 LEU C CA 1
ATOM 2585 C C . LEU C 1 81 ? -0.995 -23.162 -50.937 1.00 55.04 73 LEU C C 1
ATOM 2586 O O . LEU C 1 81 ? -1.041 -23.891 -51.929 1.00 57.61 73 LEU C O 1
ATOM 2591 N N . GLU C 1 82 ? -1.210 -21.850 -51.003 1.00 51.16 74 GLU C N 1
ATOM 2592 C CA . GLU C 1 82 ? -1.532 -21.208 -52.277 1.00 56.47 74 GLU C CA 1
ATOM 2593 C C . GLU C 1 82 ? -0.351 -21.213 -53.247 1.00 56.83 74 GLU C C 1
ATOM 2594 O O . GLU C 1 82 ? -0.541 -21.377 -54.452 1.00 54.69 74 GLU C O 1
ATOM 2600 N N . GLU C 1 83 ? 0.860 -21.026 -52.727 1.00 57.19 75 GLU C N 1
ATOM 2601 C CA . GLU C 1 83 ? 2.059 -21.106 -53.559 1.00 59.06 75 GLU C CA 1
ATOM 2602 C C . GLU C 1 83 ? 2.172 -22.498 -54.166 1.00 60.76 75 GLU C C 1
ATOM 2603 O O . GLU C 1 83 ? 2.529 -22.656 -55.338 1.00 63.41 75 GLU C O 1
ATOM 2609 N N . PHE C 1 84 ? 1.850 -23.505 -53.360 1.00 57.21 76 PHE C N 1
ATOM 2610 C CA . PHE C 1 84 ? 1.873 -24.891 -53.805 1.00 58.11 76 PHE C CA 1
ATOM 2611 C C . PHE C 1 84 ? 0.819 -25.140 -54.877 1.00 63.04 76 PHE C C 1
ATOM 2612 O O . PHE C 1 84 ? 1.089 -25.807 -55.876 1.00 62.77 76 PHE C O 1
ATOM 2620 N N . ALA C 1 85 ? -0.380 -24.605 -54.667 1.00 55.84 77 ALA C N 1
ATOM 2621 C CA . ALA C 1 85 ? -1.448 -24.748 -55.650 1.00 65.57 77 ALA C CA 1
ATOM 2622 C C . ALA C 1 85 ? -1.088 -24.049 -56.958 1.00 69.89 77 ALA C C 1
ATOM 2623 O O . ALA C 1 85 ? -1.424 -24.530 -58.040 1.00 71.74 77 ALA C O 1
ATOM 2625 N N . HIS C 1 86 ? -0.406 -22.913 -56.853 1.00 57.67 78 HIS C N 1
ATOM 2626 C CA . HIS C 1 86 ? 0.014 -22.172 -58.032 1.00 64.04 78 HIS C CA 1
ATOM 2627 C C . HIS C 1 86 ? 1.078 -22.937 -58.816 1.00 68.65 78 HIS C C 1
ATOM 2628 O O . HIS C 1 86 ? 1.105 -22.883 -60.044 1.00 68.04 78 HIS C O 1
ATOM 2635 N N . ALA C 1 87 ? 1.948 -23.652 -58.109 1.00 67.13 79 ALA C N 1
ATOM 2636 C CA . ALA C 1 87 ? 2.985 -24.442 -58.766 1.00 68.54 79 ALA C CA 1
ATOM 2637 C C . ALA C 1 87 ? 2.389 -25.651 -59.481 1.00 71.52 79 ALA C C 1
ATOM 2638 O O . ALA C 1 87 ? 2.890 -26.073 -60.528 1.00 70.14 79 ALA C O 1
ATOM 2640 N N . LEU C 1 88 ? 1.311 -26.197 -58.924 1.00 72.71 80 LEU C N 1
ATOM 2641 C CA . LEU C 1 88 ? 0.597 -27.294 -59.571 1.00 75.69 80 LEU C CA 1
ATOM 2642 C C . LEU C 1 88 ? -0.060 -26.815 -60.864 1.00 78.91 80 LEU C C 1
ATOM 2643 O O . LEU C 1 88 ? -0.115 -27.547 -61.850 1.00 78.36 80 LEU C O 1
ATOM 2648 N N . THR C 1 89 ? -0.559 -25.583 -60.849 1.00 80.96 81 THR C N 1
ATOM 2649 C CA . THR C 1 89 ? -1.176 -24.986 -62.028 1.00 83.93 81 THR C CA 1
ATOM 2650 C C . THR C 1 89 ? -0.096 -24.651 -63.051 1.00 85.75 81 THR C C 1
ATOM 2651 O O . THR C 1 89 ? -0.277 -24.853 -64.251 1.00 85.61 81 THR C O 1
ATOM 2655 N N . THR C 1 90 ? 1.024 -24.128 -62.563 1.00 86.68 82 THR C N 1
ATOM 2656 C CA . THR C 1 90 ? 2.170 -23.811 -63.407 1.00 88.51 82 THR C CA 1
ATOM 2657 C C . THR C 1 90 ? 2.797 -25.088 -63.962 1.00 90.52 82 THR C C 1
ATOM 2658 O O . THR C 1 90 ? 3.222 -25.134 -65.116 1.00 93.80 82 THR C O 1
ATOM 2662 N N . GLY C 1 91 ? 2.848 -26.122 -63.127 1.00 88.71 83 GLY C N 1
ATOM 2663 C CA . GLY C 1 91 ? 3.382 -27.413 -63.523 1.00 87.45 83 GLY C CA 1
ATOM 2664 C C . GLY C 1 91 ? 2.575 -28.068 -64.626 1.00 89.29 83 GLY C C 1
ATOM 2665 O O . GLY C 1 91 ? 3.040 -28.192 -65.761 1.00 91.71 83 GLY C O 1
ATOM 2666 N N . HIS D 2 2 ? 5.740 -13.855 -2.577 1.00 106.04 2 HIS D N 1
ATOM 2667 C CA . HIS D 2 2 ? 5.240 -12.750 -3.388 1.00 101.93 2 HIS D CA 1
ATOM 2668 C C . HIS D 2 2 ? 3.893 -12.253 -2.871 1.00 89.70 2 HIS D C 1
ATOM 2669 O O . HIS D 2 2 ? 3.789 -11.148 -2.340 1.00 89.68 2 HIS D O 1
ATOM 2676 N N . PHE D 2 3 ? 2.862 -13.074 -3.036 1.00 80.17 3 PHE D N 1
ATOM 2677 C CA . PHE D 2 3 ? 1.518 -12.712 -2.601 1.00 70.60 3 PHE D CA 1
ATOM 2678 C C . PHE D 2 3 ? 1.336 -12.760 -1.078 1.00 63.23 3 PHE D C 1
ATOM 2679 O O . PHE D 2 3 ? 0.312 -12.305 -0.567 1.00 59.53 3 PHE D O 1
ATOM 2687 N N . GLU D 2 4 ? 2.316 -13.307 -0.358 1.00 62.39 4 GLU D N 1
ATOM 2688 C CA . GLU D 2 4 ? 2.258 -13.340 1.109 1.00 65.22 4 GLU D CA 1
ATOM 2689 C C . GLU D 2 4 ? 2.523 -11.960 1.702 1.00 66.65 4 GLU D C 1
ATOM 2690 O O . GLU D 2 4 ? 2.388 -11.752 2.909 1.00 68.35 4 GLU D O 1
ATOM 2696 N N . ALA D 2 5 ? 2.928 -11.026 0.851 1.00 63.35 5 ALA D N 1
ATOM 2697 C CA . ALA D 2 5 ? 3.151 -9.652 1.274 1.00 65.70 5 ALA D CA 1
ATOM 2698 C C . ALA D 2 5 ? 1.837 -8.885 1.287 1.00 63.21 5 ALA D C 1
ATOM 2699 O O . ALA D 2 5 ? 1.742 -7.809 1.876 1.00 62.69 5 ALA D O 1
ATOM 2701 N N . TYR D 2 6 ? 0.824 -9.446 0.633 1.00 60.61 6 TYR D N 1
ATOM 2702 C CA . TYR D 2 6 ? -0.492 -8.824 0.598 1.00 59.37 6 TYR D CA 1
ATOM 2703 C C . TYR D 2 6 ? -1.350 -9.296 1.762 1.00 60.24 6 TYR D C 1
ATOM 2704 O O . TYR D 2 6 ? -1.345 -10.480 2.096 1.00 61.05 6 TYR D O 1
ATOM 2713 N N . PRO D 2 7 ? -2.110 -8.374 2.369 1.00 60.31 7 PRO D N 1
ATOM 2714 C CA . PRO D 2 7 ? -3.083 -8.740 3.403 1.00 66.27 7 PRO D CA 1
ATOM 2715 C C . PRO D 2 7 ? -4.238 -9.530 2.792 1.00 59.91 7 PRO D C 1
ATOM 2716 O O . PRO D 2 7 ? -4.471 -9.404 1.584 1.00 58.23 7 PRO D O 1
ATOM 2720 N N . PRO D 2 8 ? -4.939 -10.340 3.604 1.00 60.94 8 PRO D N 1
ATOM 2721 C CA . PRO D 2 8 ? -6.014 -11.186 3.077 1.00 60.10 8 PRO D CA 1
ATOM 2722 C C . PRO D 2 8 ? -7.156 -10.391 2.445 1.00 69.42 8 PRO D C 1
ATOM 2723 O O . PRO D 2 8 ? -7.820 -10.917 1.547 1.00 57.51 8 PRO D O 1
ATOM 2727 N N . GLU D 2 9 ? -7.366 -9.152 2.884 1.00 58.84 9 GLU D N 1
ATOM 2728 C CA . GLU D 2 9 ? -8.390 -8.301 2.282 1.00 57.74 9 GLU D CA 1
ATOM 2729 C C . GLU D 2 9 ? -8.153 -8.140 0.783 1.00 56.00 9 GLU D C 1
ATOM 2730 O O . GLU D 2 9 ? -9.094 -8.130 -0.001 1.00 55.05 9 GLU D O 1
ATOM 2736 N N . VAL D 2 10 ? -6.885 -8.024 0.405 1.00 55.82 10 VAL D N 1
ATOM 2737 C CA . VAL D 2 10 ? -6.509 -7.796 -0.983 1.00 54.46 10 VAL D CA 1
ATOM 2738 C C . VAL D 2 10 ? -6.607 -9.086 -1.781 1.00 58.88 10 VAL D C 1
ATOM 2739 O O . VAL D 2 10 ? -7.208 -9.118 -2.858 1.00 52.54 10 VAL D O 1
ATOM 2743 N N . ASN D 2 11 ? -6.020 -10.150 -1.245 1.00 54.54 11 ASN D N 1
ATOM 2744 C CA . ASN D 2 11 ? -6.025 -11.436 -1.923 1.00 56.78 11 ASN D CA 1
ATOM 2745 C C . ASN D 2 11 ? -7.438 -11.968 -2.114 1.00 53.64 11 ASN D C 1
ATOM 2746 O O . ASN D 2 11 ? -7.775 -12.481 -3.181 1.00 54.50 11 ASN D O 1
ATOM 2751 N N . SER D 2 12 ? -8.270 -11.827 -1.089 1.00 54.57 12 SER D N 1
ATOM 2752 C CA . SER D 2 12 ? -9.656 -12.270 -1.176 1.00 54.49 12 SER D CA 1
ATOM 2753 C C . SER D 2 12 ? -10.492 -11.406 -2.113 1.00 53.29 12 SER D C 1
ATOM 2754 O O . SER D 2 12 ? -11.243 -11.933 -2.930 1.00 56.35 12 SER D O 1
ATOM 2757 N N . ALA D 2 13 ? -10.369 -10.087 -1.996 1.00 53.19 13 ALA D N 1
ATOM 2758 C CA . ALA D 2 13 ? -11.125 -9.185 -2.863 1.00 52.37 13 ALA D CA 1
ATOM 2759 C C . ALA D 2 13 ? -10.828 -9.461 -4.334 1.00 51.59 13 ALA D C 1
ATOM 2760 O O . ALA D 2 13 ? -11.736 -9.505 -5.163 1.00 50.59 13 ALA D O 1
ATOM 2762 N N . ASN D 2 14 ? -9.554 -9.661 -4.646 1.00 52.38 14 ASN D N 1
ATOM 2763 C CA . ASN D 2 14 ? -9.137 -9.855 -6.027 1.00 49.77 14 ASN D CA 1
ATOM 2764 C C . ASN D 2 14 ? -9.725 -11.107 -6.669 1.00 54.06 14 ASN D C 1
ATOM 2765 O O . ASN D 2 14 ? -10.113 -11.084 -7.842 1.00 53.01 14 ASN D O 1
ATOM 2770 N N . ILE D 2 15 ? -9.796 -12.200 -5.917 1.00 49.98 15 ILE D N 1
ATOM 2771 C CA . ILE D 2 15 ? -10.263 -13.462 -6.483 1.00 49.77 15 ILE D CA 1
ATOM 2772 C C . ILE D 2 15 ? -11.785 -13.500 -6.637 1.00 54.41 15 ILE D C 1
ATOM 2773 O O . ILE D 2 15 ? -12.319 -14.313 -7.393 1.00 49.53 15 ILE D O 1
ATOM 2778 N N . TYR D 2 16 ? -12.479 -12.618 -5.925 1.00 54.90 16 TYR D N 1
ATOM 2779 C CA . TYR D 2 16 ? -13.939 -12.582 -5.965 1.00 56.08 16 TYR D CA 1
ATOM 2780 C C . TYR D 2 16 ? -14.477 -11.569 -6.985 1.00 55.13 16 TYR D C 1
ATOM 2781 O O . TYR D 2 16 ? -15.653 -11.606 -7.339 1.00 57.47 16 TYR D O 1
ATOM 2790 N N . ALA D 2 17 ? -13.610 -10.680 -7.460 1.00 49.50 17 ALA D N 1
ATOM 2791 C CA . ALA D 2 17 ? -14.033 -9.528 -8.262 1.00 55.52 17 ALA D CA 1
ATOM 2792 C C . ALA D 2 17 ? -14.333 -9.801 -9.745 1.00 62.23 17 ALA D C 1
ATOM 2793 O O . ALA D 2 17 ? -15.166 -9.118 -10.338 1.00 67.36 17 ALA D O 1
ATOM 2795 N N . GLY D 2 18 ? -13.659 -10.777 -10.346 1.00 61.17 18 GLY D N 1
ATOM 2796 C CA . GLY D 2 18 ? -13.701 -10.950 -11.797 1.00 58.62 18 GLY D CA 1
ATOM 2797 C C . GLY D 2 18 ? -15.022 -11.426 -12.383 1.00 58.59 18 GLY D C 1
ATOM 2798 O O . GLY D 2 18 ? -15.995 -11.614 -11.653 1.00 59.36 18 GLY D O 1
ATOM 2799 N N . PRO D 2 19 ? -15.065 -11.619 -13.717 1.00 55.60 19 PRO D N 1
ATOM 2800 C CA . PRO D 2 19 ? -16.261 -12.124 -14.401 1.00 47.87 19 PRO D CA 1
ATOM 2801 C C . PRO D 2 19 ? -16.424 -13.641 -14.318 1.00 56.00 19 PRO D C 1
ATOM 2802 O O . PRO D 2 19 ? -17.471 -14.159 -14.707 1.00 55.70 19 PRO D O 1
ATOM 2806 N N . GLY D 2 20 ? -15.411 -14.343 -13.820 1.00 47.35 20 GLY D N 1
ATOM 2807 C CA . GLY D 2 20 ? -15.457 -15.796 -13.776 1.00 47.47 20 GLY D CA 1
ATOM 2808 C C . GLY D 2 20 ? -14.834 -16.425 -15.012 1.00 52.09 20 GLY D C 1
ATOM 2809 O O . GLY D 2 20 ? -14.339 -15.716 -15.886 1.00 51.90 20 GLY D O 1
ATOM 2810 N N . PRO D 2 21 ? -14.869 -17.765 -15.096 1.00 50.85 21 PRO D N 1
ATOM 2811 C CA . PRO D 2 21 ? -14.145 -18.533 -16.119 1.00 53.60 21 PRO D CA 1
ATOM 2812 C C . PRO D 2 21 ? -14.886 -18.803 -17.441 1.00 48.73 21 PRO D C 1
ATOM 2813 O O . PRO D 2 21 ? -14.357 -19.574 -18.243 1.00 46.44 21 PRO D O 1
ATOM 2817 N N . ASP D 2 22 ? -16.055 -18.202 -17.663 1.00 49.43 22 ASP D N 1
ATOM 2818 C CA . ASP D 2 22 ? -16.829 -18.461 -18.883 1.00 47.49 22 ASP D CA 1
ATOM 2819 C C . ASP D 2 22 ? -16.045 -18.134 -20.148 1.00 46.95 22 ASP D C 1
ATOM 2820 O O . ASP D 2 22 ? -16.143 -18.844 -21.143 1.00 47.68 22 ASP D O 1
ATOM 2825 N N . SER D 2 23 ? -15.277 -17.051 -20.092 1.00 46.50 23 SER D N 1
ATOM 2826 C CA . SER D 2 23 ? -14.436 -16.618 -21.200 1.00 52.51 23 SER D CA 1
ATOM 2827 C C . SER D 2 23 ? -13.358 -17.652 -21.534 1.00 51.39 23 SER D C 1
ATOM 2828 O O . SER D 2 23 ? -13.094 -17.940 -22.707 1.00 45.82 23 SER D O 1
ATOM 2831 N N . MET D 2 24 ? -12.739 -18.210 -20.496 1.00 45.48 24 MET D N 1
ATOM 2832 C CA . MET D 2 24 ? -11.703 -19.223 -20.671 1.00 45.30 24 MET D CA 1
ATOM 2833 C C . MET D 2 24 ? -12.289 -20.542 -21.150 1.00 51.44 24 MET D C 1
ATOM 2834 O O . MET D 2 24 ? -11.696 -21.219 -21.998 1.00 45.65 24 MET D O 1
ATOM 2839 N N . LEU D 2 25 ? -13.458 -20.900 -20.630 1.00 46.12 25 LEU D N 1
ATOM 2840 C CA . LEU D 2 25 ? -14.101 -22.138 -21.043 1.00 46.69 25 LEU D CA 1
ATOM 2841 C C . LEU D 2 25 ? -14.547 -22.050 -22.505 1.00 46.84 25 LEU D C 1
ATOM 2842 O O . LEU D 2 25 ? -14.457 -23.027 -23.240 1.00 47.10 25 LEU D O 1
ATOM 2847 N N . ALA D 2 26 ? -15.007 -20.873 -22.919 1.00 46.85 26 ALA D N 1
ATOM 2848 C CA . ALA D 2 26 ? -15.396 -20.645 -24.312 1.00 47.26 26 ALA D CA 1
ATOM 2849 C C . ALA D 2 26 ? -14.196 -20.779 -25.243 1.00 46.97 26 ALA D C 1
ATOM 2850 O O . ALA D 2 26 ? -14.296 -21.352 -26.330 1.00 47.30 26 ALA D O 1
ATOM 2852 N N . ALA D 2 27 ? -13.061 -20.243 -24.808 1.00 46.29 27 ALA D N 1
ATOM 2853 C CA . ALA D 2 27 ? -11.823 -20.341 -25.564 1.00 50.20 27 ALA D CA 1
ATOM 2854 C C . ALA D 2 27 ? -11.401 -21.792 -25.739 1.00 48.62 27 ALA D C 1
ATOM 2855 O O . ALA D 2 27 ? -10.953 -22.191 -26.818 1.00 49.50 27 ALA D O 1
ATOM 2857 N N . ALA D 2 28 ? -11.561 -22.578 -24.680 1.00 46.16 28 ALA D N 1
ATOM 2858 C CA . ALA D 2 28 ? -11.225 -23.997 -24.709 1.00 51.11 28 ALA D CA 1
ATOM 2859 C C . ALA D 2 28 ? -12.020 -24.740 -25.781 1.00 54.95 28 ALA D C 1
ATOM 2860 O O . ALA D 2 28 ? -11.456 -25.519 -26.554 1.00 47.33 28 ALA D O 1
ATOM 2862 N N . ARG D 2 29 ? -13.328 -24.501 -25.824 1.00 53.64 29 ARG D N 1
ATOM 2863 C CA . ARG D 2 29 ? -14.172 -25.109 -26.847 1.00 48.14 29 ARG D CA 1
ATOM 2864 C C . ARG D 2 29 ? -13.741 -24.643 -28.231 1.00 48.22 29 ARG D C 1
ATOM 2865 O O . ARG D 2 29 ? -13.803 -25.404 -29.194 1.00 52.10 29 ARG D O 1
ATOM 2873 N N . ALA D 2 30 ? -13.303 -23.391 -28.320 1.00 47.83 30 ALA D N 1
ATOM 2874 C CA . ALA D 2 30 ? -12.847 -22.829 -29.591 1.00 48.15 30 ALA D CA 1
ATOM 2875 C C . ALA D 2 30 ? -11.568 -23.508 -30.062 1.00 48.05 30 ALA D C 1
ATOM 2876 O O . ALA D 2 30 ? -11.451 -23.876 -31.235 1.00 48.68 30 ALA D O 1
ATOM 2878 N N . TRP D 2 31 ? -10.606 -23.666 -29.158 1.00 47.46 31 TRP D N 1
ATOM 2879 C CA . TRP D 2 31 ? -9.358 -24.341 -29.497 1.00 47.58 31 TRP D CA 1
ATOM 2880 C C . TRP D 2 31 ? -9.613 -25.796 -29.866 1.00 54.87 31 TRP D C 1
ATOM 2881 O O . TRP D 2 31 ? -8.951 -26.348 -30.747 1.00 56.44 31 TRP D O 1
ATOM 2892 N N . ARG D 2 32 ? -10.587 -26.407 -29.198 1.00 54.94 32 ARG D N 1
ATOM 2893 C CA . ARG D 2 32 ? -10.953 -27.789 -29.480 1.00 54.59 32 ARG D CA 1
ATOM 2894 C C . ARG D 2 32 ? -11.444 -27.933 -30.917 1.00 50.96 32 ARG D C 1
ATOM 2895 O O . ARG D 2 32 ? -11.062 -28.868 -31.619 1.00 51.56 32 ARG D O 1
ATOM 2903 N N . SER D 2 33 ? -12.296 -27.006 -31.344 1.00 49.61 33 SER D N 1
ATOM 2904 C CA . SER D 2 33 ? -12.840 -27.030 -32.699 1.00 52.19 33 SER D CA 1
ATOM 2905 C C . SER D 2 33 ? -11.744 -26.797 -33.731 1.00 52.75 33 SER D C 1
ATOM 2906 O O . SER D 2 33 ? -11.774 -27.380 -34.815 1.00 51.55 33 SER D O 1
ATOM 2909 N N A LEU D 2 34 ? -10.796 -25.916 -33.414 0.91 50.11 34 LEU D N 1
ATOM 2910 N N B LEU D 2 34 ? -10.774 -25.960 -33.379 0.09 50.09 34 LEU D N 1
ATOM 2911 C CA A LEU D 2 34 ? -9.631 -25.716 -34.278 0.91 51.27 34 LEU D CA 1
ATOM 2912 C CA B LEU D 2 34 ? -9.632 -25.688 -34.242 0.09 52.73 34 LEU D CA 1
ATOM 2913 C C A LEU D 2 34 ? -8.874 -27.016 -34.481 0.91 54.38 34 LEU D C 1
ATOM 2914 C C B LEU D 2 34 ? -8.796 -26.948 -34.446 0.09 54.19 34 LEU D C 1
ATOM 2915 O O A LEU D 2 34 ? -8.482 -27.355 -35.601 0.91 55.94 34 LEU D O 1
ATOM 2916 O O B LEU D 2 34 ? -8.282 -27.200 -35.536 0.09 55.75 34 LEU D O 1
ATOM 2925 N N . ASP D 2 35 ? -8.670 -27.734 -33.382 1.00 54.09 35 ASP D N 1
ATOM 2926 C CA . ASP D 2 35 ? -7.956 -29.000 -33.413 1.00 56.73 35 ASP D CA 1
ATOM 2927 C C . ASP D 2 35 ? -8.669 -30.008 -34.309 1.00 57.18 35 ASP D C 1
ATOM 2928 O O . ASP D 2 35 ? -8.030 -30.728 -35.076 1.00 56.18 35 ASP D O 1
ATOM 2933 N N . VAL D 2 36 ? -9.994 -30.054 -34.208 1.00 58.47 36 VAL D N 1
ATOM 2934 C CA . VAL D 2 36 ? -10.788 -30.951 -35.041 1.00 58.73 36 VAL D CA 1
ATOM 2935 C C . VAL D 2 36 ? -10.658 -30.571 -36.511 1.00 58.80 36 VAL D C 1
ATOM 2936 O O . VAL D 2 36 ? -10.384 -31.421 -37.363 1.00 58.86 36 VAL D O 1
ATOM 2940 N N . GLU D 2 37 ? -10.847 -29.287 -36.798 1.00 58.19 37 GLU D N 1
ATOM 2941 C CA . GLU D 2 37 ? -10.783 -28.787 -38.165 1.00 63.73 37 GLU D CA 1
ATOM 2942 C C . GLU D 2 37 ? -9.419 -28.996 -38.814 1.00 62.10 37 GLU D C 1
ATOM 2943 O O . GLU D 2 37 ? -9.332 -29.459 -39.950 1.00 60.95 37 GLU D O 1
ATOM 2949 N N . MET D 2 38 ? -8.355 -28.655 -38.097 1.00 61.31 38 MET D N 1
ATOM 2950 C CA . MET D 2 38 ? -7.015 -28.767 -38.659 1.00 61.70 38 MET D CA 1
ATOM 2951 C C . MET D 2 38 ? -6.591 -30.228 -38.814 1.00 65.51 38 MET D C 1
ATOM 2952 O O . MET D 2 38 ? -5.770 -30.554 -39.675 1.00 55.93 38 MET D O 1
ATOM 2957 N N . THR D 2 39 ? -7.161 -31.104 -37.989 1.00 65.06 39 THR D N 1
ATOM 2958 C CA . THR D 2 39 ? -6.924 -32.541 -38.118 1.00 64.23 39 THR D CA 1
ATOM 2959 C C . THR D 2 39 ? -7.528 -33.066 -39.421 1.00 63.07 39 THR D C 1
ATOM 2960 O O . THR D 2 39 ? -6.917 -33.878 -40.122 1.00 66.85 39 THR D O 1
ATOM 2964 N N . ALA D 2 40 ? -8.728 -32.594 -39.743 1.00 59.51 40 ALA D N 1
ATOM 2965 C CA . ALA D 2 40 ? -9.378 -32.961 -40.995 1.00 61.46 40 ALA D CA 1
ATOM 2966 C C . ALA D 2 40 ? -8.613 -32.366 -42.172 1.00 64.24 40 ALA D C 1
ATOM 2967 O O . ALA D 2 40 ? -8.510 -32.980 -43.234 1.00 59.94 40 ALA D O 1
ATOM 2969 N N . VAL D 2 41 ? -8.082 -31.164 -41.970 1.00 64.13 41 VAL D N 1
ATOM 2970 C CA . VAL D 2 41 ? -7.235 -30.506 -42.959 1.00 63.61 41 VAL D CA 1
ATOM 2971 C C . VAL D 2 41 ? -5.999 -31.351 -43.249 1.00 66.13 41 VAL D C 1
ATOM 2972 O O . VAL D 2 41 ? -5.607 -31.519 -44.407 1.00 69.72 41 VAL D O 1
ATOM 2976 N N . GLN D 2 42 ? -5.395 -31.892 -42.195 1.00 67.14 42 GLN D N 1
ATOM 2977 C CA . GLN D 2 42 ? -4.223 -32.746 -42.345 1.00 69.99 42 GLN D CA 1
ATOM 2978 C C . GLN D 2 42 ? -4.550 -33.984 -43.171 1.00 69.84 42 GLN D C 1
ATOM 2979 O O . GLN D 2 42 ? -3.811 -34.338 -44.093 1.00 74.79 42 GLN D O 1
ATOM 2985 N N . ARG D 2 43 ? -5.659 -34.637 -42.835 1.00 64.41 43 ARG D N 1
ATOM 2986 C CA . ARG D 2 43 ? -6.105 -35.813 -43.570 1.00 68.69 43 ARG D CA 1
ATOM 2987 C C . ARG D 2 43 ? -6.344 -35.509 -45.048 1.00 68.97 43 ARG D C 1
ATOM 2988 O O . ARG D 2 43 ? -5.929 -36.275 -45.913 1.00 70.88 43 ARG D O 1
ATOM 2996 N N . SER D 2 44 ? -7.008 -34.390 -45.329 1.00 68.30 44 SER D N 1
ATOM 2997 C CA . SER D 2 44 ? -7.338 -34.015 -46.704 1.00 70.84 44 SER D CA 1
ATOM 2998 C C . SER D 2 44 ? -6.087 -33.727 -47.526 1.00 68.65 44 SER D C 1
ATOM 2999 O O . SER D 2 44 ? -6.046 -33.994 -48.730 1.00 71.50 44 SER D O 1
ATOM 3002 N N . PHE D 2 45 ? -5.066 -33.186 -46.869 1.00 65.42 45 PHE D N 1
ATOM 3003 C CA . PHE D 2 45 ? -3.810 -32.881 -47.539 1.00 68.55 45 PHE D CA 1
ATOM 3004 C C . PHE D 2 45 ? -3.069 -34.165 -47.906 1.00 73.33 45 PHE D C 1
ATOM 3005 O O . PHE D 2 45 ? -2.409 -34.234 -48.942 1.00 78.32 45 PHE D O 1
ATOM 3013 N N . ASN D 2 46 ? -3.185 -35.178 -47.054 1.00 72.27 46 ASN D N 1
ATOM 3014 C CA . ASN D 2 46 ? -2.584 -36.480 -47.324 1.00 74.68 46 ASN D CA 1
ATOM 3015 C C . ASN D 2 46 ? -3.343 -37.209 -48.424 1.00 73.76 46 ASN D C 1
ATOM 3016 O O . ASN D 2 46 ? -2.770 -38.007 -49.166 1.00 74.04 46 ASN D O 1
ATOM 3021 N N . ARG D 2 47 ? -4.642 -36.942 -48.509 1.00 74.19 47 ARG D N 1
ATOM 3022 C CA . ARG D 2 47 ? -5.485 -37.524 -49.546 1.00 76.32 47 ARG D CA 1
ATOM 3023 C C . ARG D 2 47 ? -5.158 -36.909 -50.903 1.00 76.12 47 ARG D C 1
ATOM 3024 O O . ARG D 2 47 ? -5.219 -37.580 -51.933 1.00 77.66 47 ARG D O 1
ATOM 3032 N N . THR D 2 48 ? -4.800 -35.629 -50.892 1.00 75.58 48 THR D N 1
ATOM 3033 C CA . THR D 2 48 ? -4.448 -34.920 -52.115 1.00 76.79 48 THR D CA 1
ATOM 3034 C C . THR D 2 48 ? -3.142 -35.435 -52.711 1.00 78.21 48 THR D C 1
ATOM 3035 O O . THR D 2 48 ? -3.072 -35.726 -53.905 1.00 81.34 48 THR D O 1
ATOM 3039 N N . LEU D 2 49 ? -2.113 -35.548 -51.876 1.00 77.07 49 LEU D N 1
ATOM 3040 C CA . LEU D 2 49 ? -0.815 -36.052 -52.323 1.00 80.73 49 LEU D CA 1
ATOM 3041 C C . LEU D 2 49 ? -0.915 -37.492 -52.822 1.00 87.31 49 LEU D C 1
ATOM 3042 O O . LEU D 2 49 ? -0.307 -37.854 -53.832 1.00 88.49 49 LEU D O 1
ATOM 3047 N N . LEU D 2 50 ? -1.688 -38.307 -52.112 1.00 91.04 50 LEU D N 1
ATOM 3048 C CA . LEU D 2 50 ? -1.897 -39.697 -52.501 1.00 96.96 50 LEU D CA 1
ATOM 3049 C C . LEU D 2 50 ? -2.680 -39.790 -53.806 1.00 95.91 50 LEU D C 1
ATOM 3050 O O . LEU D 2 50 ? -2.381 -40.628 -54.654 1.00 97.85 50 LEU D O 1
ATOM 3055 N N . SER D 2 51 ? -3.682 -38.928 -53.960 1.00 93.91 51 SER D N 1
ATOM 3056 C CA . SER D 2 51 ? -4.496 -38.902 -55.172 1.00 93.63 51 SER D CA 1
ATOM 3057 C C . SER D 2 51 ? -3.680 -38.422 -56.370 1.00 96.79 51 SER D C 1
ATOM 3058 O O . SER D 2 51 ? -3.987 -38.748 -57.519 1.00 96.09 51 SER D O 1
ATOM 3061 N N . LEU D 2 52 ? -2.641 -37.641 -56.093 1.00 99.18 52 LEU D N 1
ATOM 3062 C CA . LEU D 2 52 ? -1.754 -37.147 -57.137 1.00 102.53 52 LEU D CA 1
ATOM 3063 C C . LEU D 2 52 ? -0.693 -38.194 -57.474 1.00 104.45 52 LEU D C 1
ATOM 3064 O O . LEU D 2 52 ? -0.221 -38.284 -58.610 1.00 108.04 52 LEU D O 1
ATOM 3069 N N . MET D 2 53 ? -0.338 -38.990 -56.471 1.00 101.10 53 MET D N 1
ATOM 3070 C CA . MET D 2 53 ? 0.716 -39.993 -56.585 1.00 100.98 53 MET D CA 1
ATOM 3071 C C . MET D 2 53 ? 0.283 -41.255 -57.333 1.00 97.74 53 MET D C 1
ATOM 3072 O O . MET D 2 53 ? 1.016 -41.760 -58.183 1.00 102.55 53 MET D O 1
ATOM 3077 N N . ASP D 2 54 ? -0.909 -41.757 -57.022 1.00 176.86 54 ASP D N 1
ATOM 3078 C CA . ASP D 2 54 ? -1.369 -43.031 -57.570 1.00 172.44 54 ASP D CA 1
ATOM 3079 C C . ASP D 2 54 ? -1.719 -42.949 -59.053 1.00 167.55 54 ASP D C 1
ATOM 3080 O O . ASP D 2 54 ? -1.877 -43.976 -59.714 1.00 166.27 54 ASP D O 1
ATOM 3085 N N . ALA D 2 55 ? -1.852 -41.733 -59.573 1.00 164.41 55 ALA D N 1
ATOM 3086 C CA . ALA D 2 55 ? -2.122 -41.555 -60.993 1.00 162.17 55 ALA D CA 1
ATOM 3087 C C . ALA D 2 55 ? -0.910 -42.008 -61.803 1.00 160.01 55 ALA D C 1
ATOM 3088 O O . ALA D 2 55 ? -1.042 -42.754 -62.773 1.00 160.83 55 ALA D O 1
ATOM 3090 N N . TRP D 2 56 ? 0.269 -41.553 -61.391 1.00 159.19 56 TRP D N 1
ATOM 3091 C CA . TRP D 2 56 ? 1.522 -41.946 -62.028 1.00 158.36 56 TRP D CA 1
ATOM 3092 C C . TRP D 2 56 ? 2.716 -41.666 -61.122 1.00 162.27 56 TRP D C 1
ATOM 3093 O O . TRP D 2 56 ? 3.191 -40.532 -61.051 1.00 162.37 56 TRP D O 1
ATOM 3104 N N . ALA D 2 57 ? 3.198 -42.691 -60.426 1.00 166.39 57 ALA D N 1
ATOM 3105 C CA . ALA D 2 57 ? 4.342 -42.517 -59.538 1.00 170.25 57 ALA D CA 1
ATOM 3106 C C . ALA D 2 57 ? 5.611 -42.311 -60.358 1.00 169.80 57 ALA D C 1
ATOM 3107 O O . ALA D 2 57 ? 6.172 -43.256 -60.912 1.00 170.90 57 ALA D O 1
ATOM 3109 N N . GLY D 2 58 ? 6.054 -41.060 -60.421 1.00 172.11 58 GLY D N 1
ATOM 3110 C CA . GLY D 2 58 ? 7.231 -40.684 -61.182 1.00 174.52 58 GLY D CA 1
ATOM 3111 C C . GLY D 2 58 ? 8.175 -39.797 -60.393 1.00 181.60 58 GLY D C 1
ATOM 3112 O O . GLY D 2 58 ? 7.895 -39.460 -59.242 1.00 179.61 58 GLY D O 1
ATOM 3113 N N . PRO D 2 59 ? 9.307 -39.419 -61.008 1.00 115.11 59 PRO D N 1
ATOM 3114 C CA . PRO D 2 59 ? 10.322 -38.570 -60.373 1.00 120.69 59 PRO D CA 1
ATOM 3115 C C . PRO D 2 59 ? 9.777 -37.206 -59.944 1.00 123.65 59 PRO D C 1
ATOM 3116 O O . PRO D 2 59 ? 10.181 -36.696 -58.898 1.00 125.78 59 PRO D O 1
ATOM 3120 N N . VAL D 2 60 ? 8.877 -36.631 -60.737 1.00 124.41 60 VAL D N 1
ATOM 3121 C CA . VAL D 2 60 ? 8.272 -35.340 -60.412 1.00 119.69 60 VAL D CA 1
ATOM 3122 C C . VAL D 2 60 ? 7.433 -35.448 -59.137 1.00 120.16 60 VAL D C 1
ATOM 3123 O O . VAL D 2 60 ? 7.468 -34.564 -58.277 1.00 114.71 60 VAL D O 1
ATOM 3127 N N . VAL D 2 61 ? 6.685 -36.542 -59.024 1.00 126.41 61 VAL D N 1
ATOM 3128 C CA . VAL D 2 61 ? 5.857 -36.796 -57.851 1.00 131.27 61 VAL D CA 1
ATOM 3129 C C . VAL D 2 61 ? 6.739 -37.016 -56.625 1.00 135.14 61 VAL D C 1
ATOM 3130 O O . VAL D 2 61 ? 6.465 -36.483 -55.549 1.00 134.20 61 VAL D O 1
ATOM 3134 N N . MET D 2 62 ? 7.804 -37.796 -56.801 1.00 139.00 62 MET D N 1
ATOM 3135 C CA . MET D 2 62 ? 8.742 -38.084 -55.719 1.00 138.94 62 MET D CA 1
ATOM 3136 C C . MET D 2 62 ? 9.375 -36.796 -55.208 1.00 136.57 62 MET D C 1
ATOM 3137 O O . MET D 2 62 ? 9.636 -36.655 -54.012 1.00 136.73 62 MET D O 1
ATOM 3142 N N . GLN D 2 63 ? 9.620 -35.861 -56.121 1.00 134.01 63 GLN D N 1
ATOM 3143 C CA . GLN D 2 63 ? 10.117 -34.544 -55.746 1.00 128.88 63 GLN D CA 1
ATOM 3144 C C . GLN D 2 63 ? 9.113 -33.831 -54.850 1.00 124.81 63 GLN D C 1
ATOM 3145 O O . GLN D 2 63 ? 9.477 -33.290 -53.808 1.00 124.49 63 GLN D O 1
ATOM 3151 N N . LEU D 2 64 ? 7.846 -33.847 -55.257 1.00 121.61 64 LEU D N 1
ATOM 3152 C CA . LEU D 2 64 ? 6.785 -33.219 -54.478 1.00 115.82 64 LEU D CA 1
ATOM 3153 C C . LEU D 2 64 ? 6.587 -33.919 -53.140 1.00 114.54 64 LEU D C 1
ATOM 3154 O O . LEU D 2 64 ? 6.333 -33.268 -52.129 1.00 112.32 64 LEU D O 1
ATOM 3159 N N . MET D 2 65 ? 6.702 -35.244 -53.135 1.00 117.09 65 MET D N 1
ATOM 3160 C CA . MET D 2 65 ? 6.576 -36.008 -51.898 1.00 119.95 65 MET D CA 1
ATOM 3161 C C . MET D 2 65 ? 7.685 -35.639 -50.918 1.00 119.90 65 MET D C 1
ATOM 3162 O O . MET D 2 65 ? 7.441 -35.491 -49.721 1.00 118.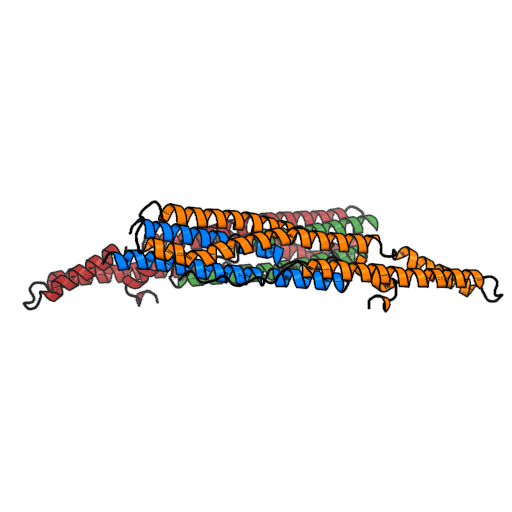53 65 MET D O 1
ATOM 3167 N N . GLU D 2 66 ? 8.903 -35.493 -51.433 1.00 119.46 66 GLU D N 1
ATOM 3168 C CA . GLU D 2 66 ? 10.037 -35.080 -50.615 1.00 115.41 66 GLU D CA 1
ATOM 3169 C C . GLU D 2 66 ? 9.919 -33.615 -50.211 1.00 103.65 66 GLU D C 1
ATOM 3170 O O . GLU D 2 66 ? 10.285 -33.236 -49.098 1.00 102.06 66 GLU D O 1
ATOM 3176 N N . ALA D 2 67 ? 9.413 -32.797 -51.129 1.00 96.04 67 ALA D N 1
ATOM 3177 C CA . ALA D 2 67 ? 9.259 -31.368 -50.883 1.00 87.65 67 ALA D CA 1
ATOM 3178 C C . ALA D 2 67 ? 8.156 -31.086 -49.866 1.00 86.16 67 ALA D C 1
ATOM 3179 O O . ALA D 2 67 ? 8.147 -30.032 -49.230 1.00 86.54 67 ALA D O 1
ATOM 3181 N N . ALA D 2 68 ? 7.222 -32.023 -49.724 1.00 85.81 68 ALA D N 1
ATOM 3182 C CA . ALA D 2 68 ? 6.083 -31.834 -48.830 1.00 85.98 68 ALA D CA 1
ATOM 3183 C C . ALA D 2 68 ? 6.318 -32.450 -47.453 1.00 90.27 68 ALA D C 1
ATOM 3184 O O . ALA D 2 68 ? 5.567 -32.178 -46.517 1.00 89.17 68 ALA D O 1
ATOM 3186 N N . LYS D 2 69 ? 7.352 -33.281 -47.334 1.00 94.37 69 LYS D N 1
ATOM 3187 C CA . LYS D 2 69 ? 7.656 -33.948 -46.066 1.00 99.05 69 LYS D CA 1
ATOM 3188 C C . LYS D 2 69 ? 7.860 -32.991 -44.887 1.00 92.73 69 LYS D C 1
ATOM 3189 O O . LYS D 2 69 ? 7.404 -33.282 -43.782 1.00 94.44 69 LYS D O 1
ATOM 3195 N N . PRO D 2 70 ? 8.550 -31.855 -45.101 1.00 85.12 70 PRO D N 1
ATOM 3196 C CA . PRO D 2 70 ? 8.629 -30.959 -43.942 1.00 79.80 70 PRO D CA 1
ATOM 3197 C C . PRO D 2 70 ? 7.279 -30.342 -43.561 1.00 77.50 70 PRO D C 1
ATOM 3198 O O . PRO D 2 70 ? 7.034 -30.113 -42.375 1.00 77.61 70 PRO D O 1
ATOM 3202 N N . PHE D 2 71 ? 6.416 -30.094 -44.543 1.00 75.08 71 PHE D N 1
ATOM 3203 C CA . PHE D 2 71 ? 5.133 -29.454 -44.270 1.00 70.46 71 PHE D CA 1
ATOM 3204 C C . PHE D 2 71 ? 4.152 -30.400 -43.578 1.00 71.10 71 PHE D C 1
ATOM 3205 O O . PHE D 2 71 ? 3.435 -29.988 -42.667 1.00 67.29 71 PHE D O 1
ATOM 3213 N N . VAL D 2 72 ? 4.117 -31.659 -44.004 1.00 75.70 72 VAL D N 1
ATOM 3214 C CA . VAL D 2 72 ? 3.237 -32.640 -43.374 1.00 79.37 72 VAL D CA 1
ATOM 3215 C C . VAL D 2 72 ? 3.712 -32.932 -41.953 1.00 81.57 72 VAL D C 1
ATOM 3216 O O . VAL D 2 72 ? 2.911 -33.253 -41.074 1.00 83.02 72 VAL D O 1
ATOM 3220 N N . ARG D 2 73 ? 5.019 -32.815 -41.738 1.00 81.50 73 ARG D N 1
ATOM 3221 C CA . ARG D 2 73 ? 5.606 -32.965 -40.414 1.00 79.23 73 ARG D CA 1
ATOM 3222 C C . ARG D 2 73 ? 5.133 -31.823 -39.530 1.00 73.46 73 ARG D C 1
ATOM 3223 O O . ARG D 2 73 ? 4.697 -32.028 -38.399 1.00 70.09 73 ARG D O 1
ATOM 3231 N N . TRP D 2 74 ? 5.217 -30.617 -40.081 1.00 72.10 74 TRP D N 1
ATOM 3232 C CA . TRP D 2 74 ? 4.795 -29.399 -39.405 1.00 69.90 74 TRP D CA 1
ATOM 3233 C C . TRP D 2 74 ? 3.310 -29.438 -39.048 1.00 70.21 74 TRP D C 1
ATOM 3234 O O . TRP D 2 74 ? 2.909 -28.991 -37.972 1.00 69.12 74 TRP D O 1
ATOM 3245 N N . LEU D 2 75 ? 2.504 -29.981 -39.955 1.00 69.62 75 LEU D N 1
ATOM 3246 C CA . LEU D 2 75 ? 1.062 -30.095 -39.756 1.00 69.83 75 LEU D CA 1
ATOM 3247 C C . LEU D 2 75 ? 0.733 -30.995 -38.563 1.00 71.43 75 LEU D C 1
ATOM 3248 O O . LEU D 2 75 ? -0.173 -30.704 -37.780 1.00 69.69 75 LEU D O 1
ATOM 3253 N N . THR D 2 76 ? 1.474 -32.090 -38.434 1.00 73.78 76 THR D N 1
ATOM 3254 C CA . THR D 2 76 ? 1.315 -32.996 -37.303 1.00 72.36 76 THR D CA 1
ATOM 3255 C C . THR D 2 76 ? 1.654 -32.283 -36.001 1.00 69.74 76 THR D C 1
ATOM 3256 O O . THR D 2 76 ? 0.915 -32.377 -35.018 1.00 70.93 76 THR D O 1
ATOM 3260 N N . ASP D 2 77 ? 2.771 -31.562 -36.009 1.00 65.87 77 ASP D N 1
ATOM 3261 C CA . ASP D 2 77 ? 3.202 -30.786 -34.852 1.00 65.50 77 ASP D CA 1
ATOM 3262 C C . ASP D 2 77 ? 2.167 -29.735 -34.467 1.00 64.13 77 ASP D C 1
ATOM 3263 O O . ASP D 2 77 ? 1.915 -29.509 -33.281 1.00 65.67 77 ASP D O 1
ATOM 3268 N N . LEU D 2 78 ? 1.575 -29.093 -35.471 1.00 59.90 78 LEU D N 1
ATOM 3269 C CA . LEU D 2 78 ? 0.551 -28.080 -35.234 1.00 57.73 78 LEU D CA 1
ATOM 3270 C C . LEU D 2 78 ? -0.642 -28.662 -34.473 1.00 58.55 78 LEU D C 1
ATOM 3271 O O . LEU D 2 78 ? -1.094 -28.096 -33.477 1.00 57.90 78 LEU D O 1
ATOM 3276 N N . CYS D 2 79 ? -1.140 -29.799 -34.948 1.00 62.00 79 CYS D N 1
ATOM 3277 C CA . CYS D 2 79 ? -2.292 -30.454 -34.337 1.00 65.44 79 CYS D CA 1
ATOM 3278 C C . CYS D 2 79 ? -2.004 -30.879 -32.899 1.00 65.97 79 CYS D C 1
ATOM 3279 O O . CYS D 2 79 ? -2.874 -30.793 -32.030 1.00 64.18 79 CYS D O 1
ATOM 3282 N N . VAL D 2 80 ? -0.782 -31.343 -32.654 1.00 66.72 80 VAL D N 1
ATOM 3283 C CA . VAL D 2 80 ? -0.359 -31.687 -31.303 1.00 65.78 80 VAL D CA 1
ATOM 3284 C C . VAL D 2 80 ? -0.421 -30.465 -30.395 1.00 63.69 80 VAL D C 1
ATOM 3285 O O . VAL D 2 80 ? -0.952 -30.535 -29.285 1.00 68.48 80 VAL D O 1
ATOM 3289 N N . GLN D 2 81 ? 0.106 -29.343 -30.873 1.00 56.68 81 GLN D N 1
ATOM 3290 C CA . GLN D 2 81 ? 0.103 -28.111 -30.094 1.00 56.08 81 GLN D CA 1
ATOM 3291 C C . GLN D 2 81 ? -1.314 -27.628 -29.828 1.00 58.93 81 GLN D C 1
ATOM 3292 O O . GLN D 2 81 ? -1.601 -27.075 -28.764 1.00 61.69 81 GLN D O 1
ATOM 3298 N N . LEU D 2 82 ? -2.197 -27.837 -30.798 1.00 57.34 82 LEU D N 1
ATOM 3299 C CA . LEU D 2 82 ? -3.579 -27.396 -30.667 1.00 54.37 82 LEU D CA 1
ATOM 3300 C C . LEU D 2 82 ? -4.296 -28.173 -29.566 1.00 53.93 82 LEU D C 1
ATOM 3301 O O . LEU D 2 82 ? -5.061 -27.601 -28.790 1.00 54.16 82 LEU D O 1
ATOM 3306 N N . SER D 2 83 ? -4.035 -29.475 -29.497 1.00 59.10 83 SER D N 1
ATOM 3307 C CA . SER D 2 83 ? -4.672 -30.325 -28.499 1.00 67.42 83 SER D CA 1
ATOM 3308 C C . SER D 2 83 ? -4.133 -30.031 -27.104 1.00 72.69 83 SER D C 1
ATOM 3309 O O . SER D 2 83 ? -4.739 -30.413 -26.102 1.00 78.34 83 SER D O 1
ATOM 3312 N N . GLU D 2 84 ? -2.998 -29.340 -27.042 1.00 70.57 84 GLU D N 1
ATOM 3313 C CA . GLU D 2 84 ? -2.408 -28.966 -25.763 1.00 68.58 84 GLU D CA 1
ATOM 3314 C C . GLU D 2 84 ? -3.070 -27.725 -25.192 1.00 64.15 84 GLU D C 1
ATOM 3315 O O . GLU D 2 84 ? -3.146 -27.568 -23.974 1.00 64.73 84 GLU D O 1
ATOM 3321 N N . VAL D 2 85 ? -3.542 -26.841 -26.067 1.00 56.03 85 VAL D N 1
ATOM 3322 C CA . VAL D 2 85 ? -4.103 -25.578 -25.613 1.00 52.95 85 VAL D CA 1
ATOM 3323 C C . VAL D 2 85 ? -5.359 -25.835 -24.798 1.00 54.32 85 VAL D C 1
ATOM 3324 O O . VAL D 2 85 ? -5.542 -25.250 -23.732 1.00 55.63 85 VAL D O 1
ATOM 3328 N N . GLU D 2 86 ? -6.222 -26.709 -25.310 1.00 53.95 86 GLU D N 1
ATOM 3329 C CA . GLU D 2 86 ? -7.469 -27.031 -24.626 1.00 59.23 86 GLU D CA 1
ATOM 3330 C C . GLU D 2 86 ? -7.204 -27.627 -23.250 1.00 58.65 86 GLU D C 1
ATOM 3331 O O . GLU D 2 86 ? -7.860 -27.268 -22.276 1.00 58.97 86 GLU D O 1
ATOM 3337 N N . ARG D 2 87 ? -6.236 -28.536 -23.177 1.00 59.00 87 ARG D N 1
ATOM 3338 C CA . ARG D 2 87 ? -5.914 -29.200 -21.920 1.00 57.58 87 ARG D CA 1
ATOM 3339 C C . ARG D 2 87 ? -5.403 -28.212 -20.877 1.00 54.76 87 ARG D C 1
ATOM 3340 O O . ARG D 2 87 ? -5.770 -28.287 -19.705 1.00 55.06 87 ARG D O 1
ATOM 3348 N N . GLN D 2 88 ? -4.573 -27.270 -21.312 1.00 50.26 88 GLN D N 1
ATOM 3349 C CA . GLN D 2 88 ? -3.941 -26.344 -20.382 1.00 49.70 88 GLN D CA 1
ATOM 3350 C C . GLN D 2 88 ? -4.872 -25.228 -19.924 1.00 47.40 88 GLN D C 1
ATOM 3351 O O . GLN D 2 88 ? -4.723 -24.709 -18.818 1.00 45.46 88 GLN D O 1
ATOM 3357 N N . ILE D 2 89 ? -5.814 -24.837 -20.771 1.00 43.15 89 ILE D N 1
ATOM 3358 C CA . ILE D 2 89 ? -6.814 -23.865 -20.348 1.00 37.98 89 ILE D CA 1
ATOM 3359 C C . ILE D 2 89 ? -7.701 -24.479 -19.266 1.00 48.90 89 ILE D C 1
ATOM 3360 O O . ILE D 2 89 ? -8.029 -23.817 -18.285 1.00 48.98 89 ILE D O 1
ATOM 3365 N N . HIS D 2 90 ? -8.082 -25.743 -19.442 1.00 45.09 90 HIS D N 1
ATOM 3366 C CA . HIS D 2 90 ? -8.860 -26.442 -18.418 1.00 46.34 90 HIS D CA 1
ATOM 3367 C C . HIS D 2 90 ? -8.083 -26.584 -17.118 1.00 47.46 90 HIS D C 1
ATOM 3368 O O . HIS D 2 90 ? -8.671 -26.541 -16.037 1.00 46.11 90 HIS D O 1
ATOM 3375 N N . GLU D 2 91 ? -6.768 -26.757 -17.213 1.00 45.64 91 GLU D N 1
ATOM 3376 C CA . GLU D 2 91 ? -5.962 -26.835 -16.005 1.00 47.54 91 GLU D CA 1
ATOM 3377 C C . GLU D 2 91 ? -5.937 -25.477 -15.311 1.00 44.99 91 GLU D C 1
ATOM 3378 O O . GLU D 2 91 ? -5.965 -25.397 -14.085 1.00 42.02 91 GLU D O 1
ATOM 3384 N N . ILE D 2 92 ? -5.896 -24.410 -16.101 1.00 41.47 92 ILE D N 1
ATOM 3385 C CA . ILE D 2 92 ? -5.887 -23.062 -15.544 1.00 45.58 92 ILE D CA 1
ATOM 3386 C C . ILE D 2 92 ? -7.223 -22.721 -14.888 1.00 47.06 92 ILE D C 1
ATOM 3387 O O . ILE D 2 92 ? -7.259 -22.165 -13.784 1.00 45.57 92 ILE D O 1
ATOM 3392 N N . VAL D 2 93 ? -8.319 -23.059 -15.562 1.00 43.99 93 VAL D N 1
ATOM 3393 C CA . VAL D 2 93 ? -9.647 -22.853 -14.992 1.00 42.60 93 VAL D CA 1
ATOM 3394 C C . VAL D 2 93 ? -9.821 -23.621 -13.676 1.00 42.40 93 VAL D C 1
ATOM 3395 O O . VAL D 2 93 ? -10.372 -23.088 -12.711 1.00 42.45 93 VAL D O 1
ATOM 3399 N N . ARG D 2 94 ? -9.346 -24.863 -13.633 1.00 39.05 94 ARG D N 1
ATOM 3400 C CA . ARG D 2 94 ? -9.461 -25.674 -12.420 1.00 42.44 94 ARG D CA 1
ATOM 3401 C C . ARG D 2 94 ? -8.662 -25.051 -11.272 1.00 44.98 94 ARG D C 1
ATOM 3402 O O . ARG D 2 94 ? -9.120 -25.008 -10.120 1.00 39.21 94 ARG D O 1
ATOM 3410 N N . ALA D 2 95 ? -7.461 -24.584 -11.598 1.00 44.08 95 ALA D N 1
ATOM 3411 C CA . ALA D 2 95 ? -6.607 -23.884 -10.652 1.00 45.60 95 ALA D CA 1
ATOM 3412 C 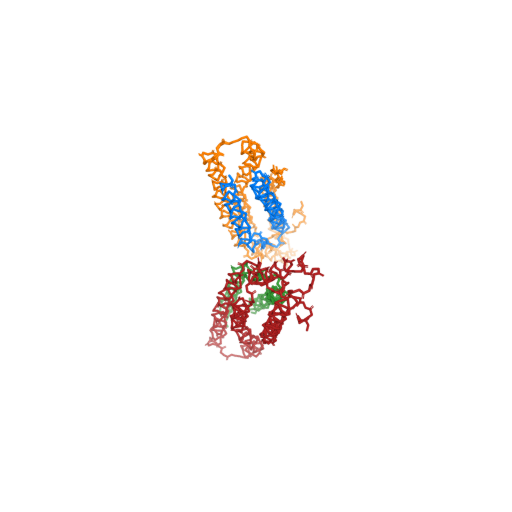C . ALA D 2 95 ? -7.319 -22.649 -10.114 1.00 46.81 95 ALA D C 1
ATOM 3413 O O . ALA D 2 95 ? -7.289 -22.381 -8.908 1.00 50.77 95 ALA D O 1
ATOM 3415 N N . TYR D 2 96 ? -7.957 -21.897 -11.008 1.00 38.31 96 TYR D N 1
ATOM 3416 C CA . TYR D 2 96 ? -8.707 -20.716 -10.597 1.00 43.27 96 TYR D CA 1
ATOM 3417 C C . TYR D 2 96 ? -9.866 -21.076 -9.668 1.00 44.29 96 TYR D C 1
ATOM 3418 O O . TYR D 2 96 ? -10.102 -20.393 -8.673 1.00 45.33 96 TYR D O 1
ATOM 3427 N N . GLU D 2 97 ? -10.595 -22.135 -10.013 1.00 43.41 97 GLU D N 1
ATOM 3428 C CA . GLU D 2 97 ? -11.772 -22.535 -9.250 1.00 42.57 97 GLU D CA 1
ATOM 3429 C C . GLU D 2 97 ? -11.381 -22.947 -7.830 1.00 41.72 97 GLU D C 1
ATOM 3430 O O . GLU D 2 97 ? -12.098 -22.658 -6.872 1.00 43.28 97 GLU D O 1
ATOM 3436 N N . TRP D 2 98 ? -10.232 -23.603 -7.700 1.00 39.09 98 TRP D N 1
ATOM 3437 C CA . TRP D 2 98 ? -9.708 -23.994 -6.396 1.00 48.34 98 TRP D CA 1
ATOM 3438 C C . TRP D 2 98 ? -9.265 -22.782 -5.589 1.00 46.16 98 TRP D C 1
ATOM 3439 O O . TRP D 2 98 ? -9.493 -22.714 -4.381 1.00 41.95 98 TRP D O 1
ATOM 3450 N N . ALA D 2 99 ? -8.618 -21.833 -6.258 1.00 39.84 99 ALA D N 1
ATOM 3451 C CA . ALA D 2 99 ? -8.207 -20.595 -5.612 1.00 43.47 99 ALA D CA 1
ATOM 3452 C C . ALA D 2 99 ? -9.434 -19.844 -5.107 1.00 44.99 99 ALA D C 1
ATOM 3453 O O . ALA D 2 99 ? -9.472 -19.370 -3.965 1.00 47.08 99 ALA D O 1
ATOM 3455 N N . HIS D 2 100 ? -10.439 -19.756 -5.973 1.00 41.79 100 HIS D N 1
ATOM 3456 C CA . HIS D 2 100 ? -11.706 -19.114 -5.649 1.00 44.88 100 HIS D CA 1
ATOM 3457 C C . HIS D 2 100 ? -12.400 -19.822 -4.481 1.00 48.75 100 HIS D C 1
ATOM 3458 O O . HIS D 2 100 ? -12.949 -19.178 -3.587 1.00 46.99 100 HIS D O 1
ATOM 3465 N N . HIS D 2 101 ? -12.361 -21.149 -4.487 1.00 48.94 101 HIS D N 1
ATOM 3466 C CA . HIS D 2 101 ? -13.036 -21.930 -3.458 1.00 48.00 101 HIS D CA 1
ATOM 3467 C C . HIS D 2 101 ? -12.332 -21.855 -2.106 1.00 50.51 101 HIS D C 1
ATOM 3468 O O . HIS D 2 101 ? -12.983 -21.850 -1.063 1.00 47.75 101 HIS D O 1
ATOM 3475 N N . ASP D 2 102 ? -11.005 -21.776 -2.126 1.00 50.09 102 ASP D N 1
ATOM 3476 C CA . ASP D 2 102 ? -10.226 -21.891 -0.900 1.00 50.48 102 ASP D CA 1
ATOM 3477 C C . ASP D 2 102 ? -9.900 -20.550 -0.244 1.00 48.63 102 ASP D C 1
ATOM 3478 O O . ASP D 2 102 ? -9.483 -20.516 0.904 1.00 43.57 102 ASP D O 1
ATOM 3483 N N . MET D 2 103 ? -10.075 -19.451 -0.969 1.00 43.46 103 MET D N 1
ATOM 3484 C CA . MET D 2 103 ? -9.747 -18.136 -0.423 1.00 43.14 103 MET D CA 1
ATOM 3485 C C . MET D 2 103 ? -10.677 -17.782 0.750 1.00 41.90 103 MET D C 1
ATOM 3486 O O . MET D 2 103 ? -11.832 -18.207 0.788 1.00 47.81 103 MET D O 1
ATOM 3491 N N . VAL D 2 104 ? -10.168 -17.032 1.723 1.00 44.63 104 VAL D N 1
ATOM 3492 C CA . VAL D 2 104 ? -10.989 -16.656 2.875 1.00 43.12 104 VAL D CA 1
ATOM 3493 C C . VAL D 2 104 ? -12.058 -15.650 2.456 1.00 44.22 104 VAL D C 1
ATOM 3494 O O . VAL D 2 104 ? -11.739 -14.599 1.904 1.00 43.58 104 VAL D O 1
ATOM 3498 N N . PRO D 2 105 ? -13.334 -15.976 2.702 1.00 41.44 105 PRO D N 1
ATOM 3499 C CA . PRO D 2 105 ? -14.436 -15.082 2.320 1.00 48.10 105 PRO D CA 1
ATOM 3500 C C . PRO D 2 105 ? -14.291 -13.691 2.938 1.00 50.44 105 PRO D C 1
ATOM 3501 O O . PRO D 2 105 ? -13.861 -13.578 4.089 1.00 46.73 105 PRO D O 1
ATOM 3505 N N . LEU D 2 106 ? -14.645 -12.653 2.183 1.00 47.97 106 LEU D N 1
ATOM 3506 C CA . LEU D 2 106 ? -14.490 -11.275 2.649 1.00 52.18 106 LEU D CA 1
ATOM 3507 C C . LEU D 2 106 ? -15.292 -10.987 3.911 1.00 53.79 106 LEU D C 1
ATOM 3508 O O . LEU D 2 106 ? -14.886 -10.173 4.742 1.00 56.64 106 LEU D O 1
ATOM 3513 N N . ALA D 2 107 ? -16.432 -11.655 4.046 1.00 53.25 107 ALA D N 1
ATOM 3514 C CA . ALA D 2 107 ? -17.284 -11.475 5.211 1.00 54.38 107 ALA D CA 1
ATOM 3515 C C . ALA D 2 107 ? -16.537 -11.832 6.494 1.00 55.07 107 ALA D C 1
ATOM 3516 O O . ALA D 2 107 ? -16.621 -11.112 7.492 1.00 55.64 107 ALA D O 1
ATOM 3518 N N . GLN D 2 108 ? -15.792 -12.933 6.456 1.00 54.82 108 GLN D N 1
ATOM 3519 C CA . GLN D 2 108 ? -15.058 -13.392 7.629 1.00 57.54 108 GLN D CA 1
ATOM 3520 C C . GLN D 2 108 ? -13.924 -12.443 7.997 1.00 53.88 108 GLN D C 1
ATOM 3521 O O . GLN D 2 108 ? -13.656 -12.214 9.178 1.00 47.56 108 GLN D O 1
ATOM 3527 N N . ILE D 2 109 ? -13.252 -11.897 6.990 1.00 45.34 109 ILE D N 1
ATOM 3528 C CA . ILE D 2 109 ? -12.156 -10.973 7.243 1.00 50.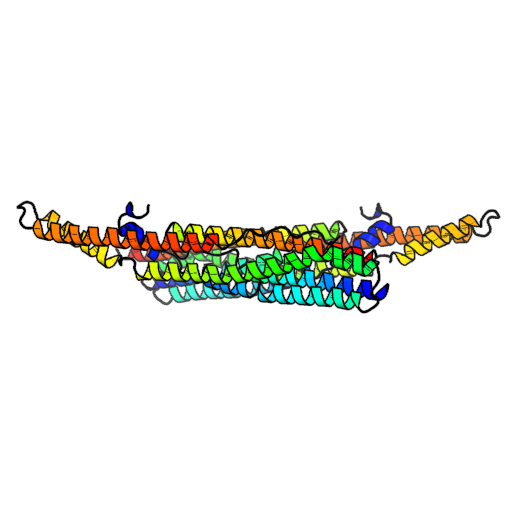88 109 ILE D CA 1
ATOM 3529 C C . ILE D 2 109 ? -12.669 -9.641 7.781 1.00 52.45 109 ILE D C 1
ATOM 3530 O O . ILE D 2 109 ? -12.171 -9.142 8.793 1.00 54.22 109 ILE D O 1
ATOM 3535 N N . TYR D 2 110 ? -13.676 -9.078 7.117 1.00 47.42 110 TYR D N 1
ATOM 3536 C CA . TYR D 2 110 ? -14.257 -7.808 7.552 1.00 52.36 110 TYR D CA 1
ATOM 3537 C C . TYR D 2 110 ? -14.823 -7.887 8.969 1.00 49.34 110 TYR D C 1
ATOM 3538 O O . TYR D 2 110 ? -14.615 -6.982 9.775 1.00 51.52 110 TYR D O 1
ATOM 3547 N N . ASN D 2 111 ? -15.532 -8.970 9.270 1.00 46.98 111 ASN D N 1
ATOM 3548 C CA . ASN D 2 111 ? -16.125 -9.141 10.591 1.00 47.91 111 ASN D CA 1
ATOM 3549 C C . ASN D 2 111 ? -15.063 -9.259 11.675 1.00 51.31 111 ASN D C 1
ATOM 3550 O O . ASN D 2 111 ? -15.246 -8.771 12.796 1.00 53.31 111 ASN D O 1
ATOM 3555 N N . ASN D 2 112 ? -13.957 -9.917 11.342 1.00 52.09 112 ASN D N 1
ATOM 3556 C CA . ASN D 2 112 ? -12.821 -9.999 12.249 1.00 53.86 112 ASN D CA 1
ATOM 3557 C C . ASN D 2 112 ? -12.282 -8.606 12.560 1.00 54.75 112 ASN D C 1
ATOM 3558 O O . ASN D 2 112 ? -12.171 -8.219 13.727 1.00 54.72 112 ASN D O 1
ATOM 3563 N N . ARG D 2 113 ? -11.961 -7.854 11.510 1.00 51.11 113 ARG D N 1
ATOM 3564 C CA . ARG D 2 113 ? -11.410 -6.509 11.661 1.00 52.04 113 ARG D CA 1
ATOM 3565 C C . ARG D 2 113 ? -12.399 -5.553 12.330 1.00 52.56 113 ARG D C 1
ATOM 3566 O O . ARG D 2 113 ? -11.997 -4.663 13.075 1.00 53.87 113 ARG D O 1
ATOM 3574 N N . ALA D 2 114 ? -13.686 -5.728 12.044 1.00 51.62 114 ALA D N 1
ATOM 3575 C CA . ALA D 2 114 ? -14.725 -4.909 12.658 1.00 52.15 114 ALA D CA 1
ATOM 3576 C C . ALA D 2 114 ? -14.768 -5.177 14.156 1.00 53.49 114 ALA D C 1
ATOM 3577 O O . ALA D 2 114 ? -14.818 -4.251 14.969 1.00 54.76 114 ALA D O 1
ATOM 3579 N N . GLU D 2 115 ? -14.736 -6.459 14.501 1.00 55.23 115 GLU D N 1
ATOM 3580 C CA . GLU D 2 115 ? -14.764 -6.909 15.884 1.00 58.27 115 GLU D CA 1
ATOM 3581 C C . GLU D 2 115 ? -13.548 -6.395 16.649 1.00 59.82 115 GLU D C 1
ATOM 3582 O O . GLU D 2 115 ? -13.654 -5.988 17.812 1.00 57.34 115 GLU D O 1
ATOM 3588 N N . ARG D 2 116 ? -12.394 -6.413 15.991 1.00 55.78 116 ARG D N 1
ATOM 3589 C CA . ARG D 2 116 ? -11.163 -5.935 16.606 1.00 57.19 116 ARG D CA 1
ATOM 3590 C C . ARG D 2 116 ? -11.225 -4.433 16.864 1.00 61.66 116 ARG D C 1
ATOM 3591 O O . ARG D 2 116 ? -10.803 -3.956 17.922 1.00 62.42 116 ARG D O 1
ATOM 3599 N N . GLN D 2 117 ? -11.763 -3.700 15.895 1.00 61.55 117 GLN D N 1
ATOM 3600 C CA . GLN D 2 117 ? -11.874 -2.248 15.991 1.00 64.05 117 GLN D CA 1
ATOM 3601 C C . GLN D 2 117 ? -12.784 -1.813 17.129 1.00 59.11 117 GLN D C 1
ATOM 3602 O O . GLN D 2 117 ? -12.513 -0.824 17.801 1.00 60.54 117 GLN D O 1
ATOM 3608 N N . ILE D 2 118 ? -13.874 -2.546 17.323 1.00 62.37 118 ILE D N 1
ATOM 3609 C CA . ILE D 2 118 ? -14.811 -2.248 18.395 1.00 63.15 118 ILE D CA 1
ATOM 3610 C C . ILE D 2 118 ? -14.140 -2.463 19.748 1.00 61.09 118 ILE D C 1
ATOM 3611 O O . ILE D 2 118 ? -14.238 -1.623 20.643 1.00 63.86 118 ILE D O 1
ATOM 3616 N N . LEU D 2 119 ? -13.440 -3.584 19.878 1.00 60.84 119 LEU D N 1
ATOM 3617 C CA . LEU D 2 119 ? -12.715 -3.902 21.100 1.00 62.30 119 LEU D CA 1
ATOM 3618 C C . LEU D 2 119 ? -11.635 -2.868 21.408 1.00 68.66 119 LEU D C 1
ATOM 3619 O O . LEU D 2 119 ? -11.502 -2.418 22.547 1.00 65.21 119 LEU D O 1
ATOM 3624 N N . ILE D 2 120 ? -10.869 -2.494 20.388 1.00 68.09 120 ILE D N 1
ATOM 3625 C CA . ILE D 2 120 ? -9.810 -1.499 20.543 1.00 70.41 120 ILE D CA 1
ATOM 3626 C C . ILE D 2 120 ? -10.344 -0.143 20.996 1.00 69.45 120 ILE D C 1
ATOM 3627 O O . ILE D 2 120 ? -9.773 0.495 21.880 1.00 70.80 120 ILE D O 1
ATOM 3632 N N . ASP D 2 121 ? -11.455 0.279 20.401 1.00 69.06 121 ASP D N 1
ATOM 3633 C CA . ASP D 2 121 ? -12.062 1.562 20.736 1.00 72.23 121 ASP D CA 1
ATOM 3634 C C . ASP D 2 121 ? -12.462 1.650 22.209 1.00 76.50 121 ASP D C 1
ATOM 3635 O O . ASP D 2 121 ? -12.621 2.747 22.745 1.00 82.35 121 ASP D O 1
ATOM 3640 N N . ASN D 2 122 ? -12.626 0.501 22.861 1.00 78.57 122 ASN D N 1
ATOM 3641 C CA . ASN D 2 122 ? -13.036 0.477 24.264 1.00 68.54 122 ASN D CA 1
ATOM 3642 C C . ASN D 2 122 ? -12.022 -0.175 25.199 1.00 71.94 122 ASN D C 1
ATOM 3643 O O . ASN D 2 122 ? -12.389 -0.677 26.264 1.00 70.39 122 ASN D O 1
ATOM 3648 N N . ASN D 2 123 ? -10.751 -0.169 24.815 1.00 72.07 123 ASN D N 1
ATOM 3649 C CA . ASN D 2 123 ? -9.743 -0.878 25.597 1.00 74.86 123 ASN D CA 1
ATOM 3650 C C . ASN D 2 123 ? -8.783 0.056 26.331 1.00 81.62 123 ASN D C 1
ATOM 3651 O O . ASN D 2 123 ? -7.628 -0.296 26.571 1.00 86.99 123 ASN D O 1
ATOM 3656 N N . ALA D 2 124 ? -9.261 1.245 26.684 1.00 81.77 124 ALA D N 1
ATOM 3657 C CA . ALA D 2 124 ? -8.457 2.196 27.449 1.00 82.44 124 ALA D CA 1
ATOM 3658 C C . ALA D 2 124 ? -7.938 1.579 28.751 1.00 86.95 124 ALA D C 1
ATOM 3659 O O . ALA D 2 124 ? -6.847 1.911 29.210 1.00 88.33 124 ALA D O 1
ATOM 3661 N N . LEU D 2 125 ? -8.722 0.677 29.336 1.00 88.19 125 LEU D N 1
ATOM 3662 C CA . LEU D 2 125 ? -8.352 0.036 30.595 1.00 90.43 125 LEU D CA 1
ATOM 3663 C C . LEU D 2 125 ? -7.632 -1.301 30.392 1.00 90.40 125 LEU D C 1
ATOM 3664 O O . LEU D 2 125 ? -7.140 -1.896 31.351 1.00 88.67 125 LEU D O 1
ATOM 3669 N N . GLY D 2 126 ? -7.590 -1.780 29.151 1.00 91.86 126 GLY D N 1
ATOM 3670 C CA . GLY D 2 126 ? -6.807 -2.958 28.815 1.00 91.91 126 GLY D CA 1
ATOM 3671 C C . GLY D 2 126 ? -7.451 -4.304 29.102 1.00 92.28 126 GLY D C 1
ATOM 3672 O O . GLY D 2 126 ? -6.773 -5.332 29.119 1.00 91.06 126 GLY D O 1
ATOM 3673 N N . GLN D 2 127 ? -8.760 -4.305 29.325 1.00 73.44 127 GLN D N 1
ATOM 3674 C CA . GLN D 2 127 ? -9.488 -5.533 29.626 1.00 72.93 127 GLN D CA 1
ATOM 3675 C C . GLN D 2 127 ? -9.726 -6.417 28.391 1.00 70.91 127 GLN D C 1
ATOM 3676 O O . GLN D 2 127 ? -10.095 -7.587 28.518 1.00 70.45 127 GLN D O 1
ATOM 3682 N N . PHE D 2 128 ? -9.518 -5.862 27.202 1.00 69.78 128 PHE D N 1
ATOM 3683 C CA . PHE D 2 128 ? -9.829 -6.598 25.968 1.00 72.48 128 PHE D CA 1
ATOM 3684 C C . PHE D 2 128 ? -8.606 -7.079 25.187 1.00 67.31 128 PHE D C 1
ATOM 3685 O O . PHE D 2 128 ? -8.745 -7.582 24.072 1.00 67.68 128 PHE D O 1
ATOM 3693 N N . THR D 2 129 ? -7.419 -6.942 25.770 1.00 71.16 129 THR D N 1
ATOM 3694 C CA . THR D 2 129 ? -6.177 -7.282 25.074 1.00 71.19 129 THR D CA 1
ATOM 3695 C C . THR D 2 129 ? -6.114 -8.748 24.636 1.00 70.45 129 THR D C 1
ATOM 3696 O O . THR D 2 129 ? -5.659 -9.049 23.530 1.00 70.85 129 THR D O 1
ATOM 3700 N N . ALA D 2 130 ? -6.562 -9.653 25.501 1.00 67.94 130 ALA D N 1
ATOM 3701 C CA . ALA D 2 130 ? -6.582 -11.077 25.171 1.00 69.16 130 ALA D CA 1
ATOM 3702 C C . ALA D 2 130 ? -7.505 -11.378 23.985 1.00 67.66 130 ALA D C 1
ATOM 3703 O O . ALA D 2 130 ? -7.158 -12.162 23.098 1.00 64.34 130 ALA D O 1
ATOM 3705 N N . GLN D 2 131 ? -8.684 -10.765 23.976 1.00 64.74 131 GLN D N 1
ATOM 3706 C CA . GLN D 2 131 ? -9.633 -10.986 22.889 1.00 62.98 131 GLN D CA 1
ATOM 3707 C C . GLN D 2 131 ? -9.102 -10.380 21.600 1.00 61.98 131 GLN D C 1
ATOM 3708 O O . GLN D 2 131 ? -9.293 -10.941 20.518 1.00 60.58 131 GLN D O 1
ATOM 3714 N N . ILE D 2 132 ? -8.439 -9.234 21.720 1.00 62.79 132 ILE D N 1
ATOM 3715 C CA . ILE D 2 132 ? -7.796 -8.612 20.572 1.00 62.11 132 ILE D CA 1
ATOM 3716 C C . ILE D 2 132 ? -6.685 -9.522 20.058 1.00 67.75 132 ILE D C 1
ATOM 3717 O O . ILE D 2 132 ? -6.502 -9.671 18.849 1.00 60.84 132 ILE D O 1
ATOM 3722 N N . ALA D 2 133 ? -5.964 -10.147 20.984 1.00 66.96 133 ALA D N 1
ATOM 3723 C CA . ALA D 2 133 ? -4.940 -11.125 20.626 1.00 63.38 133 ALA D CA 1
ATOM 3724 C C . ALA D 2 133 ? -5.530 -12.316 19.865 1.00 61.98 133 ALA D C 1
ATOM 3725 O O . ALA D 2 133 ? -4.925 -12.809 18.909 1.00 63.94 133 ALA D O 1
ATOM 3727 N N . ASP D 2 134 ? -6.707 -12.777 20.282 1.00 61.54 134 ASP D N 1
ATOM 3728 C CA . ASP D 2 134 ? -7.375 -13.876 19.589 1.00 60.26 134 ASP D CA 1
ATOM 3729 C C . ASP D 2 134 ? -7.698 -13.487 18.148 1.00 58.64 134 ASP D C 1
ATOM 3730 O O . ASP D 2 134 ? -7.485 -14.272 17.223 1.00 57.79 134 ASP D O 1
ATOM 3735 N N . LEU D 2 135 ? -8.207 -12.271 17.972 1.00 58.32 135 LEU D N 1
ATOM 3736 C CA . LEU D 2 135 ? -8.587 -11.770 16.652 1.00 56.86 135 LEU D CA 1
ATOM 3737 C C . LEU D 2 135 ? -7.373 -11.530 15.764 1.00 61.24 135 LEU D C 1
ATOM 3738 O O . LEU D 2 135 ? -7.419 -11.782 14.561 1.00 55.63 135 LEU D O 1
ATOM 3743 N N . ASP D 2 136 ? -6.284 -11.049 16.355 1.00 63.58 136 ASP D N 1
ATOM 3744 C CA . ASP D 2 136 ? -5.054 -10.847 15.595 1.00 63.86 136 ASP D CA 1
ATOM 3745 C C . ASP D 2 136 ? -4.506 -12.180 15.098 1.00 58.20 136 ASP D C 1
ATOM 3746 O O . ASP D 2 136 ? -4.001 -12.277 13.973 1.00 57.59 136 ASP D O 1
ATOM 3751 N N . GLN D 2 137 ? -4.623 -13.204 15.937 1.00 63.09 137 GLN D N 1
ATOM 3752 C CA . GLN D 2 137 ? -4.209 -14.555 15.576 1.00 65.65 137 GLN D CA 1
ATOM 3753 C C . GLN D 2 137 ? -5.042 -15.108 14.415 1.00 62.84 137 GLN D C 1
ATOM 3754 O O . GLN D 2 137 ? -4.497 -15.664 13.456 1.00 56.50 137 GLN D O 1
ATOM 3760 N N . GLU D 2 138 ? -6.359 -14.937 14.500 1.00 55.98 138 GLU D N 1
ATOM 3761 C CA . GLU D 2 138 ? -7.255 -15.409 13.451 1.00 54.35 138 GLU D CA 1
ATOM 3762 C C . GLU D 2 138 ? -6.964 -14.695 12.139 1.00 53.45 138 GLU D C 1
ATOM 3763 O O . GLU D 2 138 ? -6.912 -15.316 11.075 1.00 52.55 138 GLU D O 1
ATOM 3769 N N . TYR D 2 139 ? -6.757 -13.386 12.230 1.00 53.79 139 TYR D N 1
ATOM 3770 C CA . TYR D 2 139 ? -6.465 -12.571 11.061 1.00 53.74 139 TYR D CA 1
ATOM 3771 C C . TYR D 2 139 ? -5.157 -12.980 10.392 1.00 53.54 139 TYR D C 1
ATOM 3772 O O . TYR D 2 139 ? -5.075 -13.047 9.163 1.00 52.61 139 TYR D O 1
ATOM 3781 N N . ASP D 2 140 ? -4.142 -13.254 11.201 1.00 55.02 140 ASP D N 1
ATOM 3782 C CA . ASP D 2 140 ? -2.868 -13.742 10.688 1.00 55.68 140 ASP D CA 1
ATOM 3783 C C . ASP D 2 140 ? -3.023 -15.098 10.015 1.00 54.96 140 ASP D C 1
ATOM 3784 O O . ASP D 2 140 ? -2.349 -15.386 9.026 1.00 54.83 140 ASP D O 1
ATOM 3789 N N . ASP D 2 141 ? -3.902 -15.934 10.558 1.00 54.59 141 ASP D N 1
ATOM 3790 C CA . ASP D 2 141 ? -4.205 -17.211 9.928 1.00 53.87 141 ASP D CA 1
ATOM 3791 C C . ASP D 2 141 ? -4.828 -16.990 8.546 1.00 52.24 141 ASP D C 1
ATOM 3792 O O . ASP D 2 141 ? -4.494 -17.696 7.596 1.00 51.86 141 ASP D O 1
ATOM 3797 N N . PHE D 2 142 ? -5.734 -16.018 8.458 1.00 51.37 142 PHE D N 1
ATOM 3798 C CA . PHE D 2 142 ? -6.359 -15.626 7.191 1.00 49.87 142 PHE D CA 1
ATOM 3799 C C . PHE D 2 142 ? -5.300 -15.226 6.175 1.00 50.03 142 PHE D C 1
ATOM 3800 O O . PHE D 2 142 ? -5.335 -15.633 5.010 1.00 49.35 142 PHE D O 1
ATOM 3808 N N . TRP D 2 143 ? -4.366 -14.407 6.643 1.00 51.22 143 TRP D N 1
ATOM 3809 C CA . TRP D 2 143 ? -3.250 -13.915 5.852 1.00 51.70 143 TRP D CA 1
ATOM 3810 C C . TRP D 2 143 ? -2.442 -15.058 5.252 1.00 53.92 143 TRP D C 1
ATOM 3811 O O . TRP D 2 143 ? -2.219 -15.102 4.040 1.00 51.46 143 TRP D O 1
ATOM 3822 N N . ASP D 2 144 ? -2.006 -15.981 6.106 1.00 53.07 144 ASP D N 1
ATOM 3823 C CA . ASP D 2 144 ? -1.190 -17.108 5.667 1.00 59.72 144 ASP D CA 1
ATOM 3824 C C . ASP D 2 144 ? -1.971 -18.024 4.728 1.00 53.45 144 ASP D C 1
ATOM 3825 O O . ASP D 2 144 ? -1.429 -18.521 3.741 1.00 52.32 144 ASP D O 1
ATOM 3830 N N . GLU D 2 145 ? -3.252 -18.218 5.022 1.00 51.26 145 GLU D N 1
ATOM 3831 C CA . GLU D 2 145 ? -4.087 -19.085 4.204 1.00 50.00 145 GLU D CA 1
ATOM 3832 C C . GLU D 2 145 ? -4.251 -18.521 2.799 1.00 52.93 145 GLU D C 1
ATOM 3833 O O . GLU D 2 145 ? -4.069 -19.241 1.816 1.00 48.51 145 GLU D O 1
ATOM 3839 N N . ASP D 2 146 ? -4.574 -17.234 2.706 1.00 48.36 146 ASP D N 1
ATOM 3840 C CA . ASP D 2 146 ? -4.690 -16.568 1.408 1.00 47.39 146 ASP D CA 1
ATOM 3841 C C . ASP D 2 146 ? -3.365 -16.606 0.657 1.00 52.33 146 ASP D C 1
ATOM 3842 O O . ASP D 2 146 ? -3.332 -16.812 -0.560 1.00 49.29 146 ASP D O 1
ATOM 3847 N N . GLY D 2 147 ? -2.276 -16.411 1.393 1.00 49.78 147 GLY D N 1
ATOM 3848 C CA . GLY D 2 147 ? -0.942 -16.476 0.827 1.00 50.89 147 GLY D CA 1
ATOM 3849 C C . GLY D 2 147 ? -0.642 -17.831 0.217 1.00 55.77 147 GLY D C 1
ATOM 3850 O O . GLY D 2 147 ? -0.157 -17.918 -0.912 1.00 50.96 147 GLY D O 1
ATOM 3851 N N . GLU D 2 148 ? -0.937 -18.893 0.962 1.00 52.45 148 GLU D N 1
ATOM 3852 C CA . GLU D 2 148 ? -0.714 -20.250 0.474 1.00 51.47 148 GLU D CA 1
ATOM 3853 C C . GLU D 2 148 ? -1.565 -20.554 -0.762 1.00 49.90 148 GLU D C 1
ATOM 3854 O O . GLU D 2 148 ? -1.090 -21.176 -1.710 1.00 50.09 148 GLU D O 1
ATOM 3860 N N . VAL D 2 149 ? -2.823 -20.123 -0.738 1.00 48.45 149 VAL D N 1
ATOM 3861 C CA . VAL D 2 149 ? -3.729 -20.350 -1.863 1.00 46.92 149 VAL D CA 1
ATOM 3862 C C . VAL D 2 149 ? -3.240 -19.653 -3.130 1.00 50.34 149 VAL D C 1
ATOM 3863 O O . VAL D 2 149 ? -3.260 -20.238 -4.214 1.00 46.19 149 VAL D O 1
ATOM 3867 N N . MET D 2 150 ? -2.801 -18.405 -2.998 1.00 46.99 150 MET D N 1
ATOM 3868 C CA . MET D 2 150 ? -2.306 -17.659 -4.152 1.00 51.57 150 MET D CA 1
ATOM 3869 C C . MET D 2 150 ? -0.980 -18.220 -4.655 1.00 54.30 150 MET D C 1
ATOM 3870 O O . MET D 2 150 ? -0.687 -18.155 -5.846 1.00 52.20 150 MET D O 1
ATOM 3875 N N . ARG D 2 151 ? -0.181 -18.771 -3.748 1.00 54.02 151 ARG D N 1
ATOM 3876 C CA . ARG D 2 151 ? 1.083 -19.386 -4.141 1.00 56.90 151 ARG D CA 1
ATOM 3877 C C . ARG D 2 151 ? 0.843 -20.604 -5.029 1.00 55.82 151 ARG D C 1
ATOM 3878 O O . ARG D 2 151 ? 1.496 -20.765 -6.062 1.00 51.16 151 ARG D O 1
ATOM 3886 N N . ASP D 2 152 ? -0.089 -21.462 -4.626 1.00 49.96 152 ASP D N 1
ATOM 3887 C CA . ASP D 2 152 ? -0.407 -22.651 -5.412 1.00 55.53 152 ASP D CA 1
ATOM 3888 C C . ASP D 2 152 ? -1.050 -22.288 -6.747 1.00 48.12 152 ASP D C 1
ATOM 3889 O O . ASP D 2 152 ? -0.820 -22.958 -7.747 1.00 48.22 152 ASP D O 1
ATOM 3894 N N . TYR D 2 153 ? -1.876 -21.246 -6.742 1.00 46.85 153 TYR D N 1
ATOM 3895 C CA . TYR D 2 153 ? -2.518 -20.749 -7.957 1.00 45.47 153 TYR D CA 1
ATOM 3896 C C . TYR D 2 153 ? -1.461 -20.328 -8.972 1.00 48.86 153 TYR D C 1
ATOM 3897 O O . TYR D 2 153 ? -1.494 -20.755 -10.127 1.00 45.88 153 TYR D O 1
ATOM 3906 N N . ARG D 2 154 ? -0.520 -19.498 -8.525 1.00 47.38 154 ARG D N 1
ATOM 3907 C CA . ARG D 2 154 ? 0.570 -19.031 -9.375 1.00 52.05 154 ARG D CA 1
ATOM 3908 C C . ARG D 2 154 ? 1.407 -20.188 -9.913 1.00 53.57 154 ARG D C 1
ATOM 3909 O O . ARG D 2 154 ? 1.747 -20.214 -11.094 1.00 52.55 154 ARG D O 1
ATOM 3917 N N . LEU D 2 155 ? 1.732 -21.144 -9.048 1.00 50.48 155 LEU D N 1
ATOM 3918 C CA . LEU D 2 155 ? 2.530 -22.296 -9.459 1.00 51.78 155 LEU D CA 1
ATOM 3919 C C . LEU D 2 155 ? 1.816 -23.148 -10.507 1.00 55.02 155 LEU D C 1
ATOM 3920 O O . LEU D 2 155 ? 2.433 -23.588 -11.477 1.00 56.16 155 LEU D O 1
ATOM 3925 N N . ARG D 2 156 ? 0.519 -23.375 -10.321 1.00 49.17 156 ARG D N 1
ATOM 3926 C CA . ARG D 2 156 ? -0.233 -24.207 -11.255 1.00 48.20 156 ARG D CA 1
ATOM 3927 C C . ARG D 2 156 ? -0.419 -23.527 -12.614 1.00 52.61 156 ARG D C 1
ATOM 3928 O O . ARG D 2 156 ? -0.389 -24.187 -13.650 1.00 47.31 156 ARG D O 1
ATOM 3936 N N . VAL D 2 157 ? -0.617 -22.214 -12.603 1.00 46.61 157 VAL D N 1
ATOM 3937 C CA . VAL D 2 157 ? -0.761 -21.460 -13.839 1.00 45.85 157 VAL D CA 1
ATOM 3938 C C . VAL D 2 157 ? 0.571 -21.354 -14.580 1.00 47.40 157 VAL D C 1
ATOM 3939 O O . VAL D 2 157 ? 0.615 -21.505 -15.805 1.00 62.09 157 VAL D O 1
ATOM 3943 N N . SER D 2 158 ? 1.652 -21.102 -13.846 1.00 52.08 158 SER D N 1
ATOM 3944 C CA . SER D 2 158 ? 2.982 -21.055 -14.453 1.00 56.92 158 SER D CA 1
ATOM 3945 C C . SER D 2 158 ? 3.312 -22.394 -15.095 1.00 57.51 158 SER D C 1
ATOM 3946 O O . SER D 2 158 ? 3.868 -22.452 -16.196 1.00 53.02 158 SER D O 1
ATOM 3949 N N . ASP D 2 159 ? 2.947 -23.468 -14.404 1.00 51.48 159 ASP D N 1
ATOM 3950 C CA . ASP D 2 159 ? 3.131 -24.818 -14.922 1.00 60.43 159 ASP D CA 1
ATOM 3951 C C . ASP D 2 159 ? 2.364 -25.039 -16.229 1.00 55.10 159 ASP D C 1
ATOM 3952 O O . ASP D 2 159 ? 2.896 -25.611 -17.179 1.00 51.82 159 ASP D O 1
ATOM 3957 N N . ALA D 2 160 ? 1.114 -24.586 -16.266 1.00 51.02 160 ALA D N 1
ATOM 3958 C CA . ALA D 2 160 ? 0.256 -24.772 -17.432 1.00 51.52 160 ALA D CA 1
ATOM 3959 C C . ALA D 2 160 ? 0.738 -23.990 -18.651 1.00 52.27 160 ALA D C 1
ATOM 3960 O O . ALA D 2 160 ? 0.762 -24.514 -19.768 1.00 50.98 160 ALA D O 1
ATOM 3962 N N . LEU D 2 161 ? 1.130 -22.739 -18.434 1.00 54.09 161 LEU D N 1
ATOM 3963 C CA . LEU D 2 161 ? 1.571 -21.883 -19.526 1.00 55.20 161 LEU D CA 1
ATOM 3964 C C . LEU D 2 161 ? 2.887 -22.365 -20.130 1.00 57.75 161 LEU D C 1
ATOM 3965 O O . LEU D 2 161 ? 3.158 -22.134 -21.310 1.00 58.54 161 LEU D O 1
ATOM 3970 N N . SER D 2 162 ? 3.696 -23.040 -19.320 1.00 55.14 162 SER D N 1
ATOM 3971 C CA . SER D 2 162 ? 4.998 -23.526 -19.767 1.00 55.11 162 SER D CA 1
ATOM 3972 C C . SER D 2 162 ? 4.883 -24.731 -20.702 1.00 54.11 162 SER D C 1
ATOM 3973 O O . SER D 2 162 ? 5.852 -25.107 -21.358 1.00 60.67 162 SER D O 1
ATOM 3976 N N . LYS D 2 163 ? 3.701 -25.336 -20.760 1.00 52.53 163 LYS D N 1
ATOM 3977 C CA . LYS D 2 163 ? 3.463 -26.452 -21.670 1.00 53.65 163 LYS D CA 1
ATOM 3978 C C . LYS D 2 163 ? 2.979 -25.957 -23.032 1.00 55.59 163 LYS D C 1
ATOM 3979 O O . LYS D 2 163 ? 2.859 -26.740 -23.975 1.00 55.55 163 LYS D O 1
ATOM 3985 N N . LEU D 2 164 ? 2.694 -24.662 -23.129 1.00 55.91 164 LEU D N 1
ATOM 3986 C CA . LEU D 2 164 ? 2.206 -24.086 -24.380 1.00 52.61 164 LEU D CA 1
ATOM 3987 C C . LEU D 2 164 ? 3.368 -23.606 -25.250 1.00 54.22 164 LEU D C 1
ATOM 3988 O O . LEU D 2 164 ? 3.788 -22.452 -25.163 1.00 56.52 164 LEU D O 1
ATOM 3993 N N . THR D 2 165 ? 3.885 -24.520 -26.067 1.00 52.35 165 THR D N 1
ATOM 3994 C CA . THR D 2 165 ? 4.997 -24.264 -26.985 1.00 71.46 165 THR D CA 1
ATOM 3995 C C . THR D 2 165 ? 4.678 -23.146 -27.981 1.00 69.67 165 THR D C 1
ATOM 3996 O O . THR D 2 165 ? 3.561 -23.074 -28.490 1.00 67.80 165 THR D O 1
ATOM 4000 N N . PRO D 2 166 ? 5.659 -22.267 -28.259 1.00 69.81 166 PRO D N 1
ATOM 4001 C CA . PRO D 2 166 ? 5.486 -21.214 -29.268 1.00 68.09 166 PRO D CA 1
ATOM 4002 C C . PRO D 2 166 ? 5.214 -21.751 -30.673 1.00 64.85 166 PRO D C 1
ATOM 4003 O O . PRO D 2 166 ? 5.826 -22.732 -31.098 1.00 63.72 166 PRO D O 1
ATOM 4007 N N . TRP D 2 167 ? 4.294 -21.103 -31.382 1.00 61.62 167 TRP D N 1
ATOM 4008 C CA . TRP D 2 167 ? 3.940 -21.525 -32.728 1.00 58.02 167 TRP D CA 1
ATOM 4009 C C . TRP D 2 167 ? 5.115 -21.295 -33.667 1.00 61.34 167 TRP D C 1
ATOM 4010 O O . TRP D 2 167 ? 5.740 -20.237 -33.645 1.00 64.63 167 TRP D O 1
ATOM 4021 N N . LYS D 2 168 ? 5.411 -22.293 -34.490 1.00 60.10 168 LYS D N 1
ATOM 4022 C CA . LYS D 2 168 ? 6.504 -22.191 -35.451 1.00 65.53 168 LYS D CA 1
ATOM 4023 C C . LYS D 2 168 ? 5.985 -21.915 -36.856 1.00 56.51 168 LYS D C 1
ATOM 4024 O O . LYS D 2 168 ? 4.944 -22.438 -37.254 1.00 55.34 168 LYS D O 1
ATOM 4030 N N . ALA D 2 169 ? 6.708 -21.083 -37.599 1.00 57.71 169 ALA D N 1
ATOM 4031 C CA . ALA D 2 169 ? 6.333 -20.772 -38.975 1.00 59.72 169 ALA D CA 1
ATOM 4032 C C . ALA D 2 169 ? 6.475 -22.012 -39.849 1.00 63.26 169 ALA D C 1
ATOM 4033 O O . ALA D 2 169 ? 7.430 -22.772 -39.697 1.00 65.78 169 ALA D O 1
ATOM 4035 N N . PRO D 2 170 ? 5.517 -22.225 -40.766 1.00 61.70 170 PRO D N 1
ATOM 4036 C CA . PRO D 2 170 ? 5.533 -23.406 -41.632 1.00 61.57 170 PRO D CA 1
ATOM 4037 C C . PRO D 2 170 ? 6.668 -23.359 -42.648 1.00 63.44 170 PRO D C 1
ATOM 4038 O O . PRO D 2 170 ? 7.013 -22.275 -43.117 1.00 64.32 170 PRO D O 1
ATOM 4042 N N . PRO D 2 171 ? 7.235 -24.526 -42.990 1.00 65.81 171 PRO D N 1
ATOM 4043 C CA . PRO D 2 171 ? 8.267 -24.614 -44.027 1.00 67.24 171 PRO D CA 1
ATOM 4044 C C . PRO D 2 171 ? 7.651 -24.486 -45.407 1.00 67.58 171 PRO D C 1
ATOM 4045 O O . PRO D 2 171 ? 6.474 -24.804 -45.572 1.00 67.19 171 PRO D O 1
ATOM 4049 N N . PRO D 2 172 ? 8.431 -24.028 -46.392 1.00 69.11 172 PRO D N 1
ATOM 4050 C CA . PRO D 2 172 ? 7.874 -23.962 -47.743 1.00 70.12 172 PRO D CA 1
ATOM 4051 C C . PRO D 2 172 ? 7.672 -25.359 -48.316 1.00 73.29 172 PRO D C 1
ATOM 4052 O O . PRO D 2 172 ? 8.327 -26.303 -47.875 1.00 78.16 172 PRO D O 1
ATOM 4056 N N . ILE D 2 173 ? 6.764 -25.488 -49.274 1.00 73.00 173 ILE D N 1
ATOM 4057 C CA . ILE D 2 173 ? 6.598 -26.742 -49.990 1.00 82.32 173 ILE D CA 1
ATOM 4058 C C . ILE D 2 173 ? 7.425 -26.663 -51.266 1.00 96.96 173 ILE D C 1
ATOM 4059 O O . ILE D 2 173 ? 8.104 -27.616 -51.644 1.00 100.51 173 ILE D O 1
ATOM 4064 N N . ALA D 2 174 ? 7.374 -25.506 -51.917 1.00 105.08 174 ALA D N 1
ATOM 4065 C CA . ALA D 2 174 ? 8.243 -25.230 -53.049 1.00 117.05 174 ALA D CA 1
ATOM 4066 C C . ALA D 2 174 ? 9.690 -25.129 -52.574 1.00 126.62 174 ALA D C 1
ATOM 4067 O O . ALA D 2 174 ? 10.037 -24.245 -51.789 1.00 126.76 174 ALA D O 1
#

B-factor: mean 63.25, std 23.76, range [29.51, 283.97]

Foldseek 3Di:
DVVLLVVLVVLLVVLVVLLCVLVVCLVPQLVQDQPDDDPVSRVVSVVSNVVSVVVNVVSVVVSVVSNVSSVCSVCVVVVVVD/DCLVDFLLVLLCVLPPDPACPVLLVVLVVLVVVLVVLVVVLVVVVVVLVVQCVVDPDPVSVLLSVLCVQQSVLSVVVSVLSNLVSVLSVQLNVLSVQLNVQQDHNVVLVVLVVVLVVLVVVCPVPPCVVVNVVSVVVSVVNSVSSVVSVVSSVVSNVVSVVSNDDRDDGDDSD/DLVVLLVVLVVLLVVLVVLLVVLVVCLVVQQPFDQPDDDPVSRVVSVVSNVVSVVVNVVSVVVSVVSNVSSVVSNVD/DLLVPFLLVLLCVLPPDPACPVLLVVLVVLVVVLVVLVVVLVVVVVVLVVVCVVDPDPVSVLLVVLCVQQSVLSVVVSVLSVLSSVLSVLLNVLSVQLNVQQDHNVVLVVLVVVLVVLVVPCPVPPCVVVNVVSVVVSVVNSVSSVVSVVSSVVSNVVSVVSNDDRDDGDDSD

Secondary structure (DSSP, 8-state):
-HHHHHHHHHHHHHHHHHHHHHHHHHHHHTT---SSSSHHHHHHHHHHHHHHHHHHHHHHHHHHHHHHHHHHHHHHHHHTT-/-GGGS-HHHHHHHHHHS--THHHHHHHHHHHHHHHHHHHHHHHHHHHHHHHHTT---HHHHHHHHHTHHHHHHHHHHHHHHHHHHHHHHHHHHHHHHHHHHSPPHHHHHHHHHHHHHHHHT-TTSTTHHHHHHHHHHHHHHHHHHHHHHHHHHHHHHHHHTTSPPPPPPPP--/-HHHHHHHHHHHHHHHHHHHHHHHHHHHHHT----SSSSHHHHHHHHHHHHHHHHHHHHHHHHHHHHHHHHHHHHH-/-GGGS-HHHHHHHHHHS--THHHHHHHHHHHHHHHHHHHHHHHHHHHHHHHHTT---HHHHHHHHHHHHHHHHHHHHHHHHHHHHHHHHHHHHHHHHHHHHSPPHHHHHHHHHHHHHHHHT-TTSTTHHHHHHHHHHHHHHHHHHHHHHHHHHHHHHHHHTTSPPPPPPPP--